Protein AF-0000000079850635 (afdb_homodimer)

Foldseek 3Di:
DDPVVVVVVVVVVVVVVVVVVVVVVVVVVVVVVVVVVVVVVVVVVVVVVVVVQVVQFVVQLQKKKKFWDDPCPCPPAVQVSVQVLLCVFLHVVLDPPGWHWPGKDFDPDPADDPPDGGTIIMTGGPDSVSSVSSQVSCVVVPWTDDPRTTMDMDRDHDPVLVVQQVQLVVVVVVCVVLVWDWDQDPSGWIWTDDPNDTDIDSHNVVSVPPCPVVSVVVVVVVVVVVVVVVVPPDD/DDPVVVVVVVVVVVVVVVVVVVVVVVVVVVVVVVVVVVVVVVVVVVVVVVVVQVVVFVVQLQKKKKFWDDPCPCPPAVQVSVQVLLCVFLHVVLDPPGWHWPDKDFDPDPADDPPDGGTIIMTGGPDSVSSVSSQVSCVVVPWTDDPRTTMDMDRDHDPVLVVQQVQLVVVVVVCVVLVWDWDQDPSGWIWTDDPNDTDIDSHNVVSVPPCPVVSVVVVVVVVVVVVVVVVPPDD

InterPro domains:
  IPR004244 Transposase, L1 [PTHR11505] (20-209)
  IPR042566 L1 transposable element, C-terminal domain [G3DSA:3.30.250.20] (157-232)
  IPR043636 L1 transposable element, RRM domain [PF02994] (61-154)

Nearest PDB structures (foldseek):
  2yko-assembly1_A  TM=8.497E-01  e=1.636E-12  Homo sapiens
  2yko-assembly1_B  TM=7.679E-01  e=5.988E-12  Homo sapiens
  2ykp-assembly1_C  TM=7.415E-01  e=8.530E-12  Homo sapiens
  2ykq-assembly1_B  TM=6.435E-01  e=2.472E-12  Homo sapiens
  2ldy-assembly1_A  TM=4.477E-01  e=7.564E-11  Homo sapiens

Secondary structure (DSSP, 8-state):
--HHHHHHHHHHHHHHHHHHHHHHHHHHHHHHHHHHHHHHHHHHHHHHHHHHHHHHHHHTTTEEEEESPPTTTTTT-HHHHHHHHHHHHH-GGG-TT---EEEEEE-SSPPPPTTSPPPPEEEEESSHHHHHHHHHHHHHH-SEEETTEEEEEEE---HHHHHHHHTTHHHHHHHHHTT--EEEETTTEEEEEETTEEEEESSHHHHHHS--HHHHHHHHHHHHHHHHHHTT---/--HHHHHHHHHHHHHHHHHHHHHHHHHHHHHHHHHHHHHHHHHHHHHHHHHHHHHHHHHTTTEEEEESPPTTTTTT-HHHHHHHHHHHHH-GGG-TT---EEEEEE-SSPPPPTTSPPPPEEEEES-HHHHHHHHHHHHHH-SEEETTEEEEEEE---HHHHHHHHTTHHHHHHHHHTT--EEEETTTEEEEEETTEEEEESSHHHHHHS--HHHHHHHHHHHHHHHHHHTT---

Structure (mmCIF, N/CA/C/O backbone):
data_AF-0000000079850635-model_v1
#
loop_
_entity.id
_entity.type
_entity.pdbx_description
1 polymer 'L1 transposable element RRM domain-containing protein'
#
loop_
_atom_site.group_PDB
_atom_site.id
_atom_site.type_symbol
_atom_site.label_atom_id
_atom_site.label_alt_id
_atom_site.label_comp_id
_atom_site.label_asym_id
_atom_site.label_entity_id
_atom_site.label_seq_id
_atom_site.pdbx_PDB_ins_code
_atom_site.Cartn_x
_atom_site.Cartn_y
_atom_site.Cartn_z
_atom_site.occupancy
_atom_site.B_iso_or_equiv
_atom_site.auth_seq_id
_atom_site.auth_comp_id
_atom_site.auth_asym_id
_atom_site.auth_atom_id
_atom_site.pdbx_PDB_model_num
ATOM 1 N N . MET A 1 1 ? -3.389 67.75 39.062 1 57.81 1 MET A N 1
ATOM 2 C CA . MET A 1 1 ? -2.303 67.062 38.375 1 57.81 1 MET A CA 1
ATOM 3 C C . MET A 1 1 ? -1.577 68 37.406 1 57.81 1 MET A C 1
ATOM 5 O O . MET A 1 1 ? -2.215 68.688 36.594 1 57.81 1 MET A O 1
ATOM 9 N N . SER A 1 2 ? -0.345 68.188 37.594 1 72.81 2 SER A N 1
ATOM 10 C CA . SER A 1 2 ? 0.417 69.188 36.844 1 72.81 2 SER A CA 1
ATOM 11 C C . SER A 1 2 ? 0.471 68.875 35.344 1 72.81 2 SER A C 1
ATOM 13 O O . SER A 1 2 ? 0.294 67.688 34.969 1 72.81 2 SER A O 1
ATOM 15 N N . GLU A 1 3 ? 0.394 69.812 34.469 1 79.62 3 GLU A N 1
ATOM 16 C CA . GLU A 1 3 ? 0.538 69.688 33.031 1 79.62 3 GLU A CA 1
ATOM 17 C C . GLU A 1 3 ? 1.637 68.688 32.656 1 79.62 3 GLU A C 1
ATOM 19 O O . GLU A 1 3 ? 1.513 67.938 31.672 1 79.62 3 GLU A O 1
ATOM 24 N N . ARG A 1 4 ? 2.65 68.562 33.406 1 81.25 4 ARG A N 1
ATOM 25 C CA . ARG A 1 4 ? 3.785 67.625 33.188 1 81.25 4 ARG A CA 1
ATOM 26 C C . ARG A 1 4 ? 3.398 66.188 33.438 1 81.25 4 ARG A C 1
ATOM 28 O O . ARG A 1 4 ? 3.809 65.312 32.688 1 81.25 4 ARG A O 1
ATOM 35 N N . GLU A 1 5 ? 2.59 65.938 34.438 1 79.44 5 GLU A N 1
ATOM 36 C CA . GLU A 1 5 ? 2.152 64.625 34.75 1 79.44 5 GLU A CA 1
ATOM 37 C C . GLU A 1 5 ? 1.187 64.062 33.719 1 79.44 5 GLU A C 1
ATOM 39 O O . GLU A 1 5 ? 1.245 62.875 33.344 1 79.44 5 GLU A O 1
ATOM 44 N N . GLU A 1 6 ? 0.453 64.938 33.156 1 79.12 6 GLU A N 1
ATOM 45 C CA . GLU A 1 6 ? -0.508 64.562 32.125 1 79.12 6 GLU A CA 1
ATOM 46 C C . GLU A 1 6 ? 0.196 64.25 30.828 1 79.12 6 GLU A C 1
ATOM 48 O O . GLU A 1 6 ? -0.207 63.281 30.141 1 79.12 6 GLU A O 1
ATOM 53 N N . GLY A 1 7 ? 1.205 65 30.531 1 78 7 GLY A N 1
ATOM 54 C CA . GLY A 1 7 ? 2.008 64.75 29.359 1 78 7 GLY A CA 1
ATOM 55 C C . GLY A 1 7 ? 2.725 63.406 29.422 1 78 7 GLY A C 1
ATOM 56 O O . GLY A 1 7 ? 2.758 62.656 28.438 1 78 7 GLY A O 1
ATOM 57 N N . ALA A 1 8 ? 3.215 63.031 30.594 1 82.31 8 ALA A N 1
ATOM 58 C CA . ALA A 1 8 ? 3.932 61.781 30.812 1 82.31 8 ALA A CA 1
ATOM 59 C C . ALA A 1 8 ? 2.99 60.562 30.719 1 82.31 8 ALA A C 1
ATOM 61 O O . ALA A 1 8 ? 3.348 59.531 30.156 1 82.31 8 ALA A O 1
ATOM 62 N N . GLN A 1 9 ? 1.777 60.719 31.172 1 79.69 9 GLN A N 1
ATOM 63 C CA . GLN A 1 9 ? 0.786 59.656 31.141 1 79.69 9 GLN A CA 1
ATOM 64 C C . GLN A 1 9 ? 0.313 59.375 29.719 1 79.69 9 GLN A C 1
ATOM 66 O O . GLN A 1 9 ? 0.099 58.25 29.344 1 79.69 9 GLN A O 1
ATOM 71 N N . ARG A 1 10 ? 0.159 60.469 28.906 1 80.56 10 ARG A N 1
ATOM 72 C CA . ARG A 1 10 ? -0.253 60.344 27.5 1 80.56 10 ARG A CA 1
ATOM 73 C C . ARG A 1 10 ? 0.815 59.625 26.688 1 80.56 10 ARG A C 1
ATOM 75 O O . ARG A 1 10 ? 0.497 58.781 25.828 1 80.56 10 ARG A O 1
ATOM 82 N N . GLU A 1 11 ? 2.039 59.969 27 1 83 11 GLU A N 1
ATOM 83 C CA . GLU A 1 11 ? 3.146 59.312 26.297 1 83 11 GLU A CA 1
ATOM 84 C C . GLU A 1 11 ? 3.23 57.844 26.641 1 83 11 GLU A C 1
ATOM 86 O O . GLU A 1 11 ? 3.479 57 25.766 1 83 11 GLU A O 1
ATOM 91 N N . TYR A 1 12 ? 3.037 57.562 27.875 1 82 12 TYR A N 1
ATOM 92 C CA . TYR A 1 12 ? 3.059 56.156 28.328 1 82 12 TYR A CA 1
ATOM 93 C C . TYR A 1 12 ? 1.957 55.344 27.641 1 82 12 TYR A C 1
ATOM 95 O O . TYR A 1 12 ? 2.197 54.25 27.172 1 82 12 TYR A O 1
ATOM 103 N N . SER A 1 13 ? 0.765 55.969 27.641 1 81.5 13 SER A N 1
ATOM 104 C CA . SER A 1 13 ? -0.382 55.281 27.031 1 81.5 13 SER A CA 1
ATOM 105 C C . SER A 1 13 ? -0.167 55.094 25.531 1 81.5 13 SER A C 1
ATOM 107 O O . SER A 1 13 ? -0.52 54.031 25 1 81.5 13 SER A O 1
ATOM 109 N N . SER A 1 14 ? 0.428 56.125 24.922 1 82.31 14 SER A N 1
ATOM 110 C CA . SER A 1 14 ? 0.693 56.031 23.484 1 82.31 14 SER A CA 1
ATOM 111 C C . SER A 1 14 ? 1.705 54.906 23.188 1 82.31 14 SER A C 1
ATOM 113 O O . SER A 1 14 ? 1.531 54.156 22.234 1 82.31 14 SER A O 1
ATOM 115 N N . ARG A 1 15 ? 2.701 54.781 24 1 82.75 15 ARG A N 1
ATOM 116 C CA . ARG A 1 15 ? 3.732 53.75 23.812 1 82.75 15 ARG A CA 1
ATOM 117 C C . ARG A 1 15 ? 3.168 52.344 24.016 1 82.75 15 ARG A C 1
ATOM 119 O O . ARG A 1 15 ? 3.496 51.438 23.281 1 82.75 15 ARG A O 1
ATOM 126 N N . LYS A 1 16 ? 2.34 52.25 24.984 1 83.06 16 LYS A N 1
ATOM 127 C CA . LYS A 1 16 ? 1.709 50.969 25.281 1 83.06 16 LYS A CA 1
ATOM 128 C C . LYS A 1 16 ? 0.817 50.531 24.125 1 83.06 16 LYS A C 1
ATOM 130 O O . LYS A 1 16 ? 0.798 49.344 23.781 1 83.06 16 LYS A O 1
ATOM 135 N N . GLN A 1 17 ? 0.082 51.406 23.578 1 82.44 17 GLN A N 1
ATOM 136 C CA . GLN A 1 17 ? -0.785 51.125 22.438 1 82.44 17 GLN A CA 1
ATOM 137 C C . GLN A 1 17 ? 0.028 50.688 21.234 1 82.44 17 GLN A C 1
ATOM 139 O O . GLN A 1 17 ? -0.364 49.75 20.516 1 82.44 17 GLN A O 1
ATOM 144 N N . GLU A 1 18 ? 1.119 51.406 21.078 1 84.06 18 GLU A N 1
ATOM 145 C CA . GLU A 1 18 ? 1.993 51.062 19.969 1 84.06 18 GLU A CA 1
ATOM 146 C C . GLU A 1 18 ? 2.572 49.656 20.125 1 84.06 18 GLU A C 1
ATOM 148 O O . GLU A 1 18 ? 2.652 48.906 19.172 1 84.06 18 GLU A O 1
ATOM 153 N N . ASP A 1 19 ? 2.961 49.344 21.281 1 85.62 19 ASP A N 1
ATOM 154 C CA . ASP A 1 19 ? 3.508 48.031 21.594 1 85.62 19 ASP A CA 1
ATOM 155 C C . ASP A 1 19 ? 2.461 46.938 21.375 1 85.62 19 ASP A C 1
ATOM 157 O O . ASP A 1 19 ? 2.768 45.844 20.844 1 85.62 19 ASP A O 1
ATOM 161 N N . MET A 1 20 ? 1.249 47.219 21.766 1 83.56 20 MET A N 1
ATOM 162 C CA . MET A 1 20 ? 0.155 46.25 21.625 1 83.56 20 MET A CA 1
ATOM 163 C C . MET A 1 20 ? -0.19 46.031 20.156 1 83.56 20 MET A C 1
ATOM 165 O O . MET A 1 20 ? -0.459 44.906 19.734 1 83.56 20 MET A O 1
ATOM 169 N N . GLU A 1 21 ? -0.12 47.156 19.453 1 83.56 21 GLU A N 1
ATOM 170 C CA . GLU A 1 21 ? -0.387 47.062 18.016 1 83.56 21 GLU A CA 1
ATOM 171 C C . GLU A 1 21 ? 0.693 46.25 17.297 1 83.56 21 GLU A C 1
ATOM 173 O O . GLU A 1 21 ? 0.392 45.438 16.422 1 83.56 21 GLU A O 1
ATOM 178 N N . GLY A 1 22 ? 1.853 46.469 17.656 1 84.62 22 GLY A N 1
ATOM 179 C CA . GLY A 1 22 ? 2.939 45.656 17.141 1 84.62 22 GLY A CA 1
ATOM 180 C C . GLY A 1 22 ? 2.807 44.188 17.469 1 84.62 22 GLY A C 1
ATOM 181 O O . GLY A 1 22 ? 3.039 43.312 16.609 1 84.62 22 GLY A O 1
ATOM 182 N N . GLY A 1 23 ? 2.451 43.938 18.656 1 82.25 23 GLY A N 1
ATOM 183 C CA . GLY A 1 23 ? 2.219 42.594 19.094 1 82.25 23 GLY A CA 1
ATOM 184 C C . GLY A 1 23 ? 1.093 41.906 18.344 1 82.25 23 GLY A C 1
ATOM 185 O O . GLY A 1 23 ? 1.213 40.719 17.969 1 82.25 23 GLY A O 1
ATOM 186 N N . LEU A 1 24 ? 0.071 42.625 18.125 1 84.81 24 LEU A N 1
ATOM 187 C CA . LEU A 1 24 ? -1.082 42.125 17.391 1 84.81 24 LEU A CA 1
ATOM 188 C C . LEU A 1 24 ? -0.705 41.781 15.953 1 84.81 24 LEU A C 1
ATOM 190 O O . LEU A 1 24 ? -1.129 40.75 15.414 1 84.81 24 LEU A O 1
ATOM 194 N N . ASN A 1 25 ? 0.098 42.688 15.414 1 86.12 25 ASN A N 1
ATOM 195 C CA . ASN A 1 25 ? 0.551 42.438 14.047 1 86.12 25 ASN A CA 1
ATOM 196 C C . ASN A 1 25 ? 1.429 41.219 13.953 1 86.12 25 ASN A C 1
ATOM 198 O O . ASN A 1 25 ? 1.307 40.438 13.008 1 86.12 25 ASN A O 1
ATOM 202 N N . ARG A 1 26 ? 2.271 41.031 14.852 1 87.31 26 ARG A N 1
ATOM 203 C CA . ARG A 1 26 ? 3.131 39.844 14.875 1 87.31 26 ARG A CA 1
ATOM 204 C C . ARG A 1 26 ? 2.309 38.594 15.047 1 87.31 26 ARG A C 1
ATOM 206 O O . ARG A 1 26 ? 2.545 37.594 14.359 1 87.31 26 ARG A O 1
ATOM 213 N N . LEU A 1 27 ? 1.329 38.594 15.914 1 87.06 27 LEU A N 1
ATOM 214 C CA . LEU A 1 27 ? 0.474 37.438 16.188 1 87.06 27 LEU A CA 1
ATOM 215 C C . LEU A 1 27 ? -0.354 37.094 14.953 1 87.06 27 LEU A C 1
ATOM 217 O O . LEU A 1 27 ? -0.56 35.906 14.664 1 87.06 27 LEU A O 1
ATOM 221 N N . ASP A 1 28 ? -0.733 38.125 14.32 1 86.62 28 ASP A N 1
ATOM 222 C CA . ASP A 1 28 ? -1.479 37.906 13.086 1 86.62 28 ASP A CA 1
ATOM 223 C C . ASP A 1 28 ? -0.605 37.25 12.023 1 86.62 28 ASP A C 1
ATOM 225 O O . ASP A 1 28 ? -1.058 36.344 11.32 1 86.62 28 ASP A O 1
ATOM 229 N N . GLY A 1 29 ? 0.543 37.688 11.922 1 90 29 GLY A N 1
ATOM 230 C CA . GLY A 1 29 ? 1.487 37.062 11.008 1 90 29 GLY A CA 1
ATOM 231 C C . GLY A 1 29 ? 1.772 35.594 11.344 1 90 29 GLY A C 1
ATOM 232 O O . GLY A 1 29 ? 1.809 34.75 10.445 1 90 29 GLY A O 1
ATOM 233 N N . ASP A 1 30 ? 1.965 35.344 12.578 1 90.75 30 ASP A N 1
ATOM 234 C CA . ASP A 1 30 ? 2.205 33.969 13.047 1 90.75 30 ASP A CA 1
ATOM 235 C C . ASP A 1 30 ? 1.002 33.062 12.766 1 90.75 30 ASP A C 1
ATOM 237 O O . ASP A 1 30 ? 1.162 31.922 12.367 1 90.75 30 ASP A O 1
ATOM 241 N N . MET A 1 31 ? -0.124 33.594 12.969 1 91.88 31 MET A N 1
ATOM 242 C CA . MET A 1 31 ? -1.352 32.844 12.727 1 91.88 31 MET A CA 1
ATOM 243 C C . MET A 1 31 ? -1.493 32.5 11.25 1 91.88 31 MET A C 1
ATOM 245 O O . MET A 1 31 ? -1.913 31.391 10.898 1 91.88 31 MET A O 1
ATOM 249 N N . ASP A 1 32 ? -1.136 33.469 10.445 1 92.31 32 ASP A N 1
ATOM 250 C CA . ASP A 1 32 ? -1.181 33.219 9 1 92.31 32 ASP A CA 1
ATOM 251 C C . ASP A 1 32 ? -0.215 32.125 8.594 1 92.31 32 ASP A C 1
ATOM 253 O O . ASP A 1 32 ? -0.559 31.25 7.781 1 92.31 32 ASP A O 1
ATOM 257 N N . THR A 1 33 ? 0.952 32.188 9.109 1 94.19 33 THR A N 1
ATOM 258 C CA . THR A 1 33 ? 1.957 31.172 8.828 1 94.19 33 THR A CA 1
ATOM 259 C C . THR A 1 33 ? 1.48 29.797 9.289 1 94.19 33 THR A C 1
ATOM 261 O O . THR A 1 33 ? 1.595 28.812 8.562 1 94.19 33 THR A O 1
ATOM 264 N N . LEU A 1 34 ? 0.896 29.719 10.469 1 94.69 34 LEU A N 1
ATOM 265 C CA . LEU A 1 34 ? 0.387 28.469 11.031 1 94.69 34 LEU A CA 1
ATOM 266 C C . LEU A 1 34 ? -0.765 27.922 10.188 1 94.69 34 LEU A C 1
ATOM 268 O O . LEU A 1 34 ? -0.855 26.719 9.961 1 94.69 34 LEU A O 1
ATOM 272 N N . SER A 1 35 ? -1.578 28.828 9.766 1 95 35 SER A N 1
ATOM 273 C CA . SER A 1 35 ? -2.721 28.438 8.953 1 95 35 SER A CA 1
ATOM 274 C C . SER A 1 35 ? -2.271 27.859 7.613 1 95 35 SER A C 1
ATOM 276 O O . SER A 1 35 ? -2.844 26.875 7.129 1 95 35 SER A O 1
ATOM 278 N N . ARG A 1 36 ? -1.327 28.438 7.043 1 96.44 36 ARG A N 1
ATOM 279 C CA . ARG A 1 36 ? -0.787 27.938 5.777 1 96.44 36 ARG A CA 1
ATOM 280 C C . ARG A 1 36 ? -0.145 26.578 5.945 1 96.44 36 ARG A C 1
ATOM 282 O O . ARG A 1 36 ? -0.356 25.672 5.125 1 96.44 36 ARG A O 1
ATOM 289 N N . ARG A 1 37 ? 0.609 26.438 6.949 1 97 37 ARG A N 1
ATOM 290 C CA . ARG A 1 37 ? 1.238 25.156 7.234 1 97 37 ARG A CA 1
ATOM 291 C C . ARG A 1 37 ? 0.191 24.078 7.48 1 97 37 ARG A C 1
ATOM 293 O O . ARG A 1 37 ? 0.344 22.938 7.02 1 97 37 ARG A O 1
ATOM 300 N N . LEU A 1 38 ? -0.808 24.391 8.188 1 97.38 38 LEU A N 1
ATOM 301 C CA . LEU A 1 38 ? -1.888 23.453 8.461 1 97.38 38 LEU A CA 1
AT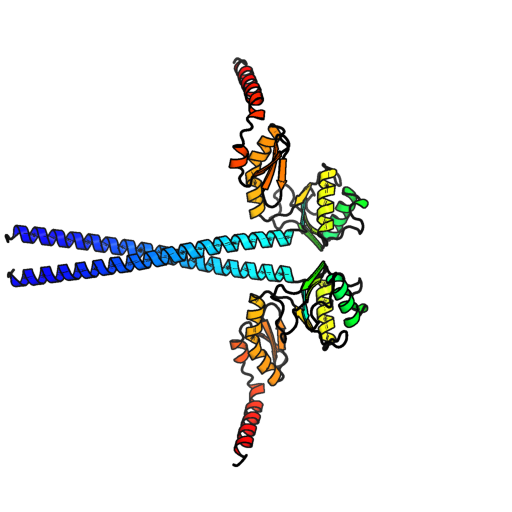OM 302 C C . LEU A 1 38 ? -2.562 23.016 7.16 1 97.38 38 LEU A C 1
ATOM 304 O O . LEU A 1 38 ? -2.807 21.828 6.957 1 97.38 38 LEU A O 1
ATOM 308 N N . ALA A 1 39 ? -2.826 23.969 6.352 1 97.5 39 ALA A N 1
ATOM 309 C CA . ALA A 1 39 ? -3.457 23.656 5.07 1 97.5 39 ALA A CA 1
ATOM 310 C C . ALA A 1 39 ? -2.582 22.719 4.242 1 97.5 39 ALA A C 1
ATOM 312 O O . ALA A 1 39 ? -3.08 21.766 3.637 1 97.5 39 ALA A O 1
ATOM 313 N N . GLN A 1 40 ? -1.333 22.953 4.234 1 98.06 40 GLN A N 1
ATOM 314 C CA . GLN A 1 40 ? -0.39 22.125 3.494 1 98.06 40 GLN A CA 1
ATOM 315 C C . GLN A 1 40 ? -0.325 20.719 4.078 1 98.06 40 GLN A C 1
ATOM 317 O O . GLN A 1 40 ? -0.298 19.734 3.336 1 98.06 40 GLN A O 1
ATOM 322 N N . THR A 1 41 ? -0.293 20.625 5.352 1 98.19 41 THR A N 1
ATOM 323 C CA . THR A 1 41 ? -0.229 19.328 6.023 1 98.19 41 THR A CA 1
ATOM 324 C C . THR A 1 41 ? -1.516 18.547 5.797 1 98.19 41 THR A C 1
ATOM 326 O O . THR A 1 41 ? -1.479 17.328 5.625 1 98.19 41 THR A O 1
ATOM 329 N N . GLU A 1 42 ? -2.629 19.219 5.785 1 97.94 42 GLU A N 1
ATOM 330 C CA . GLU A 1 42 ? -3.908 18.578 5.5 1 97.94 42 GLU A CA 1
ATOM 331 C C . GLU A 1 42 ? -3.949 18.031 4.074 1 97.94 42 GLU A C 1
ATOM 333 O O . GLU A 1 42 ? -4.5 16.953 3.826 1 97.94 42 GLU A O 1
ATOM 338 N N . GLN A 1 43 ? -3.387 18.797 3.219 1 98.31 43 GLN A N 1
ATOM 339 C CA . GLN A 1 43 ? -3.287 18.312 1.845 1 98.31 43 GLN A CA 1
ATOM 340 C C . GLN A 1 43 ? -2.412 17.062 1.762 1 98.31 43 GLN A C 1
ATOM 342 O O . GLN A 1 43 ? -2.73 16.125 1.029 1 98.31 43 GLN A O 1
ATOM 347 N N . THR A 1 44 ? -1.352 17.016 2.471 1 98.31 44 THR A N 1
ATOM 348 C CA . THR A 1 44 ? -0.479 15.852 2.523 1 98.31 44 THR A CA 1
ATOM 349 C C . THR A 1 44 ? -1.235 14.641 3.053 1 98.31 44 THR A C 1
ATOM 351 O O . THR A 1 44 ? -1.071 13.531 2.543 1 98.31 44 THR A O 1
ATOM 354 N N . VAL A 1 45 ? -2.025 14.875 4.055 1 98.44 45 VAL A N 1
ATOM 355 C CA . VAL A 1 45 ? -2.844 13.805 4.617 1 98.44 45 VAL A CA 1
ATOM 356 C C . VAL A 1 45 ? -3.775 13.25 3.547 1 98.44 45 VAL A C 1
ATOM 358 O O . VAL A 1 45 ? -3.889 12.031 3.389 1 98.44 45 VAL A O 1
ATOM 361 N N . GLN A 1 46 ? -4.32 14.117 2.834 1 97.88 46 GLN A N 1
ATOM 362 C CA . GLN A 1 46 ? -5.238 13.688 1.785 1 97.88 46 GLN A CA 1
ATOM 363 C C . GLN A 1 46 ? -4.516 12.875 0.716 1 97.88 46 GLN A C 1
ATOM 365 O O . GLN A 1 46 ? -5.004 11.836 0.284 1 97.88 46 GLN A O 1
ATOM 370 N N . ASP A 1 47 ? -3.426 13.289 0.335 1 98.06 47 ASP A N 1
ATOM 371 C CA . ASP A 1 47 ? -2.629 12.594 -0.672 1 98.06 47 ASP A CA 1
ATOM 372 C C . ASP A 1 47 ? -2.195 11.219 -0.174 1 98.06 47 ASP A C 1
ATOM 374 O O . ASP A 1 47 ? -2.26 10.234 -0.916 1 98.06 47 ASP A O 1
ATOM 378 N N . LEU A 1 48 ? -1.785 11.188 1.08 1 97.94 48 LEU A N 1
ATOM 379 C CA . LEU A 1 48 ? -1.329 9.922 1.652 1 97.94 48 LEU A CA 1
ATOM 380 C C . LEU A 1 48 ? -2.488 8.945 1.806 1 97.94 48 LEU A C 1
ATOM 382 O O . LEU A 1 48 ? -2.324 7.742 1.589 1 97.94 48 LEU A O 1
ATOM 386 N N . ARG A 1 49 ? -3.594 9.438 2.135 1 97.38 49 ARG A N 1
ATOM 387 C CA . ARG A 1 49 ? -4.773 8.586 2.238 1 97.38 49 ARG A CA 1
ATOM 388 C C . ARG A 1 49 ? -5.148 8 0.882 1 97.38 49 ARG A C 1
ATOM 390 O O . ARG A 1 49 ? -5.52 6.832 0.788 1 97.38 49 ARG A O 1
ATOM 397 N N . ALA A 1 50 ? -5.055 8.766 -0.129 1 96 50 ALA A N 1
ATOM 398 C CA . ALA A 1 50 ? -5.32 8.289 -1.482 1 96 50 ALA A CA 1
ATOM 399 C C . ALA A 1 50 ? -4.309 7.219 -1.891 1 96 50 ALA A C 1
ATOM 401 O O . ALA A 1 50 ? -4.668 6.215 -2.51 1 96 50 ALA A O 1
ATOM 402 N N . LYS A 1 51 ? -3.15 7.473 -1.539 1 96.94 51 LYS A N 1
ATOM 403 C CA . LYS A 1 51 ? -2.092 6.516 -1.847 1 96.94 51 LYS A CA 1
ATOM 404 C C . LYS A 1 51 ? -2.316 5.195 -1.116 1 96.94 51 LYS A C 1
ATOM 406 O O . LYS A 1 51 ? -2.168 4.121 -1.705 1 96.94 51 LYS A O 1
ATOM 411 N N . VAL A 1 52 ? -2.631 5.266 0.134 1 97.25 52 VAL A N 1
ATOM 412 C CA . VAL A 1 52 ? -2.918 4.078 0.932 1 97.25 52 VAL A CA 1
ATOM 413 C C . VAL A 1 52 ? -4.074 3.303 0.307 1 97.25 52 VAL A C 1
ATOM 415 O O . VAL A 1 52 ? -4.008 2.078 0.167 1 97.25 52 VAL A O 1
ATOM 418 N N . ASP A 1 53 ? -5 3.99 -0.055 1 96.25 53 ASP A N 1
ATOM 419 C CA . ASP A 1 53 ? -6.164 3.35 -0.654 1 96.25 53 ASP A CA 1
ATOM 420 C C . ASP A 1 53 ? -5.797 2.656 -1.965 1 96.25 53 ASP A C 1
ATOM 422 O O . ASP A 1 53 ? -6.227 1.528 -2.217 1 96.25 53 ASP A O 1
ATOM 426 N N . ASP A 1 54 ? -5.094 3.346 -2.752 1 95.81 54 ASP A N 1
ATOM 427 C CA . ASP A 1 54 ? -4.637 2.775 -4.016 1 95.81 54 ASP A CA 1
ATOM 428 C C . ASP A 1 54 ? -3.818 1.506 -3.781 1 95.81 54 ASP A C 1
ATOM 430 O O . ASP A 1 54 ? -4.051 0.484 -4.43 1 95.81 54 ASP A O 1
ATOM 434 N N . MET A 1 55 ? -2.959 1.566 -2.818 1 96 55 MET A N 1
ATOM 435 C CA . MET A 1 55 ? -2.102 0.427 -2.51 1 96 55 MET A CA 1
ATOM 436 C C . MET A 1 55 ? -2.918 -0.733 -1.949 1 96 55 MET A C 1
ATOM 438 O O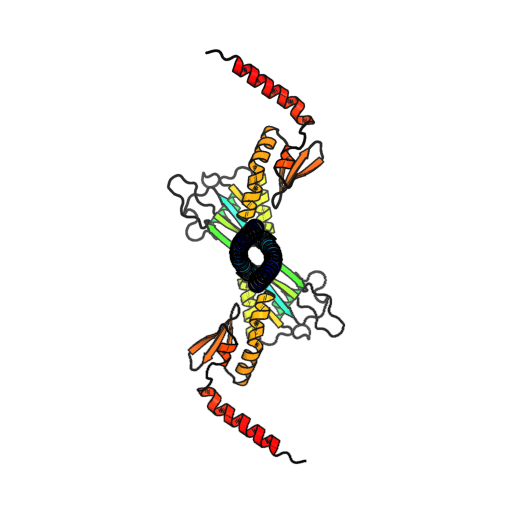 . MET A 1 55 ? -2.656 -1.894 -2.271 1 96 55 MET A O 1
ATOM 442 N N . GLU A 1 56 ? -3.816 -0.41 -1.132 1 95.25 56 GLU A N 1
ATOM 443 C CA . GLU A 1 56 ? -4.691 -1.443 -0.585 1 95.25 56 GLU A CA 1
ATOM 444 C C . GLU A 1 56 ? -5.457 -2.162 -1.693 1 95.25 56 GLU A C 1
ATOM 446 O O . GLU A 1 56 ? -5.543 -3.391 -1.699 1 95.25 56 GLU A O 1
ATOM 451 N N . ASN A 1 57 ? -5.906 -1.424 -2.58 1 95.38 57 ASN A N 1
ATOM 452 C CA . ASN A 1 57 ? -6.672 -2.025 -3.664 1 95.38 57 ASN A CA 1
ATOM 453 C C . ASN A 1 57 ? -5.777 -2.807 -4.621 1 95.38 57 ASN A C 1
ATOM 455 O O . ASN A 1 57 ? -6.191 -3.828 -5.172 1 95.38 57 ASN A O 1
ATOM 459 N N . ARG A 1 58 ? -4.617 -2.369 -4.84 1 92.12 58 ARG A N 1
ATOM 460 C CA . ARG A 1 58 ? -3.676 -3.117 -5.668 1 92.12 58 ARG A CA 1
ATOM 461 C C . ARG A 1 58 ? -3.334 -4.461 -5.031 1 92.12 58 ARG A C 1
ATOM 463 O O . ARG A 1 58 ? -3.217 -5.469 -5.727 1 92.12 58 ARG A O 1
ATOM 470 N N . SER A 1 59 ? -3.264 -4.457 -3.703 1 92.5 59 SER A N 1
ATOM 471 C CA . SER A 1 59 ? -2.951 -5.688 -2.984 1 92.5 59 SER A CA 1
ATOM 472 C C . SER A 1 59 ? -4.121 -6.664 -3.027 1 92.5 59 SER A C 1
ATOM 474 O O . SER A 1 59 ? -3.939 -7.867 -2.828 1 92.5 59 SER A O 1
ATOM 476 N N . ARG A 1 60 ? -5.246 -6.176 -3.346 1 94.44 60 ARG A N 1
ATOM 477 C CA . ARG A 1 60 ? -6.457 -6.988 -3.326 1 94.44 60 ARG A CA 1
ATOM 478 C C . ARG A 1 60 ? -6.859 -7.406 -4.734 1 94.44 60 ARG A C 1
ATOM 480 O O . ARG A 1 60 ? -7.887 -8.062 -4.926 1 94.44 60 ARG A O 1
ATOM 487 N N . ARG A 1 61 ? -6.043 -7.082 -5.668 1 93.19 61 ARG A N 1
ATOM 488 C CA . ARG A 1 61 ? -6.434 -7.238 -7.066 1 93.19 61 ARG A CA 1
ATOM 489 C C . ARG A 1 61 ? -6.648 -8.703 -7.414 1 93.19 61 ARG A C 1
ATOM 491 O O . ARG A 1 61 ? -7.414 -9.031 -8.328 1 93.19 61 ARG A O 1
ATOM 498 N N . CYS A 1 62 ? -6.027 -9.602 -6.645 1 95.5 62 CYS A N 1
ATOM 499 C CA . CYS A 1 62 ? -6.176 -11.023 -6.918 1 95.5 62 CYS A CA 1
ATOM 500 C C . CYS A 1 62 ? -7.207 -11.656 -5.988 1 95.5 62 CYS A C 1
ATOM 502 O O . CYS A 1 62 ? -7.34 -12.883 -5.941 1 95.5 62 CYS A O 1
ATOM 504 N N . ASN A 1 63 ? -7.922 -10.828 -5.332 1 96.81 63 ASN A N 1
ATOM 505 C CA . ASN A 1 63 ? -8.875 -11.328 -4.344 1 96.81 63 ASN A CA 1
ATOM 506 C C . ASN A 1 63 ? -10.297 -11.352 -4.898 1 96.81 63 ASN A C 1
ATOM 508 O O . ASN A 1 63 ? -10.648 -10.523 -5.742 1 96.81 63 ASN A O 1
ATOM 512 N N . LEU A 1 64 ? -11.07 -12.281 -4.398 1 97.69 64 LEU A N 1
ATOM 513 C CA . LEU A 1 64 ? -12.516 -12.297 -4.543 1 97.69 64 LEU A CA 1
ATOM 514 C C . LEU A 1 64 ? -13.195 -12.602 -3.211 1 97.69 64 LEU A C 1
ATOM 516 O O . LEU A 1 64 ? -12.578 -13.18 -2.314 1 97.69 64 LEU A O 1
ATOM 520 N N . ARG A 1 65 ? -14.359 -12.125 -3.127 1 96.56 65 ARG A N 1
ATOM 521 C CA . ARG A 1 65 ? -15.211 -12.43 -1.979 1 96.56 65 ARG A CA 1
ATOM 522 C C . ARG A 1 65 ? -16.312 -13.406 -2.363 1 96.56 65 ARG A C 1
ATOM 524 O O . ARG A 1 65 ? -16.953 -13.25 -3.41 1 96.56 65 ARG A O 1
ATOM 531 N N . LEU A 1 66 ? -16.422 -14.352 -1.583 1 96.81 66 LEU A N 1
ATOM 532 C CA . LEU A 1 66 ? -17.469 -15.344 -1.757 1 96.81 66 LEU A CA 1
ATOM 533 C C . LEU A 1 66 ? -18.5 -15.25 -0.636 1 96.81 66 LEU A C 1
ATOM 535 O O . LEU A 1 66 ? -18.156 -15.375 0.542 1 96.81 66 LEU A O 1
ATOM 539 N N . THR A 1 67 ? -19.75 -15.023 -0.979 1 95.12 67 THR A N 1
ATOM 540 C CA . THR A 1 67 ? -20.812 -14.898 0.014 1 95.12 67 THR A CA 1
ATOM 541 C C . THR A 1 67 ? -21.844 -16.016 -0.163 1 95.12 67 THR A C 1
ATOM 543 O O . THR A 1 67 ? -21.906 -16.656 -1.214 1 95.12 67 THR A O 1
ATOM 546 N N . GLY A 1 68 ? -22.547 -16.312 0.967 1 94.12 68 GLY A N 1
ATOM 547 C CA . GLY A 1 68 ? -23.672 -17.219 0.851 1 94.12 68 GLY A CA 1
ATOM 548 C C . GLY A 1 68 ? -23.391 -18.594 1.455 1 94.12 68 GLY A C 1
ATOM 549 O O . GLY A 1 68 ? -24.281 -19.438 1.506 1 94.12 68 GLY A O 1
ATOM 550 N N . LEU A 1 69 ? -22.219 -18.75 1.843 1 94.44 69 LEU A N 1
ATOM 551 C CA . LEU A 1 69 ? -21.875 -20.031 2.447 1 94.44 69 LEU A CA 1
ATOM 552 C C . LEU A 1 69 ? -22.031 -19.984 3.963 1 94.44 69 LEU A C 1
ATOM 554 O O . LEU A 1 69 ? -21.672 -18.984 4.594 1 94.44 69 LEU A O 1
ATOM 558 N N . PRO A 1 70 ? -22.594 -21.031 4.477 1 92.19 70 PRO A N 1
ATOM 559 C CA . PRO A 1 70 ? -22.766 -21.047 5.93 1 92.19 70 PRO A CA 1
ATOM 560 C C . PRO A 1 70 ? -21.453 -20.984 6.688 1 92.19 70 PRO A C 1
ATOM 562 O O . PRO A 1 70 ? -20.406 -21.406 6.164 1 92.19 70 PRO A O 1
ATOM 565 N N . GLU A 1 71 ? -21.531 -20.516 7.953 1 91.5 71 GLU A N 1
ATOM 566 C CA . GLU A 1 71 ? -20.344 -20.406 8.805 1 91.5 71 GLU A CA 1
ATOM 567 C C . GLU A 1 71 ? -19.75 -21.781 9.102 1 91.5 71 GLU A C 1
ATOM 569 O O . GLU A 1 71 ? -20.484 -22.734 9.367 1 91.5 71 GLU A O 1
ATOM 574 N N . GLY A 1 72 ? -18.422 -21.938 8.891 1 90 72 GLY A N 1
ATOM 575 C CA . GLY A 1 72 ? -17.734 -23.141 9.344 1 90 72 GLY A CA 1
ATOM 576 C C . GLY A 1 72 ? -17.688 -24.234 8.289 1 90 72 GLY A C 1
ATOM 577 O O . GLY A 1 72 ? -17.016 -25.25 8.477 1 90 72 GLY A O 1
ATOM 578 N N . CYS A 1 73 ? -18.375 -24.047 7.172 1 91.25 73 CYS A N 1
ATOM 579 C CA . CYS A 1 73 ? -18.438 -25.109 6.164 1 91.25 73 CYS A CA 1
ATOM 580 C C . CYS A 1 73 ? -17.047 -25.391 5.598 1 91.25 73 CYS A C 1
ATOM 582 O O . CYS A 1 73 ? -16.797 -26.484 5.09 1 91.25 73 CYS A O 1
ATOM 584 N N . GLU A 1 74 ? -16.109 -24.391 5.605 1 91.69 74 GLU A N 1
ATOM 585 C CA . GLU A 1 74 ? -14.789 -24.516 5.004 1 91.69 74 GLU A CA 1
ATOM 586 C C . GLU A 1 74 ? -13.875 -25.406 5.855 1 91.69 74 GLU A C 1
ATOM 588 O O . GLU A 1 74 ? -12.836 -25.859 5.383 1 91.69 74 GLU A O 1
ATOM 593 N N . GLY A 1 75 ? -14.195 -25.594 7.062 1 89.44 75 GLY A N 1
ATOM 594 C CA . GLY A 1 75 ? -13.438 -26.484 7.926 1 89.44 75 GLY A CA 1
ATOM 595 C C . GLY A 1 75 ? -12.016 -26 8.172 1 89.44 75 GLY A C 1
ATOM 596 O O . GLY A 1 75 ? -11.781 -24.812 8.344 1 89.44 75 GLY A O 1
ATOM 597 N N . GLY A 1 76 ? -11.039 -26.922 8.219 1 88.94 76 GLY A N 1
ATOM 598 C CA . GLY A 1 76 ? -9.672 -26.625 8.609 1 88.94 76 GLY A CA 1
ATOM 599 C C . GLY A 1 76 ? -8.82 -26.109 7.465 1 88.94 76 GLY A C 1
ATOM 600 O O . GLY A 1 76 ? -7.691 -25.656 7.672 1 88.94 76 GLY A O 1
ATOM 601 N N . SER A 1 77 ? -9.398 -26.234 6.219 1 94 77 SER A N 1
ATOM 602 C CA . SER A 1 77 ? -8.633 -25.797 5.055 1 94 77 SER A CA 1
ATOM 603 C C . SER A 1 77 ? -9.484 -24.969 4.105 1 94 77 SER A C 1
ATOM 605 O O . SER A 1 77 ? -9.867 -25.438 3.033 1 94 77 SER A O 1
ATOM 607 N N . PRO A 1 78 ? -9.703 -23.797 4.52 1 95.38 78 PRO A N 1
ATOM 608 C CA . PRO A 1 78 ? -10.555 -22.938 3.689 1 95.38 78 PRO A CA 1
ATOM 609 C C . PRO A 1 78 ? -10.047 -22.812 2.256 1 95.38 78 PRO A C 1
ATOM 611 O O . PRO A 1 78 ? -10.844 -22.734 1.317 1 95.38 78 PRO A O 1
ATOM 614 N N . THR A 1 79 ? -8.781 -22.859 2.049 1 96.31 79 THR A N 1
ATOM 615 C CA . THR A 1 79 ? -8.188 -22.719 0.727 1 96.31 79 THR A CA 1
ATOM 616 C C . THR A 1 79 ? -8.586 -23.875 -0.176 1 96.31 79 THR A C 1
ATOM 618 O O . THR A 1 79 ? -9.102 -23.672 -1.277 1 96.31 79 THR A O 1
ATOM 621 N N . LYS A 1 80 ? -8.422 -25.047 0.276 1 95.38 80 LYS A N 1
ATOM 622 C CA . LYS A 1 80 ? -8.781 -26.234 -0.508 1 95.38 80 LYS A CA 1
ATOM 623 C C . LYS A 1 80 ? -10.289 -26.312 -0.731 1 95.38 80 LYS A C 1
ATOM 625 O O . LYS A 1 80 ? -10.742 -26.703 -1.809 1 95.38 80 LYS A O 1
ATOM 630 N N . TYR A 1 81 ? -11.008 -25.984 0.301 1 96.44 81 TYR A N 1
ATOM 631 C CA . TYR A 1 81 ? -12.461 -26 0.225 1 96.44 81 TYR A CA 1
ATOM 632 C C . TYR A 1 81 ? -12.953 -25.094 -0.893 1 96.44 81 TYR A C 1
ATOM 634 O O . TYR A 1 81 ? -13.766 -25.5 -1.729 1 96.44 81 TYR A O 1
ATOM 642 N N . VAL A 1 82 ? -12.422 -23.875 -0.949 1 96.81 82 VAL A N 1
ATOM 643 C CA . VAL A 1 82 ? -12.883 -22.891 -1.917 1 96.81 82 VAL A CA 1
ATOM 644 C C . VAL A 1 82 ? -12.43 -23.281 -3.318 1 96.81 82 VAL A C 1
ATOM 646 O O . VAL A 1 82 ? -13.156 -23.094 -4.293 1 96.81 82 VAL A O 1
ATOM 649 N N . GLU A 1 83 ? -11.234 -23.797 -3.422 1 96.19 83 GLU A N 1
ATOM 650 C CA . GLU A 1 83 ? -10.766 -24.281 -4.719 1 96.19 83 GLU A CA 1
ATOM 651 C C . GLU A 1 83 ? -11.711 -25.312 -5.301 1 96.19 83 GLU A C 1
ATOM 653 O O . GLU A 1 83 ? -12.023 -25.281 -6.496 1 96.19 83 GLU A O 1
ATOM 658 N N . LYS A 1 84 ? -12.141 -26.156 -4.461 1 93.94 84 LYS A N 1
ATOM 659 C CA . LYS A 1 84 ? -13.078 -27.188 -4.887 1 93.94 84 LYS A CA 1
ATOM 660 C C . LYS A 1 84 ? -14.398 -26.578 -5.352 1 93.94 84 LYS A C 1
ATOM 662 O O . LYS A 1 84 ? -14.945 -26.984 -6.383 1 93.94 84 LYS A O 1
ATOM 667 N N . ILE A 1 85 ? -14.883 -25.703 -4.594 1 95.25 85 ILE A N 1
ATOM 668 C CA . ILE A 1 85 ? -16.141 -25.047 -4.926 1 95.25 85 ILE A CA 1
ATOM 669 C C . ILE A 1 85 ? -16.031 -24.375 -6.293 1 95.25 85 ILE A C 1
ATOM 671 O O . ILE A 1 85 ? -16.906 -24.516 -7.145 1 95.25 85 ILE A O 1
ATOM 675 N N . LEU A 1 86 ? -14.953 -23.641 -6.508 1 95.94 86 LEU A N 1
ATOM 676 C CA . LEU A 1 86 ? -14.766 -22.891 -7.754 1 95.94 86 LEU A CA 1
ATOM 677 C C . LEU A 1 86 ? -14.703 -23.844 -8.945 1 95.94 86 LEU A C 1
ATOM 679 O O . LEU A 1 86 ? -15.297 -23.578 -9.992 1 95.94 86 LEU A O 1
ATOM 683 N N . GLN A 1 87 ? -14.023 -24.891 -8.734 1 92.81 87 GLN A N 1
ATOM 684 C CA . GLN A 1 87 ? -13.914 -25.891 -9.797 1 92.81 87 GLN A CA 1
ATOM 685 C C . GLN A 1 87 ? -15.273 -26.5 -10.117 1 92.81 87 GLN A C 1
ATOM 687 O O . GLN A 1 87 ? -15.609 -26.703 -11.281 1 92.81 87 GLN A O 1
ATOM 692 N N . ASN A 1 88 ? -16.016 -26.781 -9.141 1 91.69 88 ASN A N 1
ATOM 693 C CA . ASN A 1 88 ? -17.312 -27.422 -9.297 1 91.69 88 ASN A CA 1
ATOM 694 C C . ASN A 1 88 ? -18.328 -26.484 -9.945 1 91.69 88 ASN A C 1
ATOM 696 O O . ASN A 1 88 ? -19.078 -26.906 -10.82 1 91.69 88 ASN A O 1
ATOM 700 N N . ILE A 1 89 ? -18.297 -25.266 -9.523 1 93.12 89 ILE A N 1
ATOM 701 C CA . ILE A 1 89 ? -19.375 -24.359 -9.906 1 93.12 89 ILE A CA 1
ATOM 702 C C . ILE A 1 89 ? -19.031 -23.688 -11.234 1 93.12 89 ILE A C 1
ATOM 704 O O . ILE A 1 89 ? -19.906 -23.5 -12.086 1 93.12 89 ILE A O 1
ATOM 708 N N . LEU A 1 90 ? -17.766 -23.297 -11.43 1 94.5 90 LEU A N 1
ATOM 709 C CA . LEU A 1 90 ? -17.406 -22.531 -12.617 1 94.5 90 LEU A CA 1
ATOM 710 C C . LEU A 1 90 ? -16.953 -23.453 -13.742 1 94.5 90 LEU A C 1
ATOM 712 O O . LEU A 1 90 ? -16.938 -23.047 -14.906 1 94.5 90 LEU A O 1
ATOM 716 N N . GLY A 1 91 ? -16.625 -24.625 -13.398 1 88.06 91 GLY A N 1
ATOM 717 C CA . GLY A 1 91 ? -16.234 -25.609 -14.398 1 88.06 91 GLY A CA 1
ATOM 718 C C . GLY A 1 91 ? -14.727 -25.75 -14.516 1 88.06 91 GLY A C 1
ATOM 719 O O . GLY A 1 91 ? -13.984 -24.781 -14.367 1 88.06 91 GLY A O 1
ATOM 720 N N . ALA A 1 92 ? -14.344 -26.938 -14.875 1 82.25 92 ALA A N 1
ATOM 721 C CA . ALA A 1 92 ? -12.922 -27.25 -14.992 1 82.25 92 ALA A CA 1
ATOM 722 C C . ALA A 1 92 ? -12.281 -26.516 -16.156 1 82.25 92 ALA A C 1
ATOM 724 O O . ALA A 1 92 ? -11.094 -26.188 -16.125 1 82.25 92 ALA A O 1
ATOM 725 N N . ASP A 1 93 ? -13.109 -26.109 -17.078 1 89 93 ASP A N 1
ATOM 726 C CA . ASP A 1 93 ? -12.586 -25.469 -18.297 1 89 93 ASP A CA 1
ATOM 727 C C . ASP A 1 93 ? -12.242 -24 -18.031 1 89 93 ASP A C 1
ATOM 729 O O . ASP A 1 93 ? -11.523 -23.375 -18.828 1 89 93 ASP A O 1
ATOM 733 N N . THR A 1 94 ? -12.789 -23.516 -16.953 1 92.31 94 THR A N 1
ATOM 734 C CA . THR A 1 94 ? -12.547 -22.125 -16.625 1 92.31 94 THR A CA 1
ATOM 735 C C . THR A 1 94 ? -11.078 -21.906 -16.281 1 92.31 94 THR A C 1
ATOM 737 O O . THR A 1 94 ? -10.531 -20.828 -16.531 1 92.31 94 THR A O 1
ATOM 740 N N . PHE A 1 95 ? -10.539 -23 -15.789 1 92.06 95 PHE A N 1
ATOM 741 C CA . PHE A 1 95 ? -9.156 -22.891 -15.336 1 92.06 95 PHE A CA 1
ATOM 742 C C . PHE A 1 95 ? -8.273 -23.891 -16.078 1 92.06 95 PHE A C 1
ATOM 744 O O . PHE A 1 95 ? -8.094 -25.031 -15.625 1 92.06 95 PHE A O 1
ATOM 751 N N . PRO A 1 96 ? -7.652 -23.453 -17.094 1 86.88 96 PRO A N 1
ATOM 752 C CA . PRO A 1 96 ? -6.852 -24.359 -17.922 1 86.88 96 PRO A CA 1
ATOM 753 C C . PRO A 1 96 ? -5.766 -25.078 -17.109 1 86.88 96 PRO A C 1
ATOM 755 O O . PRO A 1 96 ? -5.449 -26.234 -17.391 1 86.88 96 PRO A O 1
ATOM 758 N N . ASN A 1 97 ? -5.191 -24.453 -16.156 1 82.94 97 ASN A N 1
ATOM 759 C CA . ASN A 1 97 ? -4.121 -25.047 -15.367 1 82.94 97 ASN A CA 1
ATOM 760 C C . ASN A 1 97 ? -4.582 -25.359 -13.945 1 82.94 97 ASN A C 1
ATOM 762 O O . ASN A 1 97 ? -3.762 -25.516 -13.039 1 82.94 97 ASN A O 1
ATOM 766 N N . GLY A 1 98 ? -5.844 -25.406 -13.82 1 88.12 98 GLY A N 1
ATOM 767 C CA . GLY A 1 98 ? -6.375 -25.609 -12.477 1 88.12 98 GLY A CA 1
ATOM 768 C C . GLY A 1 98 ? -6.449 -24.328 -11.664 1 88.12 98 GLY A C 1
ATOM 769 O O . GLY A 1 98 ? -5.844 -23.328 -12.023 1 88.12 98 GLY A O 1
ATOM 770 N N . VAL A 1 99 ? -7.266 -24.422 -10.688 1 91.12 99 VAL A N 1
ATOM 771 C CA . VAL A 1 99 ? -7.418 -23.25 -9.828 1 91.12 99 VAL A CA 1
ATOM 772 C C . VAL A 1 99 ? -6.523 -23.391 -8.602 1 91.12 99 VAL A C 1
ATOM 774 O O . VAL A 1 99 ? -6.512 -24.438 -7.953 1 91.12 99 VAL A O 1
ATOM 777 N N . GLU A 1 100 ? -5.672 -22.422 -8.383 1 92.5 100 GLU A N 1
ATOM 778 C CA . GLU A 1 100 ? -4.797 -22.391 -7.215 1 92.5 100 GLU A CA 1
ATOM 779 C C . GLU A 1 100 ? -4.938 -21.078 -6.449 1 92.5 100 GLU A C 1
ATOM 781 O O . GLU A 1 100 ? -4.75 -20 -7.02 1 92.5 100 GLU A O 1
ATOM 786 N N . LEU A 1 101 ? -5.266 -21.266 -5.156 1 95.31 101 LEU A N 1
ATOM 787 C CA . LEU A 1 101 ? -5.383 -20.094 -4.293 1 95.31 101 LEU A CA 1
ATOM 788 C C . LEU A 1 101 ? -4.168 -19.969 -3.377 1 95.31 101 LEU A C 1
ATOM 790 O O . LEU A 1 101 ? -3.611 -20.984 -2.939 1 95.31 101 LEU A O 1
ATOM 794 N N . GLN A 1 102 ? -3.797 -18.781 -3.191 1 91.94 102 GLN A N 1
ATOM 795 C CA . GLN A 1 102 ? -2.744 -18.516 -2.213 1 91.94 102 GLN A CA 1
ATOM 796 C C . GLN A 1 102 ? -3.273 -18.656 -0.788 1 91.94 102 GLN A C 1
ATOM 798 O O . GLN A 1 102 ? -2.594 -19.203 0.084 1 91.94 102 GLN A O 1
ATOM 803 N N . ARG A 1 103 ? -4.43 -18.172 -0.599 1 93.12 103 ARG A N 1
ATOM 804 C CA . ARG A 1 103 ? -5.043 -18.219 0.724 1 93.12 103 ARG A CA 1
ATOM 805 C C . ARG A 1 103 ? -6.547 -17.953 0.641 1 93.12 103 ARG A C 1
ATOM 807 O O . ARG A 1 103 ? -7.031 -17.422 -0.356 1 93.12 103 ARG A O 1
ATOM 814 N N . ALA A 1 104 ? -7.188 -18.375 1.677 1 96.62 104 ALA A N 1
ATOM 815 C CA . ALA A 1 104 ? -8.609 -18.109 1.854 1 96.62 104 ALA A CA 1
ATOM 816 C C . ALA A 1 104 ? -8.977 -18.047 3.334 1 96.62 104 ALA A C 1
ATOM 818 O O . ALA A 1 104 ? -8.453 -18.828 4.141 1 96.62 104 ALA A O 1
ATOM 819 N N . HIS A 1 105 ? -9.805 -17.094 3.686 1 94.56 105 HIS A N 1
ATOM 820 C CA . HIS A 1 105 ? -10.234 -16.969 5.074 1 94.56 105 HIS A CA 1
ATOM 821 C C . HIS A 1 105 ? -11.547 -16.188 5.172 1 94.56 105 HIS A C 1
ATOM 823 O O . HIS A 1 105 ? -11.93 -15.492 4.23 1 94.56 105 HIS A O 1
ATOM 829 N N . ARG A 1 106 ? -12.148 -16.344 6.246 1 92.88 106 ARG A N 1
ATOM 830 C CA . ARG A 1 106 ? -13.352 -15.562 6.484 1 92.88 106 ARG A CA 1
ATOM 831 C C . ARG A 1 106 ? -12.992 -14.117 6.844 1 92.88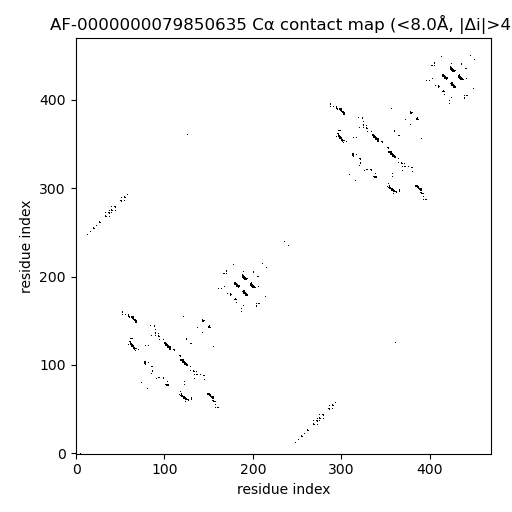 106 ARG A C 1
ATOM 833 O O . ARG A 1 106 ? -11.961 -13.867 7.465 1 92.88 106 ARG A O 1
ATOM 840 N N . SER A 1 107 ? -13.844 -13.203 6.473 1 90.12 107 SER A N 1
ATOM 841 C CA . SER A 1 107 ? -13.641 -11.797 6.824 1 90.12 107 SER A CA 1
ATOM 842 C C . SER A 1 107 ? -13.594 -11.609 8.336 1 90.12 107 SER A C 1
ATOM 844 O O . SER A 1 107 ? -14.273 -12.328 9.078 1 90.12 107 SER A O 1
ATOM 846 N N . LEU A 1 108 ? -12.609 -10.742 8.836 1 78.38 108 LEU A N 1
ATOM 847 C CA . LEU A 1 108 ? -12.336 -10.547 10.258 1 78.38 108 LEU A CA 1
ATOM 848 C C . LEU A 1 108 ? -13.445 -9.727 10.914 1 78.38 108 LEU A C 1
ATOM 850 O O . LEU A 1 108 ? -13.406 -8.5 10.891 1 78.38 108 LEU A O 1
ATOM 854 N N . MET A 1 109 ? -14.57 -9.93 10.664 1 72.12 109 MET A N 1
ATOM 855 C CA . MET A 1 109 ? -15.656 -9.289 11.414 1 72.12 109 MET A CA 1
ATOM 856 C C . MET A 1 109 ? -16.188 -10.234 12.492 1 72.12 109 MET A C 1
ATOM 858 O O . MET A 1 109 ? -15.914 -11.43 12.469 1 72.12 109 MET A O 1
ATOM 862 N N . SER A 1 110 ? -16.703 -9.617 13.562 1 74.12 110 SER A N 1
ATOM 863 C CA . SER A 1 110 ? -17.297 -10.453 14.602 1 74.12 110 SER A CA 1
ATOM 864 C C . SER A 1 110 ? -18.281 -11.445 14.008 1 74.12 110 SER A C 1
ATOM 866 O O . SER A 1 110 ? -18.891 -11.18 12.969 1 74.12 110 SER A O 1
ATOM 868 N N . ARG A 1 111 ? -18.219 -12.562 14.578 1 73.5 111 ARG A N 1
ATOM 869 C CA . ARG A 1 111 ? -19.188 -13.562 14.148 1 73.5 111 ARG A CA 1
ATOM 870 C C . ARG A 1 111 ? -20.594 -12.992 14.164 1 73.5 111 ARG A C 1
ATOM 872 O O . ARG A 1 111 ? -20.969 -12.273 15.094 1 73.5 111 ARG A O 1
ATOM 879 N N . PRO A 1 112 ? -21.219 -13.289 13.125 1 75.94 112 PRO A N 1
ATOM 880 C CA . PRO A 1 112 ? -22.562 -12.727 13.016 1 75.94 112 PRO A CA 1
ATOM 881 C C . PRO A 1 112 ? -23.516 -13.227 14.102 1 75.94 112 PRO A C 1
ATOM 883 O O . PRO A 1 112 ? -23.375 -14.367 14.555 1 75.94 112 PRO A O 1
ATOM 886 N N . LYS A 1 113 ? -24.188 -12.359 14.609 1 76.38 113 LYS A N 1
ATOM 887 C CA . LYS A 1 113 ? -25.281 -12.719 15.516 1 76.38 113 LYS A CA 1
ATOM 888 C C . LYS A 1 113 ? -26.328 -13.562 14.805 1 76.38 113 LYS A C 1
ATOM 890 O O . LYS A 1 113 ? -26.359 -13.625 13.578 1 76.38 113 LYS A O 1
ATOM 895 N N . PRO A 1 114 ? -27.078 -14.375 15.648 1 79.25 114 PRO A N 1
ATOM 896 C CA . PRO A 1 114 ? -28.141 -15.172 15.023 1 79.25 114 PRO A CA 1
ATOM 897 C C . PRO A 1 114 ? -29.031 -14.344 14.109 1 79.25 114 PRO A C 1
ATOM 899 O O . PRO A 1 114 ? -29.469 -13.25 14.484 1 79.25 114 PRO A O 1
ATOM 902 N N . GLY A 1 115 ? -29.188 -14.703 12.812 1 81.31 115 GLY A N 1
ATOM 903 C CA . GLY A 1 115 ? -30.031 -14.008 11.867 1 81.31 115 GLY A CA 1
ATOM 904 C C . GLY A 1 115 ? -29.266 -13.156 10.883 1 81.31 115 GLY A C 1
ATOM 905 O O . GLY A 1 115 ? -29.812 -12.688 9.883 1 81.31 115 GLY A O 1
ATOM 906 N N . GLN A 1 116 ? -28.047 -12.914 11.266 1 85.19 116 GLN A N 1
ATOM 907 C CA . GLN A 1 116 ? -27.219 -12.117 10.352 1 85.19 116 GLN A CA 1
ATOM 908 C C . GLN A 1 116 ? -26.562 -13 9.297 1 85.19 116 GLN A C 1
ATOM 910 O O . GLN A 1 116 ? -26.297 -14.18 9.539 1 85.19 116 GLN A O 1
ATOM 915 N N . PRO A 1 117 ? -26.422 -12.484 8.156 1 87.5 117 PRO A N 1
ATOM 916 C CA . PRO A 1 117 ? -25.781 -13.273 7.109 1 87.5 117 PRO A CA 1
ATOM 917 C C . PRO A 1 117 ? -24.359 -13.703 7.48 1 87.5 117 PRO A C 1
ATOM 919 O O . PRO A 1 117 ? -23.672 -13.008 8.234 1 87.5 117 PRO A O 1
ATOM 922 N N . PRO A 1 118 ? -24.078 -14.93 7.016 1 91.44 118 PRO A N 1
ATOM 923 C CA . PRO A 1 118 ? -22.719 -15.406 7.301 1 91.44 118 PRO A CA 1
ATOM 924 C C . PRO A 1 118 ? -21.641 -14.484 6.734 1 91.44 118 PRO A C 1
ATOM 926 O O . PRO A 1 118 ? -21.906 -13.703 5.812 1 91.44 118 PRO A O 1
ATOM 929 N N . ARG A 1 119 ? -20.484 -14.57 7.312 1 93.88 119 ARG A N 1
ATOM 930 C CA . ARG A 1 119 ? -19.359 -13.781 6.82 1 93.88 119 ARG A CA 1
ATOM 931 C C . ARG A 1 119 ? -18.906 -14.266 5.445 1 93.88 119 ARG A C 1
ATOM 933 O O . ARG A 1 119 ? -18.969 -15.461 5.152 1 93.88 119 ARG A O 1
ATOM 940 N N . ALA A 1 120 ? -18.438 -13.312 4.688 1 94.31 120 ALA A N 1
ATOM 941 C CA . ALA A 1 120 ? -17.906 -13.641 3.371 1 94.31 120 ALA A CA 1
ATOM 942 C C . ALA A 1 120 ? -16.547 -14.352 3.49 1 94.31 120 ALA A C 1
ATOM 944 O O . ALA A 1 120 ? -15.812 -14.133 4.453 1 94.31 120 ALA A O 1
ATOM 945 N N . ILE A 1 121 ? -16.297 -15.219 2.594 1 96.38 121 ILE A N 1
ATOM 946 C CA . ILE A 1 121 ? -14.961 -15.805 2.479 1 96.38 121 ILE A CA 1
ATOM 947 C C . ILE A 1 121 ? -14.117 -14.992 1.497 1 96.38 121 ILE A C 1
ATOM 949 O O . ILE A 1 121 ? -14.539 -14.742 0.366 1 96.38 121 ILE A O 1
ATOM 953 N N . ILE A 1 122 ? -13.031 -14.547 1.944 1 97.19 122 ILE A N 1
ATOM 954 C CA . ILE A 1 122 ? -12.086 -13.836 1.092 1 97.19 122 ILE A CA 1
ATOM 955 C C . ILE A 1 122 ? -11.031 -14.805 0.572 1 97.19 122 ILE A C 1
ATOM 957 O O . ILE A 1 122 ? -10.391 -15.516 1.353 1 97.19 122 ILE A O 1
ATOM 961 N N . MET A 1 123 ? -10.914 -14.844 -0.717 1 97.69 123 MET A N 1
ATOM 962 C CA . MET A 1 123 ? -9.93 -15.719 -1.341 1 97.69 123 MET A CA 1
ATOM 963 C C . MET A 1 123 ? -8.93 -14.922 -2.174 1 97.69 123 MET A C 1
ATOM 965 O O . MET A 1 123 ? -9.297 -13.93 -2.801 1 97.69 123 MET A O 1
ATOM 969 N N . GLN A 1 124 ? -7.742 -15.352 -2.182 1 96.38 124 GLN A N 1
ATOM 970 C CA . GLN A 1 124 ? -6.688 -14.75 -2.992 1 96.38 124 GLN A CA 1
ATOM 971 C C . GLN A 1 124 ? -6.137 -15.75 -4.004 1 96.38 124 GLN A C 1
ATOM 973 O O . GLN A 1 124 ? -5.605 -16.797 -3.627 1 96.38 124 GLN A O 1
ATOM 978 N N . PHE A 1 125 ? -6.242 -15.375 -5.273 1 96.38 125 PHE A N 1
ATOM 979 C CA . PHE A 1 125 ? -5.734 -16.219 -6.344 1 96.38 125 PHE A CA 1
ATOM 980 C C . PHE A 1 125 ? -4.219 -16.094 -6.465 1 96.38 125 PHE A C 1
ATOM 982 O O . PHE A 1 125 ? -3.662 -15.023 -6.246 1 96.38 125 PHE A O 1
ATOM 989 N N . LEU A 1 126 ? -3.703 -17.172 -6.828 1 92.5 126 LEU A N 1
ATOM 990 C CA . LEU A 1 126 ? -2.27 -17.156 -7.094 1 92.5 126 LEU A CA 1
ATOM 991 C C . LEU A 1 126 ? -1.958 -16.297 -8.32 1 92.5 126 LEU A C 1
ATOM 993 O O . LEU A 1 126 ? -0.982 -15.547 -8.32 1 92.5 126 LEU A O 1
ATOM 997 N N . ARG A 1 127 ? -2.869 -16.391 -9.281 1 91.62 127 ARG A N 1
ATOM 998 C CA . ARG A 1 127 ? -2.678 -15.68 -10.539 1 91.62 127 ARG A CA 1
ATOM 999 C C . ARG A 1 127 ? -3.83 -14.719 -10.797 1 91.62 127 ARG A C 1
ATOM 1001 O O . ARG A 1 127 ? -4.996 -15.078 -10.633 1 91.62 127 ARG A O 1
ATOM 1008 N N . TYR A 1 128 ? -3.412 -13.539 -11.289 1 91.56 128 TYR A N 1
ATOM 1009 C CA . TYR A 1 128 ? -4.41 -12.516 -11.594 1 91.56 128 TYR A CA 1
ATOM 1010 C C . TYR A 1 128 ? -5.348 -12.984 -12.695 1 91.56 128 TYR A C 1
ATOM 1012 O O . TYR A 1 128 ? -6.559 -12.758 -12.625 1 91.56 128 TYR A O 1
ATOM 1020 N N . GLN A 1 129 ? -4.84 -13.625 -13.641 1 91.88 129 GLN A N 1
ATOM 1021 C CA . GLN A 1 129 ? -5.633 -14.086 -14.781 1 91.88 129 GLN A CA 1
ATOM 1022 C C . GLN A 1 129 ? -6.715 -15.062 -14.336 1 91.88 129 GLN A C 1
ATOM 1024 O O . GLN A 1 129 ? -7.824 -15.055 -14.867 1 91.88 129 GLN A O 1
ATOM 1029 N N . ASP A 1 130 ? -6.363 -15.883 -13.422 1 94.12 130 ASP A N 1
ATOM 1030 C CA . ASP A 1 130 ? -7.34 -16.844 -12.922 1 94.12 130 ASP A CA 1
ATOM 1031 C C . ASP A 1 130 ? -8.469 -16.141 -12.172 1 94.12 130 ASP A C 1
ATOM 1033 O O . ASP A 1 130 ? -9.633 -16.547 -12.266 1 94.12 130 ASP A O 1
ATOM 1037 N N . LYS A 1 131 ? -8.078 -15.141 -11.406 1 95.94 131 LYS A N 1
ATOM 1038 C CA . LYS A 1 131 ? -9.094 -14.336 -10.734 1 95.94 131 LYS A CA 1
ATOM 1039 C C . LYS A 1 131 ? -10.078 -13.734 -11.734 1 95.94 131 LYS A C 1
ATOM 1041 O O . LYS A 1 131 ? -11.289 -13.797 -11.531 1 95.94 131 LYS A O 1
ATOM 1046 N N . GLU A 1 132 ? -9.531 -13.211 -12.836 1 94.94 132 GLU A N 1
ATOM 1047 C CA . GLU A 1 132 ? -10.367 -12.602 -13.867 1 94.94 132 GLU A CA 1
ATOM 1048 C C . GLU A 1 132 ? -11.258 -13.648 -14.539 1 94.94 132 GLU A C 1
ATOM 1050 O O . GLU A 1 132 ? -12.422 -13.383 -14.836 1 94.94 132 GLU A O 1
ATOM 1055 N N . ARG A 1 133 ? -10.727 -14.766 -14.75 1 96 133 ARG A N 1
ATOM 1056 C CA . ARG A 1 133 ? -11.492 -15.852 -15.359 1 96 133 ARG A CA 1
ATOM 1057 C C . ARG A 1 133 ? -12.656 -16.266 -14.469 1 96 133 ARG A C 1
ATOM 1059 O O . ARG A 1 133 ? -13.766 -16.5 -14.953 1 96 133 ARG A O 1
ATOM 1066 N N . ALA A 1 134 ? -12.391 -16.328 -13.227 1 96.38 134 ALA A N 1
ATOM 1067 C CA . ALA A 1 134 ? -13.43 -16.719 -12.281 1 96.38 134 ALA A CA 1
ATOM 1068 C C . ALA A 1 134 ? -14.57 -15.711 -12.273 1 96.38 134 ALA A C 1
ATOM 1070 O O . ALA A 1 134 ? -15.75 -16.078 -12.32 1 96.38 134 ALA A O 1
ATOM 1071 N N . LEU A 1 135 ? -14.172 -14.477 -12.203 1 94.56 135 LEU A N 1
ATOM 1072 C CA . LEU A 1 135 ? -15.164 -13.406 -12.172 1 94.56 135 LEU A CA 1
ATOM 1073 C C . LEU A 1 135 ? -15.984 -13.391 -13.461 1 94.56 135 LEU A C 1
ATOM 1075 O O . LEU A 1 135 ? -17.203 -13.258 -13.414 1 94.56 135 LEU A O 1
ATOM 1079 N N . THR A 1 136 ? -15.336 -13.547 -14.555 1 93.88 136 THR A N 1
ATOM 1080 C CA . THR A 1 136 ? -16 -13.57 -15.859 1 93.88 136 THR A CA 1
ATOM 1081 C C . THR A 1 136 ? -16.953 -14.766 -15.953 1 93.88 136 THR A C 1
ATOM 1083 O O . THR A 1 136 ? -18.078 -14.625 -16.406 1 93.88 136 THR A O 1
ATOM 1086 N N . ALA A 1 137 ? -16.453 -15.867 -15.547 1 95.44 137 ALA A N 1
ATOM 1087 C CA . ALA A 1 137 ? -17.266 -17.078 -15.57 1 95.44 137 ALA A CA 1
ATOM 1088 C C . ALA A 1 137 ? -18.5 -16.922 -14.688 1 95.44 137 ALA A C 1
ATOM 1090 O O . ALA A 1 137 ? -19.609 -17.312 -15.062 1 95.44 137 ALA A O 1
ATOM 1091 N N . ALA A 1 138 ? -18.312 -16.359 -13.523 1 94.75 138 ALA A N 1
ATOM 1092 C CA . ALA A 1 138 ? -19.422 -16.141 -12.602 1 94.75 138 ALA A CA 1
ATOM 1093 C C . ALA A 1 138 ? -20.484 -15.227 -13.219 1 94.75 138 ALA A C 1
ATOM 1095 O O . ALA A 1 138 ? -21.688 -15.469 -13.078 1 94.75 138 ALA A O 1
ATOM 1096 N N . ARG A 1 139 ? -20.062 -14.203 -13.844 1 88.69 139 ARG A N 1
ATOM 1097 C CA . ARG A 1 139 ? -20.969 -13.266 -14.5 1 88.69 139 ARG A CA 1
ATOM 1098 C C . ARG A 1 139 ? -21.75 -13.953 -15.609 1 88.69 139 ARG A C 1
ATOM 1100 O O . ARG A 1 139 ? -22.953 -13.703 -15.781 1 88.69 139 ARG A O 1
ATOM 1107 N N . ARG A 1 140 ? -21.125 -14.781 -16.344 1 91.25 140 ARG A N 1
ATOM 1108 C CA . ARG A 1 140 ? -21.734 -15.508 -17.453 1 91.25 140 ARG A CA 1
ATOM 1109 C C . ARG A 1 140 ? -22.797 -16.469 -16.938 1 91.25 140 ARG A C 1
ATOM 1111 O O . ARG A 1 140 ? -23.875 -16.609 -17.547 1 91.25 140 ARG A O 1
ATOM 1118 N N . LEU A 1 141 ? -22.516 -17.062 -15.883 1 91.94 141 LEU A N 1
ATOM 1119 C CA . LEU A 1 141 ? -23.406 -18.062 -15.336 1 91.94 141 LEU A CA 1
ATOM 1120 C C . LEU A 1 141 ? -24.594 -17.422 -14.625 1 91.94 141 LEU A C 1
ATOM 1122 O O . LEU A 1 141 ? -25.672 -18 -14.547 1 91.94 141 LEU A O 1
ATOM 1126 N N . GLY A 1 142 ? -24.281 -16.281 -14.07 1 87.38 142 GLY A N 1
ATOM 1127 C CA . GLY A 1 142 ? -25.344 -15.555 -13.383 1 87.38 142 GLY A CA 1
ATOM 1128 C C . GLY A 1 142 ? -25.562 -16.031 -11.953 1 87.38 142 GLY A C 1
ATOM 1129 O O . GLY A 1 142 ? -24.734 -15.742 -11.078 1 87.38 142 GLY A O 1
ATOM 1130 N N . THR A 1 143 ? -26.594 -16.953 -11.844 1 90 143 THR A N 1
ATOM 1131 C CA . THR A 1 143 ? -26.891 -17.453 -10.508 1 90 143 THR A CA 1
ATOM 1132 C C . THR A 1 143 ? -26.047 -18.688 -10.195 1 90 143 THR A C 1
ATOM 1134 O O . THR A 1 143 ? -26.062 -19.656 -10.961 1 90 143 THR A O 1
ATOM 1137 N N . LEU A 1 144 ? -25.312 -18.562 -9.094 1 94.56 144 LEU A N 1
ATOM 1138 C CA . LEU A 1 144 ? -24.453 -19.672 -8.68 1 94.56 144 LEU A CA 1
ATOM 1139 C C . LEU A 1 144 ? -25.016 -20.375 -7.449 1 94.56 144 LEU A C 1
ATOM 1141 O O . LEU A 1 144 ? -25.484 -19.719 -6.512 1 94.56 144 LEU A O 1
ATOM 1145 N N . ARG A 1 145 ? -25.031 -21.672 -7.598 1 94.38 145 ARG A N 1
ATOM 1146 C CA . ARG A 1 145 ? -25.516 -22.469 -6.477 1 94.38 145 ARG A CA 1
ATOM 1147 C C . ARG A 1 145 ? -24.5 -23.531 -6.082 1 94.38 145 ARG A C 1
ATOM 1149 O O . ARG A 1 145 ? -23.828 -24.109 -6.941 1 94.38 145 ARG A O 1
ATOM 1156 N N . TYR A 1 146 ? -24.375 -23.688 -4.812 1 94.38 146 TYR A N 1
ATOM 1157 C CA . TYR A 1 146 ? -23.5 -24.719 -4.262 1 94.38 146 TYR A CA 1
ATOM 1158 C C . TYR A 1 146 ? -24.141 -25.359 -3.035 1 94.38 146 TYR A C 1
ATOM 1160 O O . TYR A 1 146 ? -24.422 -24.672 -2.051 1 94.38 146 TYR A O 1
ATOM 1168 N N . GLU A 1 147 ? -24.344 -26.672 -3.041 1 91.88 147 GLU A N 1
ATOM 1169 C CA . GLU A 1 147 ? -24.922 -27.422 -1.935 1 91.88 147 GLU A CA 1
ATOM 1170 C C . GLU A 1 147 ? -26.172 -26.734 -1.39 1 91.88 147 GLU A C 1
ATOM 1172 O O . GLU A 1 147 ? -26.281 -26.5 -0.182 1 91.88 147 GLU A O 1
ATOM 1177 N N . ASN A 1 148 ? -27.062 -26.219 -2.17 1 90.94 148 ASN A N 1
ATOM 1178 C CA . ASN A 1 148 ? -28.375 -25.656 -1.889 1 90.94 148 ASN A CA 1
ATOM 1179 C C . ASN A 1 148 ? -28.266 -24.203 -1.416 1 90.94 148 ASN A C 1
ATOM 1181 O O . ASN A 1 148 ? -29.219 -23.656 -0.845 1 90.94 148 ASN A O 1
ATOM 1185 N N . ASN A 1 149 ? -27.141 -23.672 -1.564 1 94.38 149 ASN A N 1
ATOM 1186 C CA . ASN A 1 149 ? -26.938 -22.266 -1.221 1 94.38 149 ASN A CA 1
ATOM 1187 C C . ASN A 1 149 ? -26.688 -21.422 -2.461 1 94.38 149 ASN A C 1
ATOM 1189 O O . ASN A 1 149 ? -26 -21.859 -3.383 1 94.38 149 ASN A O 1
ATOM 1193 N N . THR A 1 150 ? -27.281 -20.328 -2.348 1 95.06 150 THR A N 1
ATOM 1194 C CA . THR A 1 150 ? -26.953 -19.359 -3.389 1 95.06 150 THR A CA 1
ATOM 1195 C C . THR A 1 150 ? -25.672 -18.594 -3.035 1 95.06 150 THR A C 1
ATOM 1197 O O . THR A 1 150 ? -25.578 -18.016 -1.953 1 95.06 150 THR A O 1
ATOM 1200 N N . ILE A 1 151 ? -24.766 -18.641 -3.938 1 95.56 151 ILE A N 1
ATOM 1201 C CA . ILE A 1 151 ? -23.484 -18 -3.633 1 95.56 151 ILE A CA 1
ATOM 1202 C C . ILE A 1 151 ? -23.219 -16.891 -4.652 1 95.56 151 ILE A C 1
ATOM 1204 O O . ILE A 1 151 ? -23.781 -16.891 -5.75 1 95.56 151 ILE A O 1
ATOM 1208 N N . ARG A 1 152 ? -22.438 -15.961 -4.223 1 94.62 152 ARG A N 1
ATOM 1209 C CA . ARG A 1 152 ? -22.062 -14.852 -5.102 1 94.62 152 ARG A CA 1
ATOM 1210 C C . ARG A 1 152 ? -20.578 -14.531 -4.984 1 94.62 152 ARG A C 1
ATOM 1212 O O . ARG A 1 152 ? -19.984 -14.68 -3.912 1 94.62 152 ARG A O 1
ATOM 1219 N N . LEU A 1 153 ? -20.016 -14.156 -6.145 1 95.75 153 LEU A N 1
ATOM 1220 C CA . LEU A 1 153 ? -18.625 -13.742 -6.203 1 95.75 153 LEU A CA 1
ATOM 1221 C C . LEU A 1 153 ? -18.5 -12.25 -6.52 1 95.75 153 LEU A C 1
ATOM 1223 O O . LEU A 1 153 ? -19.109 -11.766 -7.477 1 95.75 153 LEU A O 1
ATOM 1227 N N . TYR A 1 154 ? -17.719 -11.539 -5.641 1 93.62 154 TYR A N 1
ATOM 1228 C CA . TYR A 1 154 ? -17.516 -10.109 -5.824 1 93.62 154 TYR A CA 1
ATOM 1229 C C . TYR A 1 154 ? -16.047 -9.742 -5.711 1 93.62 154 TYR A C 1
ATOM 1231 O O . TYR A 1 154 ? -15.281 -10.422 -5.016 1 93.62 154 TYR A O 1
ATOM 1239 N N . PRO A 1 155 ? -15.664 -8.695 -6.445 1 94.56 155 PRO A N 1
ATOM 1240 C CA . PRO A 1 155 ? -14.312 -8.203 -6.176 1 94.56 155 PRO A CA 1
ATOM 1241 C C . PRO A 1 155 ? -14.133 -7.742 -4.73 1 94.56 155 PRO A C 1
ATOM 1243 O O . PRO A 1 155 ? -15.086 -7.293 -4.098 1 94.56 155 PRO A O 1
ATOM 1246 N N . ASP A 1 156 ? -12.984 -7.914 -4.242 1 95.94 156 ASP A N 1
ATOM 1247 C CA . ASP A 1 156 ? -12.633 -7.48 -2.895 1 95.94 156 ASP A CA 1
ATOM 1248 C C . ASP A 1 156 ? -12.023 -6.078 -2.912 1 95.94 156 ASP A C 1
ATOM 1250 O O . ASP A 1 156 ? -10.82 -5.918 -3.129 1 95.94 156 ASP A O 1
ATOM 1254 N N . TYR A 1 157 ? -12.805 -5.105 -2.664 1 95.56 157 TYR A N 1
ATOM 1255 C CA . TYR A 1 157 ? -12.312 -3.73 -2.676 1 95.56 157 TYR A CA 1
ATOM 1256 C C . TYR A 1 157 ? -12.086 -3.221 -1.258 1 95.56 157 TYR A C 1
ATOM 1258 O O . TYR A 1 157 ? -12.641 -3.766 -0.3 1 95.56 157 TYR A O 1
ATOM 1266 N N . SER A 1 158 ? -11.273 -2.201 -1.146 1 95.19 158 SER A N 1
ATOM 1267 C CA . SER A 1 158 ? -11.086 -1.511 0.125 1 95.19 158 SER A CA 1
ATOM 1268 C C . SER A 1 158 ? -12.391 -0.897 0.618 1 95.19 158 SER A C 1
ATOM 1270 O O . SER A 1 158 ? -13.328 -0.707 -0.161 1 95.19 158 SER A O 1
ATOM 1272 N N . PHE A 1 159 ? -12.43 -0.71 1.84 1 92.31 159 PHE A N 1
ATOM 1273 C CA . PHE A 1 159 ? -13.617 -0.094 2.424 1 92.31 159 PHE A CA 1
ATOM 1274 C C . PHE A 1 159 ? -13.922 1.237 1.746 1 92.31 159 PHE A C 1
ATOM 1276 O O . PHE A 1 159 ? -15.07 1.511 1.395 1 92.31 159 PHE A O 1
ATOM 1283 N N . GLU A 1 160 ? -12.875 2.033 1.604 1 93.31 160 GLU A N 1
ATOM 1284 C CA . GLU A 1 160 ? -13.039 3.348 0.99 1 93.31 160 GLU A CA 1
ATOM 1285 C C . GLU A 1 160 ? -13.602 3.227 -0.425 1 93.31 160 GLU A C 1
ATOM 1287 O O . GLU A 1 160 ? -14.523 3.957 -0.797 1 93.31 160 GLU A O 1
ATOM 1292 N N . LEU A 1 161 ? -13.047 2.387 -1.168 1 94.56 161 LEU A N 1
ATOM 1293 C CA . LEU A 1 161 ? -13.508 2.207 -2.539 1 94.56 161 LEU A CA 1
ATOM 1294 C C . LEU A 1 161 ? -14.938 1.668 -2.564 1 94.56 161 LEU A C 1
ATOM 1296 O O . LEU A 1 161 ? -15.742 2.078 -3.402 1 94.56 161 LEU A O 1
ATOM 1300 N N . GLN A 1 162 ? -15.242 0.782 -1.653 1 94 162 GLN A N 1
ATOM 1301 C CA . GLN A 1 162 ? -16.609 0.265 -1.548 1 94 162 GLN A CA 1
ATOM 1302 C C . GLN A 1 162 ? -17.594 1.39 -1.287 1 94 162 GLN A C 1
ATOM 1304 O O . GLN A 1 162 ? -18.672 1.424 -1.888 1 94 162 GLN A O 1
ATOM 1309 N N . GLN A 1 163 ? -17.234 2.262 -0.417 1 93.5 163 GLN A N 1
ATOM 1310 C CA . GLN A 1 163 ? -18.094 3.393 -0.107 1 93.5 163 GLN A CA 1
ATOM 1311 C C . GLN A 1 163 ? -18.297 4.281 -1.33 1 93.5 163 GLN A C 1
ATOM 1313 O O . GLN A 1 163 ? -19.406 4.75 -1.591 1 93.5 163 GLN A O 1
ATOM 1318 N N . LYS A 1 164 ? -17.219 4.535 -1.98 1 92.5 164 LYS A N 1
ATOM 1319 C CA . LYS A 1 164 ? -17.312 5.328 -3.201 1 92.5 164 LYS A CA 1
ATOM 1320 C C . LYS A 1 164 ? -18.25 4.676 -4.215 1 92.5 164 LYS A C 1
ATOM 1322 O O . LYS A 1 164 ? -19.031 5.363 -4.875 1 92.5 164 LYS A O 1
ATOM 1327 N N . ARG A 1 165 ? -18.203 3.391 -4.324 1 93.38 165 ARG A N 1
ATOM 1328 C CA . ARG A 1 165 ? -19.016 2.65 -5.273 1 93.38 165 ARG A CA 1
ATOM 1329 C C . ARG A 1 165 ? -20.484 2.619 -4.82 1 93.38 165 ARG A C 1
ATOM 1331 O O . ARG A 1 165 ? -21.391 2.682 -5.645 1 93.38 165 ARG A O 1
ATOM 1338 N N . ARG A 1 166 ? -20.688 2.586 -3.578 1 93.44 166 ARG A N 1
ATOM 1339 C CA . ARG A 1 166 ? -22.031 2.562 -3.018 1 93.44 166 ARG A CA 1
ATOM 1340 C C . ARG A 1 166 ? -22.766 3.871 -3.297 1 93.44 166 ARG A C 1
ATOM 1342 O O . ARG A 1 166 ? -24 3.902 -3.336 1 93.44 166 ARG A O 1
ATOM 1349 N N . ARG A 1 167 ? -22.031 4.891 -3.453 1 92.88 167 ARG A N 1
ATOM 1350 C CA . ARG A 1 167 ? -22.641 6.18 -3.752 1 92.88 167 ARG A CA 1
ATOM 1351 C C . ARG A 1 167 ? -23.422 6.125 -5.059 1 92.88 167 ARG A C 1
ATOM 1353 O O . ARG A 1 167 ? -24.312 6.945 -5.293 1 92.88 167 ARG A O 1
ATOM 1360 N N . PHE A 1 168 ? -23.141 5.16 -5.871 1 93.44 168 PHE A N 1
ATOM 1361 C CA . PHE A 1 168 ? -23.812 5.035 -7.16 1 93.44 168 PHE A CA 1
ATOM 1362 C C . PHE A 1 168 ? -25.016 4.121 -7.047 1 93.44 168 PHE A C 1
ATOM 1364 O O . PHE A 1 168 ? -25.719 3.887 -8.039 1 93.44 168 PHE A O 1
ATOM 1371 N N . ASP A 1 169 ? -25.234 3.662 -5.887 1 92.56 169 ASP A N 1
ATOM 1372 C CA . ASP A 1 169 ? -26.297 2.67 -5.738 1 92.56 169 ASP A CA 1
ATOM 1373 C C . ASP A 1 169 ? -27.656 3.24 -6.16 1 92.56 169 ASP A C 1
ATOM 1375 O O . ASP A 1 169 ? -28.422 2.582 -6.867 1 92.56 169 ASP A O 1
ATOM 1379 N N . GLU A 1 170 ? -27.922 4.426 -5.656 1 90.81 170 GLU A N 1
ATOM 1380 C CA . GLU A 1 170 ? -29.172 5.074 -6.023 1 90.81 170 GLU A CA 1
ATOM 1381 C C . GLU A 1 170 ? -29.25 5.316 -7.527 1 90.81 170 GLU A C 1
ATOM 1383 O O . GLU A 1 170 ? -30.297 5.098 -8.148 1 90.81 170 GLU A O 1
ATOM 1388 N N . THR A 1 171 ? -28.203 5.715 -8.062 1 89.88 171 THR A N 1
ATOM 1389 C CA . THR A 1 171 ? -28.141 5.941 -9.508 1 89.88 171 THR A CA 1
ATOM 1390 C C . THR A 1 171 ? -28.344 4.637 -10.273 1 89.88 171 THR A C 1
ATOM 1392 O O . THR A 1 171 ? -29.078 4.609 -11.258 1 89.88 171 THR A O 1
ATOM 1395 N N . LYS A 1 172 ? -27.766 3.604 -9.828 1 90.44 172 LYS A N 1
ATOM 1396 C CA . LYS A 1 172 ? -27.922 2.297 -10.461 1 90.44 172 LYS A CA 1
ATOM 1397 C C . LYS A 1 172 ? -29.375 1.836 -10.422 1 90.44 172 LYS A C 1
ATOM 1399 O O . LYS A 1 172 ? -29.891 1.286 -11.398 1 90.44 172 LYS A O 1
ATOM 1404 N N . LYS A 1 173 ? -29.938 2.119 -9.352 1 90.62 173 LYS A N 1
ATOM 1405 C CA . LYS A 1 173 ? -31.344 1.758 -9.195 1 90.62 173 LYS A CA 1
ATOM 1406 C C . LYS A 1 173 ? -32.219 2.463 -10.234 1 90.62 173 LYS A C 1
ATOM 1408 O O . LYS A 1 173 ? -33.062 1.837 -10.875 1 90.62 173 LYS A O 1
ATOM 1413 N N . ILE A 1 174 ? -31.969 3.684 -10.383 1 87.62 174 ILE A N 1
ATOM 1414 C CA . ILE A 1 174 ? -32.719 4.5 -11.32 1 87.62 174 ILE A CA 1
ATOM 1415 C C . ILE A 1 174 ? -32.469 4.023 -12.75 1 87.62 174 ILE A C 1
ATOM 1417 O O . ILE A 1 174 ? -33.375 3.906 -13.555 1 87.62 174 ILE A O 1
ATOM 1421 N N . LEU A 1 175 ? -31.266 3.701 -13.023 1 87.06 175 LEU A N 1
ATOM 1422 C CA . LEU A 1 175 ? -30.906 3.244 -14.359 1 87.06 175 LEU A CA 1
ATOM 1423 C C . LEU A 1 175 ? -31.547 1.894 -14.664 1 87.06 175 LEU A C 1
ATOM 1425 O O . LEU A 1 175 ? -31.984 1.648 -15.789 1 87.06 175 LEU A O 1
ATOM 1429 N N . ARG A 1 176 ? -31.594 1.098 -13.688 1 88 176 ARG A N 1
ATOM 1430 C CA . ARG A 1 176 ? -32.25 -0.201 -13.836 1 88 176 ARG A CA 1
ATOM 1431 C C . ARG A 1 176 ? -33.719 -0.042 -14.125 1 88 176 ARG A C 1
ATOM 1433 O O . ARG A 1 176 ? -34.281 -0.735 -14.977 1 88 176 ARG A O 1
ATOM 1440 N N . GLU A 1 177 ? -34.312 0.855 -13.398 1 87.94 177 GLU A N 1
ATOM 1441 C CA . GLU A 1 177 ? -35.719 1.126 -13.57 1 87.94 177 GLU A CA 1
ATOM 1442 C C . GLU A 1 177 ? -36.031 1.68 -14.961 1 87.94 177 GLU A C 1
ATOM 1444 O O . GLU A 1 177 ? -37.062 1.361 -15.555 1 87.94 177 GLU A O 1
ATOM 1449 N N . LYS A 1 178 ? -35.125 2.422 -15.438 1 84.94 178 LYS A N 1
ATOM 1450 C CA . LYS A 1 178 ? -35.281 3.033 -16.75 1 84.94 178 LYS A CA 1
ATOM 1451 C C . LYS A 1 178 ? -34.781 2.119 -17.859 1 84.94 178 LYS A C 1
ATOM 1453 O O . LYS A 1 178 ? -34.812 2.477 -19.031 1 84.94 178 LYS A O 1
ATOM 1458 N N . ARG A 1 179 ? -34.156 1.025 -17.469 1 86.38 179 ARG A N 1
ATOM 1459 C CA . ARG A 1 179 ? -33.656 -0.008 -18.359 1 86.38 179 ARG A CA 1
ATOM 1460 C C . ARG A 1 179 ? -32.531 0.524 -19.234 1 86.38 179 ARG A C 1
ATOM 1462 O O . ARG A 1 179 ? -32.5 0.276 -20.438 1 86.38 179 ARG A O 1
ATOM 1469 N N . VAL A 1 180 ? -31.828 1.323 -18.672 1 85.88 180 VAL A N 1
ATOM 1470 C CA . VAL A 1 180 ? -30.625 1.816 -19.328 1 85.88 180 VAL A CA 1
ATOM 1471 C C . VAL A 1 180 ? -29.453 0.897 -19.016 1 85.88 180 VAL A C 1
ATOM 1473 O O . VAL A 1 180 ? -29.234 0.527 -17.859 1 85.88 180 VAL A O 1
ATOM 1476 N N . GLU A 1 181 ? -28.766 0.507 -20 1 88.5 181 GLU A N 1
ATOM 1477 C CA . GLU A 1 181 ? -27.609 -0.344 -19.797 1 88.5 181 GLU A CA 1
ATOM 1478 C C . GLU A 1 181 ? -26.469 0.423 -19.125 1 88.5 181 GLU A C 1
ATOM 1480 O O . GLU A 1 181 ? -26.156 1.546 -19.516 1 88.5 181 GLU A O 1
ATOM 1485 N N . TYR A 1 182 ? -25.984 -0.231 -18.031 1 89.5 182 TYR A N 1
ATOM 1486 C CA . TYR A 1 182 ? -24.906 0.441 -17.312 1 89.5 182 TYR A CA 1
ATOM 1487 C C . TYR A 1 182 ? -23.891 -0.567 -16.781 1 89.5 182 TYR A C 1
ATOM 1489 O O . TYR A 1 182 ? -24.172 -1.77 -16.75 1 89.5 182 TYR A O 1
ATOM 1497 N N . ARG A 1 183 ? -22.656 -0.029 -16.531 1 87.75 183 ARG A N 1
ATOM 1498 C CA . ARG A 1 183 ? -21.609 -0.813 -15.883 1 87.75 183 ARG A CA 1
ATOM 1499 C C . ARG A 1 183 ? -20.75 0.062 -14.984 1 87.75 183 ARG A C 1
ATOM 1501 O O . ARG A 1 183 ? -20.359 1.171 -15.359 1 87.75 183 ARG A O 1
ATOM 1508 N N . LEU A 1 184 ? -20.609 -0.456 -13.797 1 89.69 184 LEU A N 1
ATOM 1509 C CA . LEU A 1 184 ? -19.688 0.249 -12.906 1 89.69 184 LEU A CA 1
ATOM 1510 C C . LEU A 1 184 ? -18.281 -0.31 -13.023 1 89.69 184 LEU A C 1
ATOM 1512 O O . LEU A 1 184 ? -18.016 -1.455 -12.641 1 89.69 184 LEU A O 1
ATOM 1516 N N . VAL A 1 185 ? -17.359 0.523 -13.531 1 89.75 185 VAL A N 1
ATOM 1517 C CA . VAL A 1 185 ? -16.016 0.033 -13.781 1 89.75 185 VAL A CA 1
ATOM 1518 C C . VAL A 1 185 ? -15.062 0.554 -12.711 1 89.75 185 VAL A C 1
ATOM 1520 O O . VAL A 1 185 ? -15.375 1.518 -12.008 1 89.75 185 VAL A O 1
ATOM 1523 N N . TYR A 1 186 ? -13.992 -0.179 -12.602 1 89.75 186 TYR A N 1
ATOM 1524 C CA . TYR A 1 186 ? -12.992 0.215 -11.625 1 89.75 186 TYR A CA 1
ATOM 1525 C C . TYR A 1 186 ? -12.43 1.596 -11.938 1 89.75 186 TYR A C 1
ATOM 1527 O O . TYR A 1 186 ? -12.148 1.906 -13.102 1 89.75 186 TYR A O 1
ATOM 1535 N N . PRO A 1 187 ? -12.148 2.322 -10.82 1 89 187 PRO A N 1
ATOM 1536 C CA . PRO A 1 187 ? -12.445 2.059 -9.406 1 89 187 PRO A CA 1
ATOM 1537 C C . PRO A 1 187 ? -13.891 2.387 -9.039 1 89 187 PRO A C 1
ATOM 1539 O O . PRO A 1 187 ? -14.531 1.633 -8.305 1 89 187 PRO A O 1
ATOM 1542 N N . ALA A 1 188 ? -14.445 3.377 -9.523 1 92.44 188 ALA A N 1
ATOM 1543 C CA . ALA A 1 188 ? -15.812 3.814 -9.258 1 92.44 188 ALA A CA 1
ATOM 1544 C C . ALA A 1 188 ? -16.312 4.758 -10.352 1 92.44 188 ALA A C 1
ATOM 1546 O O . ALA A 1 188 ? -16.672 5.906 -10.07 1 92.44 188 ALA A O 1
ATOM 1547 N N . ARG A 1 189 ? -16.344 4.227 -11.484 1 92.44 189 ARG A N 1
ATOM 1548 C CA . ARG A 1 189 ? -16.812 4.973 -12.648 1 92.44 189 ARG A CA 1
ATOM 1549 C C . ARG A 1 189 ? -18.031 4.289 -13.281 1 92.44 189 ARG A C 1
ATOM 1551 O O . ARG A 1 189 ? -17.969 3.107 -13.625 1 92.44 189 ARG A O 1
ATOM 1558 N N . LEU A 1 190 ? -19.016 5.09 -13.508 1 92.75 190 LEU A N 1
ATOM 1559 C CA . LEU A 1 190 ? -20.25 4.547 -14.078 1 92.75 190 LEU A CA 1
ATOM 1560 C C . LEU A 1 190 ? -20.281 4.75 -15.594 1 92.75 190 LEU A C 1
ATOM 1562 O O . LEU A 1 190 ? -20.172 5.879 -16.078 1 92.75 190 LEU A O 1
ATOM 1566 N N . LEU A 1 191 ? -20.281 3.672 -16.297 1 91.69 191 LEU A N 1
ATOM 1567 C CA . LEU A 1 191 ? -20.438 3.693 -17.75 1 91.69 191 LEU A CA 1
ATOM 1568 C C . LEU A 1 191 ? -21.891 3.455 -18.156 1 91.69 191 LEU A C 1
ATOM 1570 O O . LEU A 1 191 ? -22.5 2.482 -17.719 1 91.69 191 LEU A O 1
ATOM 1574 N N . MET A 1 192 ? -22.391 4.359 -18.875 1 88.38 192 MET A N 1
ATOM 1575 C CA . MET A 1 192 ? -23.766 4.254 -19.359 1 88.38 192 MET A CA 1
ATOM 1576 C C . MET A 1 192 ? -23.828 4.34 -20.875 1 88.38 192 MET A C 1
ATOM 1578 O O . MET A 1 192 ? -23.062 5.09 -21.484 1 88.38 192 MET A O 1
ATOM 1582 N N . LYS A 1 193 ? -24.609 3.479 -21.391 1 85.31 193 LYS A N 1
ATOM 1583 C CA . LYS A 1 193 ? -24.828 3.52 -22.828 1 85.31 193 LYS A CA 1
ATOM 1584 C C . LYS A 1 193 ? -26.094 4.281 -23.172 1 85.31 193 LYS A C 1
ATOM 1586 O O . LYS A 1 193 ? -27.172 3.986 -22.625 1 85.31 193 LYS A O 1
ATOM 1591 N N . HIS A 1 194 ? -25.875 5.305 -23.906 1 77.94 194 HIS A N 1
ATOM 1592 C CA . HIS A 1 194 ? -27.031 6.059 -24.375 1 77.94 194 HIS A CA 1
ATOM 1593 C C . HIS A 1 194 ? -26.875 6.461 -25.844 1 77.94 194 HIS A C 1
ATOM 1595 O O . HIS A 1 194 ? -25.875 7.09 -26.219 1 77.94 194 HIS A O 1
ATOM 1601 N N . ALA A 1 195 ? -27.938 6.109 -26.531 1 77.88 195 ALA A N 1
ATOM 1602 C CA . ALA A 1 195 ? -27.984 6.469 -27.938 1 77.88 195 ALA A CA 1
ATOM 1603 C C . ALA A 1 195 ? -26.703 6.016 -28.672 1 77.88 195 ALA A C 1
ATOM 1605 O O . ALA A 1 195 ? -26.125 6.781 -29.438 1 77.88 195 ALA A O 1
ATOM 1606 N N . GLY A 1 196 ? -26.141 4.855 -28.297 1 74.94 196 GLY A N 1
ATOM 1607 C CA . GLY A 1 196 ? -25 4.25 -28.984 1 74.94 196 GLY A CA 1
ATOM 1608 C C . GLY A 1 196 ? -23.672 4.773 -28.5 1 74.94 196 GLY A C 1
ATOM 1609 O O . GLY A 1 196 ? -22.625 4.371 -29 1 74.94 196 GLY A O 1
ATOM 1610 N N . LYS A 1 197 ? -23.766 5.754 -27.578 1 82.81 197 LYS A N 1
ATOM 1611 C CA . LYS A 1 197 ? -22.531 6.32 -27.062 1 82.81 197 LYS A CA 1
ATOM 1612 C C . LYS A 1 197 ? -22.297 5.895 -25.625 1 82.81 197 LYS A C 1
ATOM 1614 O O . LYS A 1 197 ? -23.234 5.672 -24.859 1 82.81 197 LYS A O 1
ATOM 1619 N N . ASP A 1 198 ? -21 5.684 -25.312 1 85.25 198 ASP A N 1
ATOM 1620 C CA . ASP A 1 198 ? -20.625 5.344 -23.938 1 85.25 198 ASP A CA 1
ATOM 1621 C C . ASP A 1 198 ? -20.312 6.602 -23.125 1 85.25 198 ASP A C 1
ATOM 1623 O O . ASP A 1 198 ? -19.484 7.418 -23.531 1 85.25 198 ASP A O 1
ATOM 1627 N N . LEU A 1 199 ? -21.141 6.809 -22.141 1 87.38 199 LEU A N 1
ATOM 1628 C CA . LEU A 1 199 ? -20.922 7.926 -21.234 1 87.38 199 LEU A CA 1
ATOM 1629 C C . LEU A 1 199 ? -20.297 7.449 -19.922 1 87.38 199 LEU A C 1
ATOM 1631 O O . LEU A 1 199 ? -20.656 6.387 -19.422 1 87.38 199 LEU A O 1
ATOM 1635 N N . ILE A 1 200 ? -19.281 8.242 -19.453 1 88.5 200 ILE A N 1
ATOM 1636 C CA . ILE A 1 200 ? -18.609 7.859 -18.219 1 88.5 200 ILE A CA 1
ATOM 1637 C C . ILE A 1 200 ? -18.828 8.938 -17.156 1 88.5 200 ILE A C 1
ATOM 1639 O O . ILE A 1 200 ? -18.609 10.125 -17.406 1 88.5 200 ILE A O 1
ATOM 1643 N N . TYR A 1 201 ? -19.312 8.523 -16 1 89.31 201 TYR A N 1
ATOM 1644 C CA . TYR A 1 201 ? -19.547 9.453 -14.906 1 89.31 201 TYR A CA 1
ATOM 1645 C C . TYR A 1 201 ? -18.766 9.039 -13.664 1 89.31 201 TYR A C 1
ATOM 1647 O O . TYR A 1 201 ? -18.75 7.863 -13.289 1 89.31 201 TYR A O 1
ATOM 1655 N N . THR A 1 202 ? -18.047 10.008 -13.023 1 89.31 202 THR A N 1
ATOM 1656 C CA . THR A 1 202 ? -17.328 9.734 -11.781 1 89.31 202 THR A CA 1
ATOM 1657 C C . THR A 1 202 ? -18.125 10.234 -10.578 1 89.31 202 THR A C 1
ATOM 1659 O O . THR A 1 202 ? -17.828 9.867 -9.438 1 89.31 202 THR A O 1
ATOM 1662 N N . ASP A 1 203 ? -19.109 11.008 -10.875 1 88.31 203 ASP A N 1
ATOM 1663 C CA . ASP A 1 203 ? -19.984 11.555 -9.836 1 88.31 203 ASP A CA 1
ATOM 1664 C C . ASP A 1 203 ? -21.422 11.086 -10.031 1 88.31 203 ASP A C 1
ATOM 1666 O O . ASP A 1 203 ? -22.016 11.297 -11.094 1 88.31 203 ASP A O 1
ATOM 1670 N N . PRO A 1 204 ? -21.969 10.562 -8.992 1 86.31 204 PRO A N 1
ATOM 1671 C CA . PRO A 1 204 ? -23.328 10.039 -9.117 1 86.31 204 PRO A CA 1
ATOM 1672 C C . PRO A 1 204 ? -24.359 11.133 -9.43 1 86.31 204 PRO A C 1
ATOM 1674 O O . PRO A 1 204 ? -25.312 10.898 -10.18 1 86.31 204 PRO A O 1
ATOM 1677 N N . GLY A 1 205 ? -24.141 12.297 -8.828 1 82.06 205 GLY A N 1
ATOM 1678 C CA . GLY A 1 205 ? -25.078 13.383 -9.086 1 82.06 205 GLY A CA 1
ATOM 1679 C C . GLY A 1 205 ? -25.094 13.82 -10.539 1 82.06 205 GLY A C 1
ATOM 1680 O O . GLY A 1 205 ? -26.156 14.125 -11.078 1 82.06 205 GLY A O 1
ATOM 1681 N N . GLU A 1 206 ? -23.953 13.781 -11.141 1 83.19 206 GLU A N 1
ATOM 1682 C CA . GLU A 1 206 ? -23.844 14.164 -12.547 1 83.19 206 GLU A CA 1
ATOM 1683 C C . GLU A 1 206 ? -24.484 13.125 -13.453 1 83.19 206 GLU A C 1
ATOM 1685 O O . GLU A 1 206 ? -25.062 13.469 -14.484 1 83.19 206 GLU A O 1
ATOM 1690 N N . ALA A 1 207 ? -24.453 11.938 -13.062 1 81.94 207 ALA A N 1
ATOM 1691 C CA . ALA A 1 207 ? -25.031 10.852 -13.859 1 81.94 207 ALA A CA 1
ATOM 1692 C C . ALA A 1 207 ? -26.547 10.945 -13.891 1 81.94 207 ALA A C 1
ATOM 1694 O O . ALA A 1 207 ? -27.172 10.602 -14.898 1 81.94 207 ALA A O 1
ATOM 1695 N N . LEU A 1 208 ? -27.047 11.5 -12.805 1 77.69 208 LEU A N 1
ATOM 1696 C CA . LEU A 1 208 ? -28.484 11.602 -12.695 1 77.69 208 LEU A CA 1
ATOM 1697 C C . LEU A 1 208 ? -29.016 12.805 -13.477 1 77.69 208 LEU A C 1
ATOM 1699 O O . LEU A 1 208 ? -30.188 12.844 -13.852 1 77.69 208 LEU A O 1
ATOM 1703 N N . LYS A 1 209 ? -28.094 13.836 -13.562 1 75 209 LYS A N 1
ATOM 1704 C CA . LYS A 1 209 ? -28.5 15.031 -14.297 1 75 209 LYS A CA 1
ATOM 1705 C C . LYS A 1 209 ? -28.547 14.773 -15.797 1 75 209 LYS A C 1
ATOM 1707 O O . LYS A 1 209 ? -29.031 15.609 -16.562 1 75 209 LYS A O 1
ATOM 1712 N N . PHE A 1 210 ? -27.969 13.781 -16.188 1 63.22 210 PHE A N 1
ATOM 1713 C CA . PHE A 1 210 ? -27.969 13.477 -17.625 1 63.22 210 PHE A CA 1
ATOM 1714 C C . PHE A 1 210 ? -29.406 13.406 -18.141 1 63.22 210 PHE A C 1
ATOM 1716 O O . PHE A 1 210 ? -30.266 12.75 -17.547 1 63.22 210 PHE A O 1
ATOM 1723 N N . PRO A 1 211 ? -29.844 14.531 -18.844 1 54.12 211 PRO A N 1
ATOM 1724 C CA . PRO A 1 211 ? -31.188 14.602 -19.406 1 54.12 211 PRO A CA 1
ATOM 1725 C C . PRO A 1 211 ? -31.609 13.312 -20.109 1 54.12 211 PRO A C 1
ATOM 1727 O O . PRO A 1 211 ? -30.906 12.82 -20.984 1 54.12 211 PRO A O 1
ATOM 1730 N N . THR A 1 212 ? -31.938 12.367 -19.266 1 51.22 212 THR A N 1
ATOM 1731 C CA . THR A 1 212 ? -32.656 11.328 -20 1 51.22 212 THR A CA 1
ATOM 1732 C C . THR A 1 212 ? -33.688 11.953 -20.922 1 51.22 212 THR A C 1
ATOM 1734 O O . THR A 1 212 ? -34.844 12.125 -20.531 1 51.22 212 THR A O 1
ATOM 1737 N N . SER A 1 213 ? -33.656 13.141 -21.25 1 45.12 213 SER A N 1
ATOM 1738 C CA . SER A 1 213 ? -34.656 13.688 -22.172 1 45.12 213 SER A CA 1
ATOM 1739 C C . SER A 1 213 ? -35.094 12.641 -23.203 1 45.12 213 SER A C 1
ATOM 1741 O O . SER A 1 213 ? -36.281 12.578 -23.562 1 45.12 213 SER A O 1
ATOM 1743 N N . GLY A 1 214 ? -34.281 12.008 -23.984 1 42.28 214 GLY A N 1
ATOM 1744 C CA . GLY A 1 214 ? -35.062 11.102 -24.812 1 42.28 214 GLY A CA 1
ATOM 1745 C C . GLY A 1 214 ? -35.812 10.039 -24.031 1 42.28 214 GLY A C 1
ATOM 1746 O O . GLY A 1 214 ? -36.656 9.336 -24.578 1 42.28 214 GLY A O 1
ATOM 1747 N N . LEU A 1 215 ? -35.406 9.695 -22.781 1 40.5 215 LEU A N 1
ATOM 1748 C CA . LEU A 1 215 ? -36.125 8.68 -22 1 40.5 215 LEU A CA 1
ATOM 1749 C C . LEU A 1 215 ? -37.25 9.297 -21.203 1 40.5 215 LEU A C 1
ATOM 1751 O O . LEU A 1 215 ? -38.25 8.633 -20.906 1 40.5 215 LEU A O 1
ATOM 1755 N N . THR A 1 216 ? -37.125 10.461 -20.656 1 39.62 216 THR A N 1
ATOM 1756 C CA . THR A 1 216 ? -38.156 11.07 -19.859 1 39.62 216 THR A CA 1
ATOM 1757 C C . THR A 1 216 ? -39.344 11.461 -20.719 1 39.62 216 THR A C 1
ATOM 1759 O O . THR A 1 216 ? -40.406 11.859 -20.203 1 39.62 216 THR A O 1
ATOM 1762 N N . GLY A 1 217 ? -39.281 11.633 -21.984 1 36.41 217 GLY A N 1
ATOM 1763 C CA . GLY A 1 217 ? -40.594 11.836 -22.547 1 36.41 217 GLY A CA 1
ATOM 1764 C C . GLY A 1 217 ? -41.594 10.758 -22.156 1 36.41 217 GLY A C 1
ATOM 1765 O O . GLY A 1 217 ? -42.781 11.039 -21.969 1 36.41 217 GLY A O 1
ATOM 1766 N N . ARG A 1 218 ? -41.281 9.5 -22.188 1 33.28 218 ARG A N 1
ATOM 1767 C CA . ARG A 1 218 ? -42.312 8.492 -21.953 1 33.28 218 ARG A CA 1
ATOM 1768 C C . ARG A 1 218 ? -42.531 8.289 -20.453 1 33.28 218 ARG A C 1
ATOM 1770 O O . ARG A 1 218 ? -43.594 7.871 -20.031 1 33.28 218 ARG A O 1
ATOM 1777 N N . ILE A 1 219 ? -41.531 8.508 -19.594 1 35.31 219 ILE A N 1
ATOM 1778 C CA . ILE A 1 219 ? -41.812 8.125 -18.203 1 35.31 219 ILE A CA 1
ATOM 1779 C C . ILE A 1 219 ? -42.656 9.203 -17.531 1 35.31 219 ILE A C 1
ATOM 1781 O O . ILE A 1 219 ? -43.438 8.906 -16.625 1 35.31 219 ILE A O 1
ATOM 1785 N N . GLU A 1 220 ? -42.562 10.414 -17.891 1 35.91 220 GLU A N 1
ATOM 1786 C CA . GLU A 1 220 ? -43.562 11.305 -17.344 1 35.91 220 GLU A CA 1
ATOM 1787 C C . GLU A 1 220 ? -44.969 10.852 -17.734 1 35.91 220 GLU A C 1
ATOM 1789 O O . GLU A 1 220 ? -45.906 10.992 -16.969 1 35.91 220 GLU A O 1
ATOM 1794 N N . HIS A 1 221 ? -45.156 10.289 -18.891 1 34.91 221 HIS A N 1
ATOM 1795 C CA . HIS A 1 221 ? -46.5 9.82 -19.203 1 34.91 221 HIS A CA 1
ATOM 1796 C C . HIS A 1 221 ? -46.906 8.656 -18.312 1 34.91 221 HIS A C 1
ATOM 1798 O O . HIS A 1 221 ? -48.062 8.57 -17.875 1 34.91 221 HIS A O 1
ATOM 1804 N N . LEU A 1 222 ? -46 7.773 -18 1 33.16 222 LEU A N 1
ATOM 1805 C CA . LEU A 1 222 ? -46.5 6.602 -17.281 1 33.16 222 LEU A CA 1
ATOM 1806 C C . LEU A 1 222 ? -46.688 6.91 -15.805 1 33.16 222 LEU A C 1
ATOM 1808 O O . LEU A 1 222 ? -47.625 6.457 -15.188 1 33.16 222 LEU A O 1
ATOM 1812 N N . CYS A 1 223 ? -45.812 7.719 -15.211 1 33.53 223 CYS A N 1
ATOM 1813 C CA . CYS A 1 223 ? -46.094 7.996 -13.812 1 33.53 223 CYS A CA 1
ATOM 1814 C C . CYS A 1 223 ? -47.281 8.977 -13.688 1 33.53 223 CYS A C 1
ATOM 1816 O O . CYS A 1 223 ? -47.969 9 -12.68 1 33.53 223 CYS A O 1
ATOM 1818 N N . GLN A 1 224 ? -47.438 9.812 -14.633 1 33.06 224 GLN A N 1
ATOM 1819 C CA . GLN A 1 224 ? -48.656 10.617 -14.562 1 33.06 224 GLN A CA 1
ATOM 1820 C C . GLN A 1 224 ? -49.906 9.742 -14.664 1 33.06 224 GLN A C 1
ATOM 1822 O O . GLN A 1 224 ? -50.906 10.023 -14.023 1 33.06 224 GLN A O 1
ATOM 1827 N N . ASN A 1 225 ? -49.875 8.664 -15.375 1 34.69 225 ASN A N 1
ATOM 1828 C CA . ASN A 1 225 ? -51.062 7.832 -15.422 1 34.69 225 ASN A CA 1
ATOM 1829 C C . ASN A 1 225 ? -51.281 7.074 -14.109 1 34.69 225 ASN A C 1
ATOM 1831 O O . ASN A 1 225 ? -52.406 6.82 -13.711 1 34.69 225 ASN A O 1
ATOM 1835 N N . GLN A 1 226 ? -50.219 6.547 -13.484 1 31.58 226 GLN A N 1
ATOM 1836 C CA . GLN A 1 226 ? -50.531 5.785 -12.281 1 31.58 226 GLN A CA 1
ATOM 1837 C C . GLN A 1 226 ? -50.906 6.715 -11.133 1 31.58 226 GLN A C 1
ATOM 1839 O O . GLN A 1 226 ? -51.719 6.344 -10.273 1 31.58 226 GLN A O 1
ATOM 1844 N N . LYS A 1 227 ? -50.438 7.848 -11.062 1 33.97 227 LYS A N 1
ATOM 1845 C CA . LYS A 1 227 ? -50.969 8.766 -10.07 1 33.97 227 LYS A CA 1
ATOM 1846 C C . LYS A 1 227 ? -52.438 9.109 -10.383 1 33.97 227 LYS A C 1
ATOM 1848 O O . LYS A 1 227 ? -53.25 9.328 -9.469 1 33.97 227 LYS A O 1
ATOM 1853 N N . LYS A 1 228 ? -52.75 9.156 -11.594 1 35.19 228 LYS A N 1
ATOM 1854 C CA . LYS A 1 228 ? -54.156 9.336 -11.945 1 35.19 228 LYS A CA 1
ATOM 1855 C C . LYS A 1 228 ? -54.96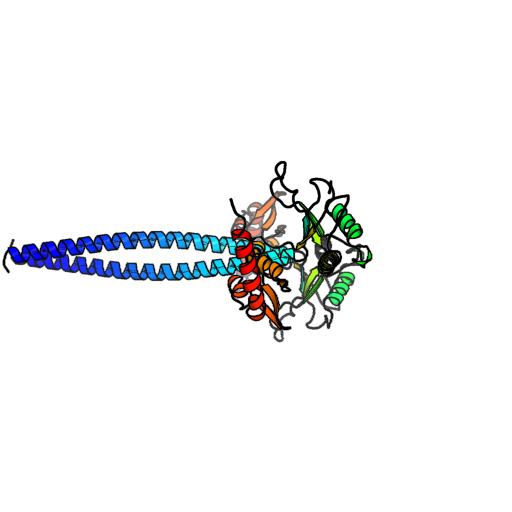9 8.109 -11.578 1 35.19 228 LYS A C 1
ATOM 1857 O O . LYS A 1 228 ? -56.156 8.227 -11.258 1 35.19 228 LYS A O 1
ATOM 1862 N N . MET A 1 229 ? -54.375 6.941 -11.641 1 33.78 229 MET A N 1
ATOM 1863 C CA . MET A 1 229 ? -55.188 5.762 -11.328 1 33.78 229 MET A CA 1
ATOM 1864 C C . MET A 1 229 ? -55.406 5.637 -9.828 1 33.78 229 MET A C 1
ATOM 1866 O O . MET A 1 229 ? -56.438 5.121 -9.391 1 33.78 229 MET A O 1
ATOM 1870 N N . THR A 1 230 ? -54.344 5.938 -9.023 1 32.5 230 THR A N 1
ATOM 1871 C CA . THR A 1 230 ? -54.594 5.723 -7.602 1 32.5 230 THR A CA 1
ATOM 1872 C C . THR A 1 230 ? -55.469 6.828 -7.043 1 32.5 230 THR A C 1
ATOM 1874 O O . THR A 1 230 ? -55.969 6.727 -5.918 1 32.5 230 THR A O 1
ATOM 1877 N N . ARG A 1 231 ? -55.469 8.031 -7.672 1 33 231 ARG A N 1
ATOM 1878 C CA . ARG A 1 231 ? -56.406 9.016 -7.16 1 33 231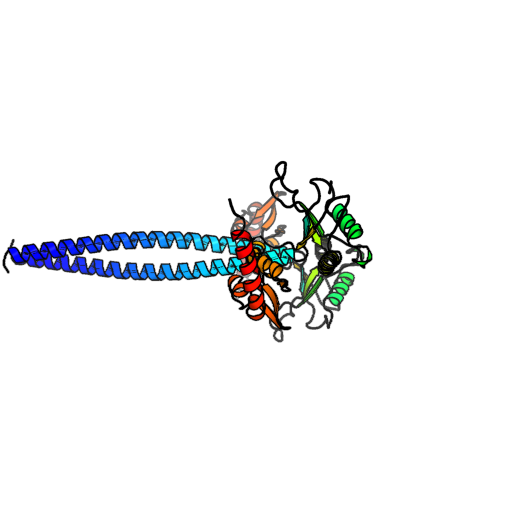 ARG A CA 1
ATOM 1879 C C . ARG A 1 231 ? -57.844 8.523 -7.324 1 33 231 ARG A C 1
ATOM 1881 O O . ARG A 1 231 ? -58.781 9.188 -6.887 1 33 231 ARG A O 1
ATOM 1888 N N . LEU A 1 232 ? -58.031 7.625 -8.258 1 32.62 232 LEU A N 1
ATOM 1889 C CA . LEU A 1 232 ? -59.438 7.227 -8.398 1 32.62 232 LEU A CA 1
ATOM 1890 C C . LEU A 1 232 ? -59.812 6.191 -7.348 1 32.62 232 LEU A C 1
ATOM 1892 O O . LEU A 1 232 ? -60.906 5.621 -7.398 1 32.62 232 LEU A O 1
ATOM 1896 N N . ALA A 1 233 ? -58.844 5.625 -6.578 1 30.47 233 ALA A N 1
ATOM 1897 C CA . ALA A 1 233 ? -59.531 4.723 -5.66 1 30.47 233 ALA A CA 1
ATOM 1898 C C . ALA A 1 233 ? -60.188 5.5 -4.52 1 30.47 233 ALA A C 1
ATOM 1900 O O . ALA A 1 233 ? -59.562 6.324 -3.869 1 30.47 233 ALA A O 1
ATOM 1901 N N . PRO A 1 234 ? -61.531 5.645 -4.504 1 30 234 PRO A N 1
ATOM 1902 C CA . PRO A 1 234 ? -62.344 6.238 -3.453 1 30 234 PRO A CA 1
ATOM 1903 C C . PRO A 1 234 ? -61.969 5.734 -2.059 1 30 234 PRO A C 1
ATOM 1905 O O . PRO A 1 234 ? -61.344 4.688 -1.927 1 30 234 PRO A O 1
ATOM 1908 N N . SER A 1 235 ? -62.5 6.395 -0.83 1 24.34 235 SER A N 1
ATOM 1909 C CA . SER A 1 235 ? -62.75 5.816 0.487 1 24.34 235 SER A CA 1
ATOM 1910 C C . SER A 1 235 ? -63.406 4.445 0.376 1 24.34 235 SER A C 1
ATOM 1912 O O . SER A 1 235 ? -64.312 4.266 -0.394 1 24.34 235 SER A O 1
ATOM 1914 N N . MET B 1 1 ? -6.785 72.812 27.859 1 57.75 1 MET B N 1
ATOM 1915 C CA . MET B 1 1 ? -7.734 71.75 27.672 1 57.75 1 MET B CA 1
ATOM 1916 C C . MET B 1 1 ? -8.516 71.5 28.953 1 57.75 1 MET B C 1
ATOM 1918 O O . MET B 1 1 ? -7.926 71.375 30.031 1 57.75 1 MET B O 1
ATOM 1922 N N . SER B 1 2 ? -9.758 71.562 28.938 1 72.44 2 SER B N 1
ATOM 1923 C CA . SER B 1 2 ? -10.602 71.562 30.141 1 72.44 2 SER B CA 1
ATOM 1924 C C . SER B 1 2 ? -10.539 70.188 30.812 1 72.44 2 SER B C 1
ATOM 1926 O O . SER B 1 2 ? -10.211 69.188 30.172 1 72.44 2 SER B O 1
ATOM 1928 N N . GLU B 1 3 ? -10.539 70.125 32.062 1 79.62 3 GLU B N 1
ATOM 1929 C CA . GLU B 1 3 ? -10.586 68.875 32.906 1 79.62 3 GLU B CA 1
ATOM 1930 C C . GLU B 1 3 ? -11.531 67.875 32.312 1 79.62 3 GLU B C 1
ATOM 1932 O O . GLU B 1 3 ? -11.258 66.688 32.406 1 79.62 3 GLU B O 1
ATOM 1937 N N . ARG B 1 4 ? -12.562 68.188 31.672 1 81.62 4 ARG B N 1
ATOM 1938 C CA . ARG B 1 4 ? -13.562 67.312 31.062 1 81.62 4 ARG B CA 1
ATOM 1939 C C . ARG B 1 4 ? -13.008 66.625 29.812 1 81.62 4 ARG B C 1
ATOM 1941 O O . ARG B 1 4 ? -13.266 65.438 29.594 1 81.62 4 ARG B O 1
ATOM 1948 N N . GLU B 1 5 ? -12.234 67.375 29.047 1 79.25 5 GLU B N 1
ATOM 1949 C CA . GLU B 1 5 ? -11.656 66.812 27.828 1 79.25 5 GLU B CA 1
ATOM 1950 C C . GLU B 1 5 ? -10.57 65.812 28.141 1 79.25 5 GLU B C 1
ATOM 1952 O O . GLU B 1 5 ? -10.461 64.75 27.469 1 79.25 5 GLU B O 1
ATOM 1957 N N . GLU B 1 6 ? -9.93 66 29.219 1 79.19 6 GLU B N 1
ATOM 1958 C CA . GLU B 1 6 ? -8.875 65.125 29.672 1 79.19 6 GLU B CA 1
ATOM 1959 C C . GLU B 1 6 ? -9.453 63.812 30.172 1 79.19 6 GLU B C 1
ATOM 1961 O O . GLU B 1 6 ? -8.898 62.719 29.922 1 79.19 6 GLU B O 1
ATOM 1966 N N . GLY B 1 7 ? -10.531 63.938 30.906 1 78.25 7 GLY B N 1
ATOM 1967 C CA . GLY B 1 7 ? -11.227 62.75 31.391 1 78.25 7 GLY B CA 1
ATOM 1968 C C . GLY B 1 7 ? -11.773 61.875 30.281 1 78.25 7 GLY B C 1
ATOM 1969 O O . GLY B 1 7 ? -11.664 60.656 30.344 1 78.25 7 GLY B O 1
ATOM 1970 N N . ALA B 1 8 ? -12.281 62.469 29.219 1 82.5 8 ALA B N 1
ATOM 1971 C CA . ALA B 1 8 ? -12.852 61.781 28.062 1 82.5 8 ALA B CA 1
ATOM 1972 C C . ALA B 1 8 ? -11.766 61.062 27.281 1 82.5 8 ALA B C 1
ATOM 1974 O O . ALA B 1 8 ? -11.961 59.938 26.812 1 82.5 8 ALA B O 1
ATOM 1975 N N . GLN B 1 9 ? -10.609 61.688 27.172 1 79.69 9 GLN B N 1
ATOM 1976 C CA . GLN B 1 9 ? -9.492 61.094 26.438 1 79.69 9 GLN B CA 1
ATOM 1977 C C . GLN B 1 9 ? -8.914 59.906 27.172 1 79.69 9 GLN B C 1
ATOM 1979 O O . GLN B 1 9 ? -8.539 58.906 26.547 1 79.69 9 GLN B O 1
ATOM 1984 N N . ARG B 1 10 ? -8.859 59.969 28.531 1 80.56 10 ARG B N 1
ATOM 1985 C CA . ARG B 1 10 ? -8.359 58.844 29.344 1 80.56 10 ARG B CA 1
ATOM 1986 C C . ARG B 1 10 ? -9.289 57.656 29.266 1 80.56 10 ARG B C 1
ATOM 1988 O O . ARG B 1 10 ? -8.828 56.5 29.188 1 80.56 10 ARG B O 1
ATOM 1995 N N . GLU B 1 11 ? -10.562 57.969 29.234 1 83.06 11 GLU B N 1
ATOM 1996 C CA . GLU B 1 11 ? -11.547 56.906 29.125 1 83.06 11 GLU B CA 1
ATOM 1997 C C . GLU B 1 11 ? -11.461 56.219 27.766 1 83.06 11 GLU B C 1
ATOM 1999 O O . GLU B 1 11 ? -11.57 54.969 27.672 1 83.06 11 GLU B O 1
ATOM 2004 N N . TYR B 1 12 ? -11.297 57 26.766 1 82 12 TYR B N 1
ATOM 2005 C CA . TYR B 1 12 ? -11.172 56.469 25.406 1 82 12 TYR B CA 1
ATOM 2006 C C . TYR B 1 12 ? -9.945 55.562 25.297 1 82 12 TYR B C 1
ATOM 2008 O O . TYR B 1 12 ? -10.023 54.469 24.734 1 82 12 TYR B O 1
ATOM 2016 N N . SER B 1 13 ? -8.844 56.094 25.828 1 81.31 13 SER B N 1
ATOM 2017 C CA . SER B 1 13 ? -7.594 55.344 25.781 1 81.31 13 SER B CA 1
ATOM 2018 C C . SER B 1 13 ? -7.703 54.031 26.562 1 81.31 13 SER B C 1
ATOM 2020 O O . SER B 1 13 ? -7.199 53 26.125 1 81.31 13 SER B O 1
ATOM 2022 N N . SER B 1 14 ? -8.398 54.156 27.703 1 82.25 14 SER B N 1
ATOM 2023 C CA . SER B 1 14 ? -8.57 52.969 28.531 1 82.25 14 SER B CA 1
ATOM 2024 C C . SER B 1 14 ? -9.422 51.906 27.812 1 82.25 14 SER B C 1
ATOM 2026 O O . SER B 1 14 ? -9.102 50.719 27.844 1 82.25 14 SER B O 1
ATOM 2028 N N . ARG B 1 15 ? -10.445 52.312 27.141 1 82.69 15 ARG B N 1
ATOM 2029 C CA . ARG B 1 15 ? -11.336 51.406 26.422 1 82.69 15 ARG B CA 1
ATOM 2030 C C . ARG B 1 15 ? -10.609 50.75 25.25 1 82.69 15 ARG B C 1
ATOM 2032 O O . ARG B 1 15 ? -10.781 49.562 24.984 1 82.69 15 ARG B O 1
ATOM 2039 N N . LYS B 1 16 ? -9.828 51.562 24.594 1 83.12 16 LYS B N 1
ATOM 2040 C CA . LYS B 1 16 ? -9.062 51.031 23.453 1 83.12 16 LYS B CA 1
ATOM 2041 C C . LYS B 1 16 ? -8.055 49.969 23.906 1 83.12 16 LYS B C 1
ATOM 2043 O O . LYS B 1 16 ? -7.875 48.969 23.219 1 83.12 16 LYS B O 1
ATOM 2048 N N . GLN B 1 17 ? -7.402 50.219 24.984 1 82.38 17 GLN B N 1
ATOM 2049 C CA . GLN B 1 17 ? -6.449 49.25 25.531 1 82.38 17 GLN B CA 1
ATOM 2050 C C . GLN B 1 17 ? -7.137 47.938 25.922 1 82.38 17 GLN B C 1
ATOM 2052 O O . GLN B 1 17 ? -6.598 46.875 25.688 1 82.38 17 GLN B O 1
ATOM 2057 N N . GLU B 1 18 ? -8.312 48.156 26.5 1 84 18 GLU B N 1
ATOM 2058 C CA . GLU B 1 18 ? -9.07 46.969 26.891 1 84 18 GLU B CA 1
ATOM 2059 C C . GLU B 1 18 ? -9.484 46.156 25.672 1 84 18 GLU B C 1
ATOM 2061 O O . GLU B 1 18 ? -9.422 44.938 25.703 1 84 18 GLU B O 1
ATOM 2066 N N . ASP B 1 19 ? -9.891 46.781 24.672 1 85.75 19 ASP B N 1
ATOM 2067 C CA . ASP B 1 19 ? -10.289 46.125 23.422 1 85.75 19 ASP B CA 1
ATOM 2068 C C . ASP B 1 19 ? -9.109 45.406 22.781 1 85.75 19 ASP B C 1
ATOM 2070 O O . ASP B 1 19 ? -9.25 44.281 22.297 1 85.75 19 ASP B O 1
ATOM 2074 N N . MET B 1 20 ? -7.957 46.031 22.828 1 83.62 20 MET B N 1
ATOM 2075 C CA . MET B 1 20 ? -6.75 45.469 22.25 1 83.62 20 MET B CA 1
ATOM 2076 C C . MET B 1 20 ? -6.305 44.219 23.047 1 83.62 20 MET B C 1
ATOM 2078 O O . MET B 1 20 ? -5.875 43.219 22.469 1 83.62 20 MET B O 1
ATOM 2082 N N . GLU B 1 21 ? -6.469 44.375 24.344 1 83.56 21 GLU B N 1
ATOM 2083 C CA . GLU B 1 21 ? -6.117 43.25 25.203 1 83.56 21 GLU B CA 1
ATOM 2084 C C . GLU B 1 21 ? -7.051 42.062 24.969 1 83.56 21 GLU B C 1
ATOM 2086 O O . GLU B 1 21 ? -6.605 40.938 24.922 1 83.56 21 GLU B O 1
ATOM 2091 N N . GLY B 1 22 ? -8.242 42.344 24.844 1 84.75 22 GLY B N 1
ATOM 2092 C CA . GLY B 1 22 ? -9.195 41.281 24.484 1 84.75 22 GLY B CA 1
ATOM 2093 C C . GLY B 1 22 ? -8.906 40.656 23.156 1 84.75 22 GLY B C 1
ATOM 2094 O O . GLY B 1 22 ? -8.977 39.406 23.016 1 84.75 22 GLY B O 1
ATOM 2095 N N . GLY B 1 23 ? -8.586 41.438 22.234 1 82.38 23 GLY B N 1
ATOM 2096 C CA . GLY B 1 23 ? -8.219 40.969 20.922 1 82.38 23 GLY B CA 1
ATOM 2097 C C . GLY B 1 23 ? -6.977 40.094 20.938 1 82.38 23 GLY B C 1
ATOM 2098 O O . GLY B 1 23 ? -6.93 39.062 20.266 1 82.38 23 GLY B O 1
ATOM 2099 N N . LEU B 1 24 ? -6.039 40.5 21.703 1 84.81 24 LEU B N 1
ATOM 2100 C CA . LEU B 1 24 ? -4.797 39.75 21.844 1 84.81 24 LEU B CA 1
ATOM 2101 C C . LEU B 1 24 ? -5.055 38.375 22.484 1 84.81 24 LEU B C 1
ATOM 2103 O O . LEU B 1 24 ? -4.48 37.375 22.078 1 84.81 24 LEU B O 1
ATOM 2107 N N . ASN B 1 25 ? -5.93 38.438 23.469 1 86.12 25 ASN B N 1
ATOM 2108 C CA . ASN B 1 25 ? -6.281 37.188 24.125 1 86.12 25 ASN B CA 1
ATOM 2109 C C . ASN B 1 25 ? -6.992 36.219 23.188 1 86.12 25 ASN B C 1
ATOM 2111 O O . ASN B 1 25 ? -6.723 35.031 23.203 1 86.12 25 ASN B O 1
ATOM 2115 N N . ARG B 1 26 ? -7.844 36.719 22.422 1 87.44 26 ARG B N 1
ATOM 2116 C CA . ARG B 1 26 ? -8.555 35.875 21.453 1 87.44 26 ARG B CA 1
ATOM 2117 C C . ARG B 1 26 ? -7.594 35.312 20.406 1 87.44 26 ARG B C 1
ATOM 2119 O O . ARG B 1 26 ? -7.672 34.125 20.078 1 87.44 26 ARG B O 1
ATOM 2126 N N . LEU B 1 27 ? -6.68 36.125 19.938 1 87.06 27 LEU B N 1
ATOM 2127 C CA . LEU B 1 27 ? -5.703 35.688 18.938 1 87.06 27 LEU B CA 1
ATOM 2128 C C . LEU B 1 27 ? -4.773 34.625 19.484 1 87.06 27 LEU B C 1
ATOM 2130 O O . LEU B 1 27 ? -4.41 33.688 18.781 1 87.06 27 LEU B O 1
ATOM 2134 N N . ASP B 1 28 ? -4.48 34.844 20.734 1 86.69 28 ASP B N 1
ATOM 2135 C CA . ASP B 1 28 ? -3.648 33.844 21.391 1 86.69 28 ASP B CA 1
ATOM 2136 C C . ASP B 1 28 ? -4.379 32.5 21.5 1 86.69 28 ASP B C 1
ATOM 2138 O O . ASP B 1 28 ? -3.781 31.453 21.281 1 86.69 28 ASP B O 1
ATOM 2142 N N . GLY B 1 29 ? -5.566 32.562 21.828 1 89.94 29 GLY B N 1
ATOM 2143 C CA . GLY B 1 29 ? -6.379 31.359 21.875 1 89.94 29 GLY B CA 1
ATOM 2144 C C . GLY B 1 29 ? -6.504 30.672 20.531 1 89.94 29 GLY B C 1
ATOM 2145 O O . GLY B 1 29 ? -6.395 29.438 20.438 1 89.94 29 GLY B O 1
ATOM 2146 N N . ASP B 1 30 ? -6.734 31.422 19.516 1 90.75 30 ASP B N 1
ATOM 2147 C CA . ASP B 1 30 ? -6.832 30.891 18.156 1 90.75 30 ASP B CA 1
ATOM 2148 C C . ASP B 1 30 ? -5.516 30.25 17.719 1 90.75 30 ASP B C 1
ATOM 2150 O O . ASP B 1 30 ? -5.516 29.203 17.078 1 90.75 30 ASP B O 1
ATOM 2154 N N . MET B 1 31 ? -4.473 30.875 18.047 1 91.88 31 MET B N 1
ATOM 2155 C CA . MET B 1 31 ? -3.152 30.359 17.703 1 91.88 31 MET B CA 1
ATOM 2156 C C . MET B 1 31 ? -2.891 29.031 18.391 1 91.88 31 MET B C 1
ATOM 2158 O O . MET B 1 31 ? -2.322 28.109 17.797 1 91.88 31 MET B O 1
ATOM 2162 N N . ASP B 1 32 ? -3.316 28.984 19.625 1 92.31 32 ASP B N 1
ATOM 2163 C CA . ASP B 1 32 ? -3.164 27.734 20.359 1 92.31 32 ASP B CA 1
ATOM 2164 C C . ASP B 1 32 ? -3.967 26.609 19.719 1 92.31 32 ASP B C 1
ATOM 2166 O O . ASP B 1 32 ? -3.479 25.484 19.594 1 92.31 32 ASP B O 1
ATOM 2170 N N . THR B 1 33 ? -5.156 26.906 19.375 1 94.25 33 THR B N 1
ATOM 2171 C CA . THR B 1 33 ? -6.012 25.938 18.719 1 94.25 33 THR B CA 1
ATOM 2172 C C . THR B 1 33 ? -5.398 25.484 17.391 1 94.25 33 THR B C 1
ATOM 2174 O O . THR B 1 33 ? -5.352 24.281 17.094 1 94.25 33 THR B O 1
ATOM 2177 N N . LEU B 1 34 ? -4.883 26.391 16.609 1 94.75 34 LEU B N 1
ATOM 2178 C CA . LEU B 1 34 ? -4.258 26.109 15.328 1 94.75 34 LEU B CA 1
ATOM 2179 C C . LEU B 1 34 ? -3.002 25.25 15.516 1 94.75 34 LEU B C 1
ATOM 2181 O O . LEU B 1 34 ? -2.758 24.328 14.734 1 94.75 34 LEU B O 1
ATOM 2185 N N . SER B 1 35 ? -2.285 25.578 16.5 1 95.06 35 SER B N 1
ATOM 2186 C CA . SER B 1 35 ? -1.059 24.844 16.797 1 95.06 35 SER B CA 1
ATOM 2187 C C . SER B 1 35 ? -1.36 23.406 17.188 1 95.06 35 SER B C 1
ATOM 2189 O O . SER B 1 35 ? -0.648 22.484 16.766 1 95.06 35 SER B O 1
ATOM 2191 N N . ARG B 1 36 ? -2.338 23.219 17.938 1 96.5 36 ARG B N 1
ATOM 2192 C CA . ARG B 1 36 ? -2.744 21.875 18.344 1 96.5 36 ARG B CA 1
ATOM 2193 C C . ARG B 1 36 ? -3.225 21.062 17.141 1 96.5 36 ARG B C 1
ATOM 2195 O O . ARG B 1 36 ? -2.863 19.891 16.984 1 96.5 36 ARG B O 1
ATOM 2202 N N . ARG B 1 37 ? -4.008 21.656 16.359 1 97 37 ARG B N 1
ATOM 2203 C CA . ARG B 1 37 ? -4.496 21 15.148 1 97 37 ARG B CA 1
ATOM 2204 C C . ARG B 1 37 ? -3.34 20.625 14.227 1 97 37 ARG B C 1
ATOM 2206 O O . ARG B 1 37 ? -3.328 19.547 13.641 1 97 37 ARG B O 1
ATOM 2213 N N . LEU B 1 38 ? -2.432 21.5 14.07 1 97.38 38 LEU B N 1
ATOM 2214 C CA . LEU B 1 38 ? -1.264 21.234 13.242 1 97.38 38 LEU B CA 1
ATOM 2215 C C . LEU B 1 38 ? -0.468 20.047 13.773 1 97.38 38 LEU B C 1
ATOM 2217 O O . LEU B 1 38 ? -0.069 19.172 13 1 97.38 38 LEU B O 1
ATOM 2221 N N . ALA B 1 39 ? -0.275 20.062 15.039 1 97.5 39 ALA B N 1
ATOM 2222 C CA . ALA B 1 39 ? 0.46 18.969 15.648 1 97.5 39 ALA B CA 1
ATOM 2223 C C . ALA B 1 39 ? -0.246 17.625 15.414 1 97.5 39 ALA B C 1
ATOM 2225 O O . ALA B 1 39 ? 0.397 16.625 15.102 1 97.5 39 ALA B O 1
ATOM 2226 N N . GLN B 1 40 ? -1.508 17.625 15.523 1 98.06 40 GLN B N 1
ATOM 2227 C CA . GLN B 1 40 ? -2.299 16.422 15.305 1 98.06 40 GLN B CA 1
ATOM 2228 C C . GLN B 1 40 ? -2.227 15.969 13.852 1 98.06 40 GLN B C 1
ATOM 2230 O O . GLN B 1 40 ? -2.094 14.773 13.57 1 98.06 40 GLN B O 1
ATOM 2235 N N . THR B 1 41 ? -2.328 16.891 12.961 1 98.19 41 THR B N 1
ATOM 2236 C CA . THR B 1 41 ? -2.273 16.578 11.539 1 98.19 41 THR B CA 1
ATOM 2237 C C . THR B 1 41 ? -0.89 16.062 11.148 1 98.19 41 THR B C 1
ATOM 2239 O O . THR B 1 41 ? -0.769 15.156 10.32 1 98.19 41 THR B O 1
ATOM 2242 N N . GLU B 1 42 ? 0.136 16.609 11.727 1 97.94 42 GLU B N 1
ATOM 2243 C CA . GLU B 1 42 ? 1.498 16.141 11.492 1 97.94 42 GLU B CA 1
ATOM 2244 C C . GLU B 1 42 ? 1.685 14.703 11.984 1 97.94 42 GLU B C 1
ATOM 2246 O O . GLU B 1 42 ? 2.373 13.906 11.352 1 97.94 42 GLU B O 1
ATOM 2251 N N . GLN B 1 43 ? 1.096 14.453 13.086 1 98.31 43 GLN B N 1
ATOM 2252 C CA . GLN B 1 43 ? 1.134 13.086 13.586 1 98.31 43 GLN B CA 1
ATOM 2253 C C . GLN B 1 43 ? 0.424 12.125 12.633 1 98.31 43 GLN B C 1
ATOM 2255 O O . GLN B 1 43 ? 0.894 11.016 12.398 1 98.31 43 GLN B O 1
ATOM 2260 N N . THR B 1 44 ? -0.667 12.531 12.086 1 98.31 44 THR B N 1
ATOM 2261 C CA . THR B 1 44 ? -1.393 11.727 11.109 1 98.31 44 THR B CA 1
ATOM 2262 C C . THR B 1 44 ? -0.527 11.461 9.883 1 98.31 44 THR B C 1
ATOM 2264 O O . THR B 1 44 ? -0.528 10.359 9.344 1 98.31 44 THR B O 1
ATOM 2267 N N . VAL B 1 45 ? 0.163 12.477 9.469 1 98.44 45 VAL B N 1
ATOM 2268 C CA . VAL B 1 45 ? 1.071 12.344 8.336 1 98.44 45 VAL B CA 1
ATOM 2269 C C . VAL B 1 45 ? 2.125 11.281 8.641 1 98.44 45 VAL B C 1
ATOM 2271 O O . VAL B 1 45 ? 2.396 10.406 7.812 1 98.44 45 VAL B O 1
ATOM 2274 N N . GLN B 1 46 ? 2.605 11.344 9.789 1 97.94 46 GLN B N 1
ATOM 2275 C CA . GLN B 1 46 ? 3.631 10.383 10.18 1 97.94 46 GLN B CA 1
ATOM 2276 C C . GLN B 1 46 ? 3.076 8.961 10.195 1 97.94 46 GLN B C 1
ATOM 2278 O O . GLN B 1 46 ? 3.715 8.031 9.695 1 97.94 46 GLN B O 1
ATOM 2283 N N . ASP B 1 47 ? 1.972 8.797 10.695 1 98.06 47 ASP B N 1
ATOM 2284 C CA . ASP B 1 47 ? 1.326 7.484 10.758 1 98.06 47 ASP B CA 1
ATOM 2285 C C . ASP B 1 47 ? 1.033 6.953 9.359 1 98.06 47 ASP B C 1
ATOM 2287 O O . ASP B 1 47 ? 1.258 5.773 9.078 1 98.06 47 ASP B O 1
ATOM 2291 N N . LEU B 1 48 ? 0.557 7.848 8.523 1 97.94 48 LEU B N 1
ATOM 2292 C CA . LEU B 1 48 ? 0.224 7.441 7.16 1 97.94 48 LEU B CA 1
ATOM 2293 C C . LEU B 1 48 ? 1.482 7.086 6.375 1 97.94 48 LEU B C 1
ATOM 2295 O O . LEU B 1 48 ? 1.477 6.145 5.578 1 97.94 48 LEU B O 1
ATOM 2299 N N . ARG B 1 49 ? 2.498 7.785 6.609 1 97.44 49 ARG B N 1
ATOM 2300 C CA . ARG B 1 49 ? 3.764 7.473 5.953 1 97.44 49 ARG B CA 1
ATOM 2301 C C . ARG B 1 49 ? 4.285 6.105 6.383 1 97.44 49 ARG B C 1
ATOM 2303 O O . ARG B 1 49 ? 4.797 5.344 5.562 1 97.44 49 ARG B O 1
ATOM 2310 N N . ALA B 1 50 ? 4.164 5.789 7.605 1 96 50 ALA B N 1
ATOM 2311 C CA . ALA B 1 50 ? 4.562 4.48 8.109 1 96 50 ALA B CA 1
ATOM 2312 C C . ALA B 1 50 ? 3.713 3.373 7.492 1 96 50 ALA B C 1
ATOM 2314 O O . ALA B 1 50 ? 4.23 2.312 7.133 1 96 50 ALA B O 1
ATOM 2315 N N . LYS B 1 51 ? 2.512 3.666 7.398 1 96.94 51 LYS B N 1
ATOM 2316 C CA . LYS B 1 51 ? 1.597 2.699 6.797 1 96.94 51 LYS B CA 1
ATOM 2317 C C . LYS B 1 51 ? 1.937 2.459 5.328 1 96.94 51 LYS B C 1
ATOM 2319 O O . LYS B 1 51 ? 1.958 1.315 4.871 1 96.94 51 LYS B O 1
ATOM 2324 N N . VAL B 1 52 ? 2.164 3.506 4.609 1 97.25 52 VAL B N 1
ATOM 2325 C CA . VAL B 1 52 ? 2.545 3.41 3.203 1 97.25 52 VAL B CA 1
ATOM 2326 C C . VAL B 1 52 ? 3.824 2.588 3.068 1 97.25 52 VAL B C 1
ATOM 2328 O O . VAL B 1 52 ? 3.916 1.707 2.209 1 97.25 52 VAL B O 1
ATOM 2331 N N . ASP B 1 53 ? 4.676 2.85 3.873 1 96.25 53 ASP B N 1
ATOM 2332 C CA . ASP B 1 53 ? 5.945 2.133 3.826 1 96.25 53 ASP B CA 1
ATOM 2333 C C . ASP B 1 53 ? 5.746 0.644 4.102 1 96.25 53 ASP B C 1
ATOM 2335 O O . ASP B 1 53 ? 6.324 -0.203 3.418 1 96.25 53 ASP B O 1
ATOM 2339 N N . ASP B 1 54 ? 5.016 0.379 5.094 1 95.81 54 ASP B N 1
ATOM 2340 C CA . ASP B 1 54 ? 4.711 -1.008 5.43 1 95.81 54 ASP B CA 1
ATOM 2341 C C . ASP B 1 54 ? 4.043 -1.724 4.258 1 95.81 54 ASP B C 1
ATOM 2343 O O . ASP B 1 54 ? 4.434 -2.834 3.898 1 95.81 54 ASP B O 1
ATOM 2347 N N . MET B 1 55 ? 3.127 -1.041 3.652 1 96 55 MET B N 1
ATOM 2348 C CA . MET B 1 55 ? 2.396 -1.62 2.529 1 96 55 MET B CA 1
ATOM 2349 C C . MET B 1 55 ? 3.312 -1.815 1.327 1 96 55 MET B C 1
ATOM 2351 O O . MET B 1 55 ? 3.217 -2.824 0.625 1 96 55 MET B O 1
ATOM 2355 N N . GLU B 1 56 ? 4.117 -0.877 1.111 1 95.31 56 GLU B N 1
ATOM 2356 C CA . GLU B 1 56 ? 5.074 -0.993 0.017 1 95.31 56 GLU B CA 1
ATOM 2357 C C . GLU B 1 56 ? 5.988 -2.199 0.21 1 95.31 56 GLU B C 1
ATOM 2359 O O . GLU B 1 56 ? 6.227 -2.963 -0.729 1 95.31 56 GLU B O 1
ATOM 2364 N N . ASN B 1 57 ? 6.395 -2.371 1.361 1 95.38 57 ASN B N 1
ATOM 2365 C CA . ASN B 1 57 ? 7.293 -3.486 1.63 1 95.38 57 ASN B CA 1
ATOM 2366 C C . ASN B 1 57 ? 6.559 -4.824 1.589 1 95.38 57 ASN B C 1
ATOM 2368 O O . ASN B 1 57 ? 7.129 -5.836 1.177 1 95.38 57 ASN B O 1
ATOM 2372 N N . ARG B 1 58 ? 5.367 -4.855 1.992 1 92.12 58 ARG B N 1
ATOM 2373 C CA . ARG B 1 58 ? 4.574 -6.074 1.885 1 92.12 58 ARG B CA 1
ATOM 2374 C C . ARG B 1 58 ? 4.363 -6.465 0.426 1 92.12 58 ARG B C 1
ATOM 2376 O O . ARG B 1 58 ? 4.418 -7.648 0.08 1 92.12 58 ARG B O 1
ATOM 2383 N N . SER B 1 59 ? 4.211 -5.453 -0.417 1 92.56 59 SER B N 1
ATOM 2384 C CA . SER B 1 59 ? 4.012 -5.703 -1.84 1 92.56 59 SER B CA 1
ATOM 2385 C C . SER B 1 59 ? 5.297 -6.203 -2.498 1 92.56 59 SER B C 1
ATOM 2387 O O . SER B 1 59 ? 5.254 -6.832 -3.557 1 92.56 59 SER B O 1
ATOM 2389 N N . ARG B 1 60 ? 6.371 -5.996 -1.852 1 94.44 60 ARG B N 1
ATOM 2390 C CA . ARG B 1 60 ? 7.672 -6.336 -2.42 1 94.44 60 ARG B CA 1
ATOM 2391 C C . ARG B 1 60 ? 8.203 -7.633 -1.824 1 94.44 60 ARG B C 1
ATOM 2393 O O . ARG B 1 60 ? 9.312 -8.062 -2.148 1 94.44 60 ARG B O 1
ATOM 2400 N N . ARG B 1 61 ? 7.414 -8.25 -1.024 1 93.25 61 ARG B N 1
ATOM 2401 C CA . ARG B 1 61 ? 7.906 -9.375 -0.233 1 93.25 61 ARG B CA 1
ATOM 2402 C C . ARG B 1 61 ? 8.328 -10.531 -1.131 1 93.25 61 ARG B C 1
ATOM 2404 O O . ARG B 1 61 ? 9.188 -11.336 -0.757 1 93.25 61 ARG B O 1
ATOM 2411 N N . CYS B 1 62 ? 7.766 -10.594 -2.346 1 95.5 62 CYS B N 1
ATOM 2412 C CA . CYS B 1 62 ? 8.109 -11.68 -3.26 1 95.5 62 CYS B CA 1
ATOM 2413 C C . CYS B 1 62 ? 9.148 -11.227 -4.277 1 95.5 62 CYS B C 1
ATOM 2415 O O . CYS B 1 62 ? 9.422 -11.938 -5.246 1 95.5 62 CYS B O 1
ATOM 2417 N N . ASN B 1 63 ? 9.719 -10.109 -4.016 1 96.81 63 ASN B N 1
ATOM 2418 C CA . ASN B 1 63 ? 10.664 -9.547 -4.973 1 96.81 63 ASN B CA 1
ATOM 2419 C C . ASN B 1 63 ? 12.109 -9.805 -4.559 1 96.81 63 ASN B C 1
ATOM 2421 O O . ASN B 1 63 ? 12.414 -9.883 -3.367 1 96.81 63 ASN B O 1
ATOM 2425 N N . LEU B 1 64 ? 12.961 -9.914 -5.551 1 97.69 64 LEU B N 1
ATOM 2426 C CA . LEU B 1 64 ? 14.406 -9.852 -5.395 1 97.69 64 LEU B CA 1
ATOM 2427 C C . LEU B 1 64 ? 15.031 -8.93 -6.434 1 97.69 64 LEU B C 1
ATOM 2429 O O . LEU B 1 64 ? 14.438 -8.68 -7.488 1 97.69 64 LEU B O 1
ATOM 2433 N N . ARG B 1 65 ? 16.125 -8.422 -6.059 1 96.56 65 ARG B N 1
ATOM 2434 C CA . ARG B 1 65 ? 16.938 -7.625 -6.98 1 96.56 65 ARG B CA 1
ATOM 2435 C C . ARG B 1 65 ? 18.172 -8.391 -7.418 1 96.56 65 ARG B C 1
ATOM 2437 O O . ARG B 1 65 ? 18.828 -9.031 -6.598 1 96.56 65 ARG B O 1
ATOM 2444 N N . LEU B 1 66 ? 18.359 -8.367 -8.633 1 96.81 66 LEU B N 1
ATOM 2445 C CA . LEU B 1 66 ? 19.531 -8.992 -9.227 1 96.81 66 LEU B CA 1
ATOM 2446 C C . LEU B 1 66 ? 20.469 -7.941 -9.812 1 96.81 66 LEU B C 1
ATOM 2448 O O . LEU B 1 66 ? 20.062 -7.156 -10.672 1 96.81 66 LEU B O 1
ATOM 2452 N N . THR B 1 67 ? 21.703 -7.91 -9.352 1 95.12 67 THR B N 1
ATOM 2453 C CA . THR B 1 67 ? 22.672 -6.938 -9.828 1 95.12 67 THR B CA 1
ATOM 2454 C C . THR B 1 67 ? 23.844 -7.641 -10.516 1 95.12 67 THR B C 1
ATOM 2456 O O . THR B 1 67 ? 24.047 -8.844 -10.328 1 95.12 67 THR B O 1
ATOM 2459 N N . GLY B 1 68 ? 24.5 -6.875 -11.43 1 94.12 68 GLY B N 1
ATOM 2460 C CA . GLY B 1 68 ? 25.734 -7.398 -11.992 1 94.12 68 GLY B CA 1
ATOM 2461 C C . GLY B 1 68 ? 25.594 -7.82 -13.445 1 94.12 68 GLY B C 1
ATOM 2462 O O . GLY B 1 68 ? 26.578 -8.203 -14.078 1 94.12 68 GLY B O 1
ATOM 2463 N N . LEU B 1 69 ? 24.422 -7.773 -13.875 1 94.5 69 LEU B N 1
ATOM 2464 C CA . LEU B 1 69 ? 24.203 -8.156 -15.266 1 94.5 69 LEU B CA 1
ATOM 2465 C C . LEU B 1 69 ? 24.266 -6.938 -16.188 1 94.5 69 LEU B C 1
ATOM 2467 O O . LEU B 1 69 ? 23.734 -5.875 -15.844 1 94.5 69 LEU B O 1
ATOM 2471 N N . PRO B 1 70 ? 24.922 -7.141 -17.281 1 92.31 70 PRO B N 1
ATOM 2472 C CA . PRO B 1 70 ? 25.016 -6.012 -18.219 1 92.31 70 PRO B CA 1
ATOM 2473 C C . PRO B 1 70 ? 23.641 -5.551 -18.719 1 92.31 70 PRO B C 1
ATOM 2475 O O . PRO B 1 70 ? 22.703 -6.348 -18.766 1 92.31 70 PRO B O 1
ATOM 2478 N N . GLU B 1 71 ? 23.594 -4.27 -19.156 1 91.69 71 GLU B N 1
ATOM 2479 C CA . GLU B 1 71 ? 22.359 -3.695 -19.688 1 91.69 71 GLU B CA 1
ATOM 2480 C C . GLU B 1 71 ? 21.922 -4.398 -20.969 1 91.69 71 GLU B C 1
ATOM 2482 O O . GLU B 1 71 ? 22.75 -4.688 -21.828 1 91.69 71 GLU B O 1
ATOM 2487 N N . GLY B 1 72 ? 20.641 -4.828 -21.016 1 90.19 72 GLY B N 1
ATOM 2488 C CA . GLY B 1 72 ? 20.062 -5.316 -22.266 1 90.19 72 GLY B CA 1
ATOM 2489 C C . GLY B 1 72 ? 20.219 -6.812 -22.453 1 90.19 72 GLY B C 1
ATOM 2490 O O . GLY B 1 72 ? 19.672 -7.395 -23.375 1 90.19 72 GLY B O 1
ATOM 2491 N N . CYS B 1 73 ? 20.953 -7.477 -21.562 1 91.38 73 CYS B N 1
ATOM 2492 C CA . CYS B 1 73 ? 21.203 -8.898 -21.734 1 91.38 73 CYS B CA 1
ATOM 2493 C C . CYS B 1 73 ? 19.906 -9.703 -21.672 1 91.38 73 CYS B C 1
ATOM 2495 O O . CYS B 1 73 ? 19.828 -10.812 -22.203 1 91.38 73 CYS B O 1
ATOM 2497 N N . GLU B 1 74 ? 18.859 -9.18 -20.953 1 91.94 74 GLU B N 1
ATOM 2498 C CA . GLU B 1 74 ? 17.594 -9.898 -20.734 1 91.94 74 GLU B CA 1
ATOM 2499 C C . GLU B 1 74 ? 16.75 -9.914 -22.016 1 91.94 74 GLU B C 1
ATOM 2501 O O . GLU B 1 74 ? 15.812 -10.695 -22.125 1 91.94 74 GLU B O 1
ATOM 2506 N N . GLY B 1 75 ? 17.016 -9.055 -22.906 1 89.56 75 GLY B N 1
ATOM 2507 C CA . GLY B 1 75 ? 16.328 -9.047 -24.188 1 89.56 75 GLY B CA 1
ATOM 2508 C C . GLY B 1 75 ? 14.844 -8.742 -24.047 1 89.56 75 GLY B C 1
ATOM 2509 O O . GLY B 1 75 ? 14.445 -7.891 -23.25 1 89.56 75 GLY B O 1
ATOM 2510 N N . GLY B 1 76 ? 13.992 -9.391 -24.859 1 89.12 76 GLY B N 1
ATOM 2511 C CA . GLY B 1 76 ? 12.578 -9.078 -24.953 1 89.12 76 GLY B CA 1
ATOM 2512 C C . GLY B 1 76 ? 11.734 -9.75 -23.891 1 89.12 76 GLY B C 1
ATOM 2513 O O . GLY B 1 76 ? 10.555 -9.445 -23.734 1 89.12 76 GLY B O 1
ATOM 2514 N N . SER B 1 77 ? 12.398 -10.711 -23.156 1 94.06 77 SER B N 1
ATOM 2515 C CA . SER B 1 77 ? 11.656 -11.43 -22.125 1 94.06 77 SER B CA 1
ATOM 2516 C C . SER B 1 77 ? 12.461 -11.523 -20.828 1 94.06 77 SER B C 1
ATOM 2518 O O . SER B 1 77 ? 12.969 -12.594 -20.484 1 94.06 77 SER B O 1
ATOM 2520 N N . PRO B 1 78 ? 12.492 -10.445 -20.188 1 95.44 78 PRO B N 1
ATOM 2521 C CA . PRO B 1 78 ? 13.273 -10.438 -18.953 1 95.44 78 PRO B CA 1
ATOM 2522 C C . PRO B 1 78 ? 12.844 -11.523 -17.969 1 95.44 78 PRO B C 1
ATOM 2524 O O . PRO B 1 78 ? 13.68 -12.094 -17.266 1 95.44 78 PRO B O 1
ATOM 2527 N N . THR B 1 79 ? 11.617 -11.875 -17.938 1 96.31 79 THR B N 1
ATOM 2528 C CA . THR B 1 79 ? 11.086 -12.875 -17.031 1 96.31 79 THR B CA 1
ATOM 2529 C C . THR B 1 79 ? 11.688 -14.25 -17.328 1 96.31 79 THR B C 1
ATOM 2531 O O . THR B 1 79 ? 12.242 -14.898 -16.422 1 96.31 79 THR B O 1
ATOM 2534 N N . LYS B 1 80 ? 11.641 -14.648 -18.5 1 95.44 80 LYS B N 1
ATOM 2535 C CA . LYS B 1 80 ? 12.195 -15.945 -18.891 1 95.44 80 LYS B CA 1
ATOM 2536 C C . LYS B 1 80 ? 13.711 -15.977 -18.719 1 95.44 80 LYS B C 1
ATOM 2538 O O . LYS B 1 80 ? 14.273 -17 -18.312 1 95.44 80 LYS B O 1
ATOM 2543 N N . TYR B 1 81 ? 14.312 -14.891 -19.109 1 96.5 81 TYR B N 1
ATOM 2544 C CA . TYR B 1 81 ? 15.766 -14.773 -18.984 1 96.5 81 TYR B CA 1
ATOM 2545 C C . TYR B 1 81 ? 16.203 -15 -17.547 1 96.5 81 TYR B C 1
ATOM 2547 O O . TYR B 1 81 ? 17.109 -15.805 -17.281 1 96.5 81 TYR B O 1
ATOM 2555 N N . VAL B 1 82 ? 15.531 -14.352 -16.609 1 96.88 82 VAL B N 1
ATOM 2556 C CA . VAL B 1 82 ? 15.922 -14.422 -15.195 1 96.88 82 VAL B CA 1
ATOM 2557 C C . VAL B 1 82 ? 15.609 -15.805 -14.641 1 96.88 82 VAL B C 1
ATOM 2559 O O . VAL B 1 8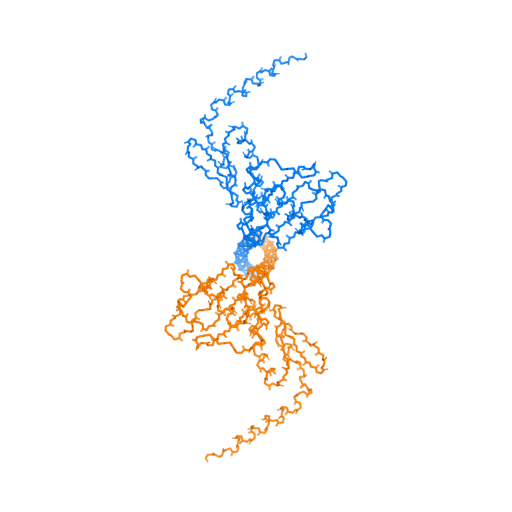2 ? 16.359 -16.344 -13.828 1 96.88 82 VAL B O 1
ATOM 2562 N N . GLU B 1 83 ? 14.492 -16.359 -15.031 1 96.19 83 GLU B N 1
ATOM 2563 C CA . GLU B 1 83 ? 14.164 -17.719 -14.602 1 96.19 83 GLU B CA 1
ATOM 2564 C C . GLU B 1 83 ? 15.273 -18.703 -14.977 1 96.19 83 GLU B C 1
ATOM 2566 O O . GLU B 1 83 ? 15.641 -19.562 -14.172 1 96.19 83 GLU B O 1
ATOM 2571 N N . LYS B 1 84 ? 15.75 -18.516 -16.125 1 93.81 84 LYS B N 1
ATOM 2572 C CA . LYS B 1 84 ? 16.828 -19.375 -16.594 1 93.81 84 LYS B CA 1
ATOM 2573 C C . LYS B 1 84 ? 18.094 -19.188 -15.758 1 93.81 84 LYS B C 1
ATOM 2575 O O . LYS B 1 84 ? 18.75 -20.156 -15.383 1 93.81 84 LYS B O 1
ATOM 2580 N N . ILE B 1 85 ? 18.422 -18 -15.539 1 95.19 85 ILE B N 1
ATOM 2581 C CA . ILE B 1 85 ? 19.609 -17.672 -14.742 1 95.19 85 ILE B CA 1
ATOM 2582 C C . ILE B 1 85 ? 19.484 -18.328 -13.367 1 95.19 85 ILE B C 1
ATOM 2584 O O . ILE B 1 85 ? 20.422 -18.953 -12.891 1 95.19 85 ILE B O 1
ATOM 2588 N N . LEU B 1 86 ? 18.344 -18.156 -12.727 1 95.94 86 LEU B N 1
ATOM 2589 C CA . LEU B 1 86 ? 18.141 -18.672 -11.375 1 95.94 86 LEU B CA 1
ATOM 2590 C C . LEU B 1 86 ? 18.266 -20.188 -11.352 1 95.94 86 LEU B C 1
ATOM 2592 O O . LEU B 1 86 ? 18.891 -20.75 -10.445 1 95.94 86 LEU B O 1
ATOM 2596 N N . GLN B 1 87 ? 17.719 -20.781 -12.336 1 92.81 87 GLN B N 1
ATOM 2597 C CA . GLN B 1 87 ? 17.797 -22.234 -12.43 1 92.81 87 GLN B CA 1
ATOM 2598 C C . GLN B 1 87 ? 19.234 -22.688 -12.617 1 92.81 87 GLN B C 1
ATOM 2600 O O . GLN B 1 87 ? 19.672 -23.672 -12.016 1 92.81 87 GLN B O 1
ATOM 2605 N N . ASN B 1 88 ? 19.922 -22.016 -13.406 1 91.62 88 ASN B N 1
ATOM 2606 C CA . ASN B 1 88 ? 21.297 -22.391 -13.734 1 91.62 88 ASN B CA 1
ATOM 2607 C C . ASN B 1 88 ? 22.234 -22.172 -12.547 1 91.62 88 ASN B C 1
ATOM 2609 O O . ASN B 1 88 ? 23.094 -23.016 -12.258 1 91.62 88 ASN B O 1
ATOM 2613 N N . ILE B 1 89 ? 22.031 -21.078 -11.875 1 93.19 89 ILE B N 1
ATOM 2614 C CA . ILE B 1 89 ? 23.016 -20.672 -10.875 1 93.19 89 ILE B CA 1
ATOM 2615 C C . ILE B 1 89 ? 22.688 -21.312 -9.531 1 93.19 89 ILE B C 1
ATOM 2617 O O . ILE B 1 89 ? 23.578 -21.734 -8.797 1 93.19 89 ILE B O 1
ATOM 2621 N N . LEU B 1 90 ? 21.391 -21.375 -9.18 1 94.56 90 LEU B N 1
ATOM 2622 C CA . LEU B 1 90 ? 21 -21.859 -7.855 1 94.56 90 LEU B CA 1
ATOM 2623 C C . LEU B 1 90 ? 20.75 -23.359 -7.875 1 94.56 90 LEU B C 1
ATOM 2625 O O . LEU B 1 90 ? 20.734 -24 -6.824 1 94.56 90 LEU B O 1
ATOM 2629 N N . GLY B 1 91 ? 20.547 -23.875 -9.023 1 88.12 91 GLY B N 1
ATOM 2630 C CA . GLY B 1 91 ? 20.344 -25.312 -9.164 1 88.12 91 GLY B CA 1
ATOM 2631 C C . GLY B 1 91 ? 18.875 -25.688 -9.289 1 88.12 91 GLY B C 1
ATOM 2632 O O . GLY B 1 91 ? 18.016 -25.062 -8.68 1 88.12 91 GLY B O 1
ATOM 2633 N N . ALA B 1 92 ? 18.672 -26.75 -9.977 1 82.19 92 ALA B N 1
ATOM 2634 C CA . ALA B 1 92 ? 17.312 -27.219 -10.234 1 82.19 92 ALA B CA 1
ATOM 2635 C C . ALA B 1 92 ? 16.656 -27.734 -8.961 1 82.19 92 ALA B C 1
ATOM 2637 O O . ALA B 1 92 ? 15.438 -27.656 -8.805 1 82.19 92 ALA B O 1
ATOM 2638 N N . ASP B 1 93 ? 17.484 -28.062 -8.016 1 89.06 93 ASP B N 1
ATOM 2639 C CA . ASP B 1 93 ? 16.953 -28.656 -6.785 1 89.06 93 ASP B CA 1
ATOM 2640 C C . ASP B 1 93 ? 16.406 -27.594 -5.844 1 89.06 93 ASP B C 1
ATOM 2642 O O . ASP B 1 93 ? 15.672 -27.891 -4.906 1 89.06 93 ASP B O 1
ATOM 2646 N N . THR B 1 94 ? 16.828 -26.391 -6.121 1 92.44 94 THR B N 1
ATOM 2647 C CA . THR B 1 94 ? 16.391 -25.297 -5.27 1 92.44 94 THR B CA 1
ATOM 2648 C C . THR B 1 94 ? 14.891 -25.078 -5.402 1 92.44 94 THR B C 1
ATOM 2650 O O . THR B 1 94 ? 14.234 -24.672 -4.441 1 92.44 94 THR B O 1
ATOM 2653 N N . PHE B 1 95 ? 14.461 -25.453 -6.602 1 92.12 95 PHE B N 1
ATOM 2654 C CA . PHE B 1 95 ? 13.055 -25.203 -6.887 1 92.12 95 PHE B CA 1
ATOM 2655 C C . PHE B 1 95 ? 12.344 -26.516 -7.234 1 92.12 95 PHE B C 1
ATOM 2657 O O . PHE B 1 95 ? 12.281 -26.891 -8.406 1 92.12 95 PHE B O 1
ATOM 2664 N N . PRO B 1 96 ? 11.75 -27.109 -6.285 1 86.94 96 PRO B N 1
ATOM 2665 C CA . PRO B 1 96 ? 11.117 -28.406 -6.52 1 86.94 96 PRO B CA 1
ATOM 2666 C C . PRO B 1 96 ? 10.086 -28.375 -7.641 1 86.94 96 PRO B C 1
ATOM 2668 O O . PRO B 1 96 ? 9.93 -29.344 -8.375 1 86.94 96 PRO B O 1
ATOM 2671 N N . ASN B 1 97 ? 9.367 -27.312 -7.793 1 82.94 97 ASN B N 1
ATOM 2672 C CA . ASN B 1 97 ? 8.328 -27.203 -8.812 1 82.94 97 ASN B CA 1
ATOM 2673 C C . ASN B 1 97 ? 8.734 -26.25 -9.938 1 82.94 97 ASN B C 1
ATOM 2675 O O . ASN B 1 97 ? 7.891 -25.766 -10.68 1 82.94 97 ASN B O 1
ATOM 2679 N N . GLY B 1 98 ? 9.992 -26.031 -9.969 1 88.06 98 GLY B N 1
ATOM 2680 C CA . GLY B 1 98 ? 10.461 -25.062 -10.953 1 88.06 98 GLY B CA 1
ATOM 2681 C C . GLY B 1 98 ? 10.32 -23.625 -10.484 1 88.06 98 GLY B C 1
ATOM 2682 O O . GLY B 1 98 ? 9.617 -23.344 -9.516 1 88.06 98 GLY B O 1
ATOM 2683 N N . VAL B 1 99 ? 11.086 -22.828 -11.109 1 91.06 99 VAL B N 1
ATOM 2684 C CA . VAL B 1 99 ? 11.039 -21.406 -10.75 1 91.06 99 VAL B CA 1
ATOM 2685 C C . VAL B 1 99 ? 10.094 -20.672 -11.695 1 91.06 99 VAL B C 1
ATOM 2687 O O . VAL B 1 99 ? 10.172 -20.828 -12.914 1 91.06 99 VAL B O 1
ATOM 2690 N N . GLU B 1 100 ? 9.125 -20 -11.133 1 92.44 100 GLU B N 1
ATOM 2691 C CA . GLU B 1 100 ? 8.18 -19.203 -11.906 1 92.44 100 GLU B CA 1
ATOM 2692 C C . GLU B 1 100 ? 8.109 -17.766 -11.375 1 92.44 100 GLU B C 1
ATOM 2694 O O . GLU B 1 100 ? 7.824 -17.562 -10.195 1 92.44 100 GLU B O 1
ATOM 2699 N N . LEU B 1 101 ? 8.375 -16.844 -12.32 1 95.25 101 LEU B N 1
ATOM 2700 C CA . LEU B 1 101 ? 8.289 -15.438 -11.961 1 95.25 101 LEU B CA 1
ATOM 2701 C C . LEU B 1 101 ? 7.016 -14.812 -12.516 1 95.25 101 LEU B C 1
ATOM 2703 O O . LEU B 1 101 ? 6.562 -15.172 -13.609 1 95.25 101 LEU B O 1
ATOM 2707 N N . GLN B 1 102 ? 6.492 -13.969 -11.734 1 91.88 102 GLN B N 1
ATOM 2708 C CA . GLN B 1 102 ? 5.359 -13.188 -12.219 1 91.88 102 GLN B CA 1
ATOM 2709 C C . GLN B 1 102 ? 5.812 -12.109 -13.203 1 91.88 102 GLN B C 1
ATOM 2711 O O . GLN B 1 102 ? 5.152 -11.867 -14.211 1 91.88 102 GLN B O 1
ATOM 2716 N N . ARG B 1 103 ? 6.879 -11.508 -12.891 1 93.12 103 ARG B N 1
ATOM 2717 C CA . ARG B 1 103 ? 7.414 -10.445 -13.734 1 93.12 103 ARG B CA 1
ATOM 2718 C C . ARG B 1 103 ? 8.875 -10.156 -13.398 1 93.12 103 ARG B C 1
ATOM 2720 O O . ARG B 1 103 ? 9.352 -10.523 -12.32 1 93.12 103 ARG B O 1
ATOM 2727 N N . ALA B 1 104 ? 9.508 -9.547 -14.352 1 96.69 104 ALA B N 1
ATOM 2728 C CA . ALA B 1 104 ? 10.867 -9.055 -14.172 1 96.69 104 ALA B CA 1
ATOM 2729 C C . ALA B 1 104 ? 11.141 -7.84 -15.047 1 96.69 104 ALA B C 1
ATOM 2731 O O . ALA B 1 104 ? 10.664 -7.766 -16.188 1 96.69 104 ALA B O 1
ATOM 2732 N N . HIS B 1 105 ? 11.812 -6.863 -14.477 1 94.62 105 HIS B N 1
ATOM 2733 C CA . HIS B 1 105 ? 12.141 -5.66 -15.234 1 94.62 105 HIS B CA 1
ATOM 2734 C C . HIS B 1 105 ? 13.336 -4.938 -14.633 1 94.62 105 HIS B C 1
ATOM 2736 O O . HIS B 1 105 ? 13.688 -5.176 -13.469 1 94.62 105 HIS B O 1
ATOM 2742 N N . ARG B 1 106 ? 13.883 -4.141 -15.398 1 93.06 106 ARG B N 1
ATOM 2743 C CA . ARG B 1 106 ? 14.961 -3.309 -14.867 1 93.06 106 ARG B CA 1
ATOM 2744 C C . ARG B 1 106 ? 14.414 -2.174 -14.016 1 93.06 106 ARG B C 1
ATOM 2746 O O . ARG B 1 106 ? 13.32 -1.664 -14.273 1 93.06 106 ARG B O 1
ATOM 2753 N N . SER B 1 107 ? 15.164 -1.777 -13.023 1 90.31 107 SER B N 1
ATOM 2754 C CA . SER B 1 107 ? 14.766 -0.651 -12.188 1 90.31 107 SER B CA 1
ATOM 2755 C C . SER B 1 107 ? 14.609 0.623 -13.008 1 90.31 107 SER B C 1
ATOM 2757 O O . SER B 1 107 ? 15.328 0.821 -13.992 1 90.31 107 SER B O 1
ATOM 2759 N N . LEU B 1 108 ? 13.508 1.425 -12.703 1 78.5 108 LEU B N 1
ATOM 2760 C CA . LEU B 1 108 ? 13.125 2.602 -13.477 1 78.5 108 LEU B CA 1
ATOM 2761 C C . LEU B 1 108 ? 14.078 3.758 -13.219 1 78.5 108 LEU B C 1
ATOM 2763 O O . LEU B 1 108 ? 13.961 4.453 -12.203 1 78.5 108 LEU B O 1
ATOM 2767 N N . MET B 1 109 ? 15.234 3.602 -13.18 1 72.12 109 MET B N 1
ATOM 2768 C CA . MET B 1 109 ? 16.188 4.707 -13.109 1 72.12 109 MET B CA 1
ATOM 2769 C C . MET B 1 109 ? 16.766 5.008 -14.484 1 72.12 109 MET B C 1
ATOM 2771 O O . MET B 1 109 ? 16.641 4.199 -15.406 1 72.12 109 MET B O 1
ATOM 2775 N N . SER B 1 110 ? 17.109 6.27 -14.672 1 74.81 110 SER B N 1
ATOM 2776 C CA . SER B 1 110 ? 17.734 6.617 -15.938 1 74.81 110 SER B CA 1
ATOM 2777 C C . SER B 1 110 ? 18.875 5.66 -16.266 1 74.81 110 SER B C 1
ATOM 2779 O O . SER B 1 110 ? 19.516 5.098 -15.367 1 74.81 110 SER B O 1
ATOM 2781 N N . ARG B 1 111 ? 18.922 5.379 -17.5 1 74.62 111 ARG B N 1
ATOM 2782 C CA . ARG B 1 111 ? 20.031 4.543 -17.938 1 74.62 111 ARG B CA 1
ATOM 2783 C C . ARG B 1 111 ? 21.359 5.09 -17.422 1 74.62 111 ARG B C 1
ATOM 2785 O O . ARG B 1 111 ? 21.594 6.301 -17.453 1 74.62 111 ARG B O 1
ATOM 2792 N N . PRO B 1 112 ? 22.062 4.176 -16.953 1 76.75 112 PRO B N 1
ATOM 2793 C CA . PRO B 1 112 ? 23.344 4.617 -16.375 1 76.75 112 PRO B CA 1
ATOM 2794 C C . PRO B 1 112 ? 24.266 5.25 -17.406 1 76.75 112 PRO B C 1
ATOM 2796 O O . PRO B 1 112 ? 24.266 4.867 -18.578 1 76.75 112 PRO B O 1
ATOM 2799 N N . LYS B 1 113 ? 24.812 6.262 -17.016 1 76.56 113 LYS B N 1
ATOM 2800 C CA . LYS B 1 113 ? 25.875 6.871 -17.797 1 76.56 113 LYS B CA 1
ATOM 2801 C C . LYS B 1 113 ? 27.078 5.926 -17.938 1 76.56 113 LYS B C 1
ATOM 2803 O O . LYS B 1 113 ? 27.172 4.945 -17.203 1 76.56 113 LYS B O 1
ATOM 2808 N N . PRO B 1 114 ? 27.875 6.164 -19.047 1 79.31 114 PRO B N 1
ATOM 2809 C CA . PRO B 1 114 ? 29.062 5.32 -19.203 1 79.31 114 PRO B CA 1
ATOM 2810 C C . PRO B 1 114 ? 29.891 5.254 -17.922 1 79.31 114 PRO B C 1
ATOM 2812 O O . PRO B 1 114 ? 30.156 6.285 -17.297 1 79.31 114 PRO B O 1
ATOM 2815 N N . GLY B 1 115 ? 30.156 4.059 -17.359 1 81.56 115 GLY B N 1
ATOM 2816 C CA . GLY B 1 115 ? 30.969 3.875 -16.172 1 81.56 115 GLY B CA 1
ATOM 2817 C C . GLY B 1 115 ? 30.156 3.561 -14.938 1 81.56 115 GLY B C 1
ATOM 2818 O O . GLY B 1 115 ? 30.703 3.156 -13.906 1 81.56 115 GLY B O 1
ATOM 2819 N N . GLN B 1 116 ? 28.906 3.85 -15.062 1 85.38 116 GLN B N 1
ATOM 2820 C CA . GLN B 1 116 ? 28.047 3.549 -13.922 1 85.38 116 GLN B CA 1
ATOM 2821 C C . GLN B 1 116 ? 27.562 2.1 -13.961 1 85.38 116 GLN B C 1
ATOM 2823 O O . GLN B 1 116 ? 27.438 1.512 -15.039 1 85.38 116 GLN B O 1
ATOM 2828 N N . PRO B 1 117 ? 27.422 1.546 -12.844 1 87.62 117 PRO B N 1
ATOM 2829 C CA . PRO B 1 117 ? 26.953 0.161 -12.82 1 87.62 117 PRO B CA 1
ATOM 2830 C C . PRO B 1 117 ? 25.578 -0.001 -13.469 1 87.62 117 PRO B C 1
ATOM 2832 O O . PRO B 1 117 ? 24.766 0.929 -13.445 1 87.62 117 PRO B O 1
ATOM 2835 N N . PRO B 1 118 ? 25.469 -1.167 -14.133 1 91.5 118 PRO B N 1
ATOM 2836 C CA . PRO B 1 118 ? 24.172 -1.415 -14.75 1 91.5 118 PRO B CA 1
ATOM 2837 C C . PRO B 1 118 ? 23.016 -1.409 -13.742 1 91.5 118 PRO B C 1
ATOM 2839 O O . PRO B 1 118 ? 23.25 -1.596 -12.539 1 91.5 118 PRO B O 1
ATOM 2842 N N . ARG B 1 119 ? 21.844 -1.16 -14.242 1 94.06 119 ARG B N 1
ATOM 2843 C CA . ARG B 1 119 ? 20.672 -1.19 -13.383 1 94.06 119 ARG B CA 1
ATOM 2844 C C . ARG B 1 119 ? 20.375 -2.607 -12.906 1 94.06 119 ARG B C 1
ATOM 2846 O O . ARG B 1 119 ? 20.594 -3.574 -13.641 1 94.06 119 ARG B O 1
ATOM 2853 N N . ALA B 1 120 ? 19.828 -2.662 -11.711 1 94.44 120 ALA B N 1
ATOM 2854 C CA . ALA B 1 120 ? 19.422 -3.951 -11.156 1 94.44 120 ALA B CA 1
ATOM 2855 C C . ALA B 1 120 ? 18.156 -4.469 -11.852 1 94.44 120 ALA B C 1
ATOM 2857 O O . ALA B 1 120 ? 17.344 -3.684 -12.336 1 94.44 120 ALA B O 1
ATOM 2858 N N . ILE B 1 121 ? 18.078 -5.734 -11.969 1 96.44 121 ILE B N 1
ATOM 2859 C CA . ILE B 1 121 ? 16.828 -6.355 -12.422 1 96.44 121 ILE B CA 1
ATOM 2860 C C . ILE B 1 121 ? 15.961 -6.703 -11.211 1 96.44 121 ILE B C 1
ATOM 2862 O O . ILE B 1 121 ? 16.422 -7.363 -10.281 1 96.44 121 ILE B O 1
ATOM 2866 N N . ILE B 1 122 ? 14.797 -6.215 -11.219 1 97.25 122 ILE B N 1
ATOM 2867 C CA . ILE B 1 122 ? 13.828 -6.539 -10.188 1 97.25 122 ILE B CA 1
ATOM 2868 C C . ILE B 1 122 ? 12.922 -7.68 -10.656 1 97.25 122 ILE B C 1
ATOM 2870 O O . ILE B 1 122 ? 12.336 -7.602 -11.742 1 97.25 122 ILE B O 1
ATOM 2874 N N . MET B 1 123 ? 12.898 -8.711 -9.883 1 97.69 123 MET B N 1
ATOM 2875 C CA . MET B 1 123 ? 12.07 -9.859 -10.219 1 97.69 123 MET B CA 1
ATOM 2876 C C . MET B 1 123 ? 11.031 -10.125 -9.125 1 97.69 123 MET B C 1
ATOM 2878 O O . MET B 1 123 ? 11.312 -9.938 -7.941 1 97.69 123 MET B O 1
ATOM 2882 N N . GLN B 1 124 ? 9.906 -10.547 -9.523 1 96.38 124 GLN B N 1
ATOM 2883 C CA . GLN B 1 124 ? 8.836 -10.93 -8.602 1 96.38 124 GLN B CA 1
ATOM 2884 C C . GLN B 1 124 ? 8.477 -12.398 -8.758 1 96.38 124 GLN B C 1
ATOM 2886 O O . GLN B 1 124 ? 8.055 -12.836 -9.836 1 96.38 124 GLN B O 1
ATOM 2891 N N . PHE B 1 125 ? 8.617 -13.125 -7.66 1 96.38 125 PHE B N 1
ATOM 2892 C CA . PHE B 1 125 ? 8.281 -14.547 -7.66 1 96.38 125 PHE B CA 1
ATOM 2893 C C . PHE B 1 125 ? 6.777 -14.75 -7.57 1 96.38 125 PHE B C 1
ATOM 2895 O O . PHE B 1 125 ? 6.078 -13.969 -6.914 1 96.38 125 PHE B O 1
ATOM 2902 N N . LEU B 1 126 ? 6.418 -15.773 -8.195 1 92.44 126 LEU B N 1
ATOM 2903 C CA . LEU B 1 126 ? 5.012 -16.141 -8.086 1 92.44 126 LEU B CA 1
ATOM 2904 C C . LEU B 1 126 ? 4.672 -16.594 -6.668 1 92.44 126 LEU B C 1
ATOM 2906 O O . LEU B 1 126 ? 3.611 -16.25 -6.141 1 92.44 126 LEU B O 1
ATOM 2910 N N . ARG B 1 127 ? 5.652 -17.266 -6.074 1 91.75 127 ARG B N 1
ATOM 2911 C CA . ARG B 1 127 ? 5.449 -17.812 -4.734 1 91.75 127 ARG B CA 1
ATOM 2912 C C . ARG B 1 127 ? 6.488 -17.266 -3.762 1 91.75 127 ARG B C 1
ATOM 2914 O O . ARG B 1 127 ? 7.68 -17.219 -4.082 1 91.75 127 ARG B O 1
ATOM 2921 N N . TYR B 1 128 ? 5.957 -16.969 -2.568 1 91.69 128 TYR B N 1
ATOM 2922 C CA . TYR B 1 128 ? 6.836 -16.422 -1.533 1 91.69 128 TYR B CA 1
ATOM 2923 C C . TYR B 1 128 ? 7.895 -17.453 -1.136 1 91.69 128 TYR B C 1
ATOM 2925 O O . TYR B 1 128 ? 9.062 -17.094 -0.941 1 91.69 128 TYR B O 1
ATOM 2933 N N . GLN B 1 129 ? 7.527 -18.641 -1.059 1 92 129 GLN B N 1
ATOM 2934 C CA . GLN B 1 129 ? 8.438 -19.703 -0.646 1 92 129 GLN B CA 1
ATOM 2935 C C . GLN B 1 129 ? 9.602 -19.844 -1.622 1 92 129 GLN B C 1
ATOM 2937 O O . GLN B 1 129 ? 10.734 -20.094 -1.212 1 92 129 GLN B O 1
ATOM 2942 N N . ASP B 1 130 ? 9.305 -19.703 -2.848 1 94.19 130 ASP B N 1
ATOM 2943 C CA . ASP B 1 130 ? 10.359 -19.781 -3.852 1 94.19 130 ASP B CA 1
ATOM 2944 C C . ASP B 1 130 ? 11.352 -18.625 -3.721 1 94.19 130 ASP B C 1
ATOM 2946 O O . ASP B 1 130 ? 12.555 -18.812 -3.914 1 94.19 130 ASP B O 1
ATOM 2950 N N . LYS B 1 131 ? 10.797 -17.469 -3.463 1 95.94 131 LYS B N 1
ATOM 2951 C CA . LYS B 1 131 ? 11.656 -16.312 -3.219 1 95.94 131 LYS B CA 1
ATOM 2952 C C . LYS B 1 131 ? 12.617 -16.594 -2.062 1 95.94 131 LYS B C 1
ATOM 2954 O O . LYS B 1 131 ? 13.82 -16.328 -2.17 1 95.94 131 LYS B O 1
ATOM 2959 N N . GLU B 1 132 ? 12.078 -17.172 -0.986 1 94.88 132 GLU B N 1
ATOM 2960 C CA . GLU B 1 132 ? 12.898 -17.484 0.182 1 94.88 132 GLU B CA 1
ATOM 2961 C C . GLU B 1 132 ? 13.945 -18.547 -0.143 1 94.88 132 GLU B C 1
ATOM 2963 O O . GLU B 1 132 ? 15.086 -18.453 0.314 1 94.88 132 GLU B O 1
ATOM 2968 N N . ARG B 1 133 ? 13.578 -19.469 -0.898 1 96 133 ARG B N 1
ATOM 2969 C CA . ARG B 1 133 ? 14.508 -20.531 -1.306 1 96 133 ARG B CA 1
ATOM 2970 C C . ARG B 1 133 ? 15.656 -19.953 -2.125 1 96 133 ARG B C 1
ATOM 2972 O O . ARG B 1 133 ? 16.812 -20.328 -1.935 1 96 133 ARG B O 1
ATOM 2979 N N . ALA B 1 134 ? 15.312 -19.078 -2.986 1 96.38 134 ALA B N 1
ATOM 2980 C CA . ALA B 1 134 ? 16.328 -18.453 -3.828 1 96.38 134 ALA B CA 1
ATOM 2981 C C . ALA B 1 134 ? 17.344 -17.688 -2.986 1 96.38 134 ALA B C 1
ATOM 2983 O O . ALA B 1 134 ? 18.547 -17.797 -3.188 1 96.38 134 ALA B O 1
ATOM 2984 N N . LEU B 1 135 ? 16.781 -16.906 -2.1 1 94.62 135 LEU B N 1
ATOM 2985 C CA . LEU B 1 135 ? 17.641 -16.094 -1.242 1 94.62 135 LEU B CA 1
ATOM 2986 C C . LEU B 1 135 ? 18.531 -16.969 -0.368 1 94.62 135 LEU B C 1
ATOM 2988 O O . LEU B 1 135 ? 19.719 -16.703 -0.231 1 94.62 135 LEU B O 1
ATOM 2992 N N . THR B 1 136 ? 17.969 -17.984 0.173 1 93.81 136 THR B N 1
ATOM 2993 C CA . THR B 1 136 ? 18.719 -18.922 1.014 1 93.81 136 THR B CA 1
ATOM 2994 C C . THR B 1 136 ? 19.797 -19.625 0.21 1 93.81 136 THR B C 1
ATOM 2996 O O . THR B 1 136 ? 20.938 -19.75 0.672 1 93.81 136 THR B O 1
ATOM 2999 N N . ALA B 1 137 ? 19.422 -20.062 -0.922 1 95.44 137 ALA B N 1
ATOM 3000 C CA . ALA B 1 137 ? 20.391 -20.734 -1.792 1 95.44 137 ALA B CA 1
ATOM 3001 C C . ALA B 1 137 ? 21.531 -19.797 -2.162 1 95.44 137 ALA B C 1
ATOM 3003 O O . ALA B 1 137 ? 22.703 -20.203 -2.17 1 95.44 137 ALA B O 1
ATOM 3004 N N . ALA B 1 138 ? 21.203 -18.594 -2.486 1 94.75 138 ALA B N 1
ATOM 3005 C CA . ALA B 1 138 ? 22.219 -17.594 -2.838 1 94.75 138 ALA B CA 1
ATOM 3006 C C . ALA B 1 138 ? 23.188 -17.375 -1.681 1 94.75 138 ALA B C 1
ATOM 3008 O O . ALA B 1 138 ? 24.406 -17.266 -1.89 1 94.75 138 ALA B O 1
ATOM 3009 N N . ARG B 1 139 ? 22.688 -17.266 -0.521 1 88.62 139 ARG B N 1
ATOM 3010 C CA . ARG B 1 139 ? 23.516 -17.078 0.67 1 88.62 139 ARG B CA 1
ATOM 3011 C C . ARG B 1 139 ? 24.438 -18.266 0.89 1 88.62 139 ARG B C 1
ATOM 3013 O O . ARG B 1 139 ? 25.609 -18.094 1.264 1 88.62 139 ARG B O 1
ATOM 3020 N N . ARG B 1 140 ? 23.969 -19.422 0.684 1 91.12 140 ARG B N 1
ATOM 3021 C CA . ARG B 1 140 ? 24.734 -20.656 0.866 1 91.12 140 ARG B CA 1
ATOM 3022 C C . ARG B 1 140 ? 25.875 -20.734 -0.14 1 91.12 140 ARG B C 1
ATOM 3024 O O . ARG B 1 140 ? 26.984 -21.156 0.205 1 91.12 140 ARG B O 1
ATOM 3031 N N . LEU B 1 141 ? 25.594 -20.312 -1.273 1 91.88 141 LEU B N 1
ATOM 3032 C CA . LEU B 1 141 ? 26.578 -20.422 -2.348 1 91.88 141 LEU B CA 1
ATOM 3033 C C . LEU B 1 141 ? 27.625 -19.312 -2.23 1 91.88 141 LEU B C 1
ATOM 3035 O O . LEU B 1 141 ? 28.766 -19.484 -2.662 1 91.88 141 LEU B O 1
ATOM 3039 N N . GLY B 1 142 ? 27.141 -18.219 -1.726 1 87.44 142 GLY B N 1
ATOM 3040 C CA . GLY B 1 142 ? 28.062 -17.094 -1.553 1 87.44 142 GLY B CA 1
ATOM 3041 C C . GLY B 1 142 ? 28.234 -16.266 -2.809 1 87.44 142 GLY B C 1
ATOM 3042 O O . GLY B 1 142 ? 27.328 -15.523 -3.197 1 87.44 142 GLY B O 1
ATOM 3043 N N . THR B 1 143 ? 29.375 -16.609 -3.531 1 90 143 THR B N 1
ATOM 3044 C CA . THR B 1 143 ? 29.641 -15.859 -4.75 1 90 143 THR B CA 1
ATOM 3045 C C . THR B 1 143 ? 28.953 -16.5 -5.945 1 90 143 THR B C 1
ATOM 3047 O O . THR B 1 143 ? 29.125 -17.688 -6.207 1 90 143 THR B O 1
ATOM 3050 N N . LEU B 1 144 ? 28.125 -15.672 -6.602 1 94.62 144 LEU B N 1
ATOM 3051 C CA . LEU B 1 144 ? 27.391 -16.156 -7.766 1 94.62 144 LEU B CA 1
ATOM 3052 C C . LEU B 1 144 ? 27.969 -15.578 -9.055 1 94.62 144 LEU B C 1
ATOM 3054 O O . LEU B 1 144 ? 28.281 -14.383 -9.117 1 94.62 144 LEU B O 1
ATOM 3058 N N . ARG B 1 145 ? 28.156 -16.5 -9.953 1 94.31 145 ARG B N 1
ATOM 3059 C CA . ARG B 1 145 ? 28.672 -16.078 -11.258 1 94.31 145 ARG B CA 1
ATOM 3060 C C . ARG B 1 145 ? 27.766 -16.562 -12.383 1 94.31 145 ARG B C 1
ATOM 3062 O O . ARG B 1 145 ? 27.219 -17.672 -12.32 1 94.31 145 ARG B O 1
ATOM 3069 N N . TYR B 1 146 ? 27.578 -15.703 -13.305 1 94.31 146 TYR B N 1
ATOM 3070 C CA . TYR B 1 146 ? 26.812 -16.031 -14.508 1 94.31 146 TYR B CA 1
ATOM 3071 C C . TYR B 1 146 ? 27.453 -15.414 -15.742 1 94.31 146 TYR B C 1
ATOM 3073 O O . TYR B 1 146 ? 27.594 -14.188 -15.828 1 94.31 146 TYR B O 1
ATOM 3081 N N . GLU B 1 147 ? 27.812 -16.219 -16.734 1 91.81 147 GLU B N 1
ATOM 3082 C CA . GLU B 1 147 ? 28.422 -15.758 -17.984 1 91.81 147 GLU B CA 1
ATOM 3083 C C . GLU B 1 147 ? 29.531 -14.75 -17.719 1 91.81 147 GLU B C 1
ATOM 3085 O O . GLU B 1 147 ? 29.547 -13.664 -18.312 1 91.81 147 GLU B O 1
ATOM 3090 N N . ASN B 1 148 ? 30.406 -14.922 -16.797 1 90.88 148 ASN B N 1
ATOM 3091 C CA . ASN B 1 148 ? 31.625 -14.18 -16.469 1 90.88 148 ASN B CA 1
ATOM 3092 C C . ASN B 1 148 ? 31.312 -12.93 -15.648 1 90.88 148 ASN B C 1
ATOM 3094 O O . ASN B 1 148 ? 32.156 -12.031 -15.531 1 90.88 148 ASN B O 1
ATOM 3098 N N . ASN B 1 149 ? 30.125 -12.852 -15.211 1 94.38 149 ASN B N 1
ATOM 3099 C CA . ASN B 1 149 ? 29.734 -11.734 -14.359 1 94.38 149 ASN B CA 1
ATOM 3100 C C . ASN B 1 149 ? 29.453 -12.188 -12.93 1 94.38 149 ASN B C 1
ATOM 3102 O O . ASN B 1 149 ? 28.875 -13.258 -12.719 1 94.38 149 ASN B O 1
ATOM 3106 N N . THR B 1 150 ? 29.891 -11.336 -12.125 1 95.06 150 THR B N 1
ATOM 3107 C CA . THR B 1 150 ? 29.5 -11.578 -10.734 1 95.06 150 THR B CA 1
ATOM 3108 C C . THR B 1 150 ? 28.125 -10.984 -10.445 1 95.06 150 THR B C 1
ATOM 3110 O O . THR B 1 150 ? 27.891 -9.805 -10.703 1 95.06 150 THR B O 1
ATOM 3113 N N . ILE B 1 151 ? 27.281 -11.828 -9.953 1 95.5 151 ILE B N 1
ATOM 3114 C CA . ILE B 1 151 ? 25.938 -11.344 -9.727 1 95.5 151 ILE B CA 1
ATOM 3115 C C . ILE B 1 151 ? 25.578 -11.477 -8.242 1 95.5 151 ILE B C 1
ATOM 3117 O O . ILE B 1 151 ? 26.219 -12.25 -7.516 1 95.5 151 ILE B O 1
ATOM 3121 N N . ARG B 1 152 ? 24.656 -10.656 -7.852 1 94.62 152 ARG B N 1
ATOM 3122 C CA . ARG B 1 152 ? 24.219 -10.688 -6.465 1 94.62 152 ARG B CA 1
ATOM 3123 C C . ARG B 1 152 ? 22.688 -10.586 -6.379 1 94.62 152 ARG B C 1
ATOM 3125 O O . ARG B 1 152 ? 22.062 -9.93 -7.203 1 94.62 152 ARG B O 1
ATOM 3132 N N . LEU B 1 153 ? 22.156 -11.312 -5.371 1 95.81 153 LEU B N 1
ATOM 3133 C CA . LEU B 1 153 ? 20.734 -11.273 -5.094 1 95.81 153 LEU B CA 1
ATOM 3134 C C . LEU B 1 153 ? 20.453 -10.609 -3.754 1 95.81 153 LEU B C 1
ATOM 3136 O O . LEU B 1 153 ? 21.047 -10.969 -2.738 1 95.81 153 LEU B O 1
ATOM 3140 N N . TYR B 1 154 ? 19.531 -9.586 -3.807 1 93.56 154 TYR B N 1
ATOM 3141 C CA . TYR B 1 154 ? 19.156 -8.859 -2.598 1 93.56 154 TYR B CA 1
ATOM 3142 C C . TYR B 1 154 ? 17.641 -8.719 -2.486 1 93.56 154 TYR B C 1
ATOM 3144 O O . TYR B 1 154 ? 16.938 -8.695 -3.498 1 93.56 154 TYR B O 1
ATOM 3152 N N . PRO B 1 155 ? 17.172 -8.672 -1.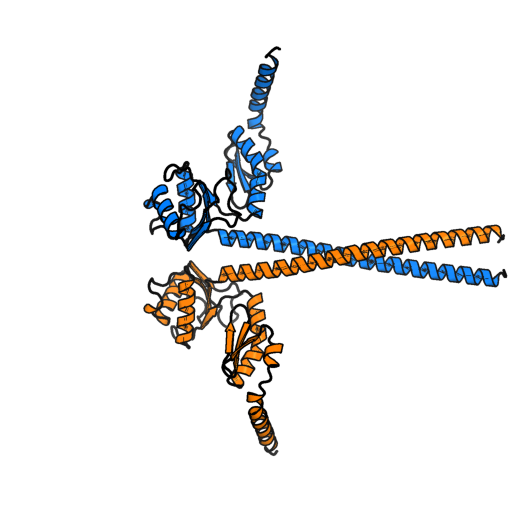228 1 94.56 155 PRO B N 1
ATOM 3153 C CA . PRO B 1 155 ? 15.758 -8.32 -1.102 1 94.56 155 PRO B CA 1
ATOM 3154 C C . PRO B 1 155 ? 15.438 -6.941 -1.676 1 94.56 155 PRO B C 1
ATOM 3156 O O . PRO B 1 155 ? 16.281 -6.051 -1.667 1 94.56 155 PRO B O 1
ATOM 3159 N N . ASP B 1 156 ? 14.297 -6.828 -2.191 1 95.94 156 ASP B N 1
ATOM 3160 C CA . ASP B 1 156 ? 13.812 -5.562 -2.73 1 95.94 156 ASP B CA 1
ATOM 3161 C C . ASP B 1 156 ? 13.047 -4.773 -1.671 1 95.94 156 ASP B C 1
ATOM 3163 O O . ASP B 1 156 ? 11.844 -4.98 -1.481 1 95.94 156 ASP B O 1
ATOM 3167 N N . TYR B 1 157 ? 13.688 -3.875 -1.031 1 95.62 157 TYR B N 1
ATOM 3168 C CA . TYR B 1 157 ? 13.039 -3.086 0.008 1 95.62 157 TYR B CA 1
ATOM 3169 C C . TYR B 1 157 ? 12.672 -1.7 -0.511 1 95.62 157 TYR B C 1
ATOM 3171 O O . TYR B 1 157 ? 13.234 -1.23 -1.501 1 95.62 157 TYR B O 1
ATOM 3179 N N . SER B 1 158 ? 11.734 -1.08 0.162 1 95.19 158 SER B N 1
ATOM 3180 C CA . SER B 1 158 ? 11.391 0.309 -0.123 1 95.19 158 SER B CA 1
ATOM 3181 C C . SER B 1 158 ? 12.578 1.233 0.116 1 95.19 158 SER B C 1
ATOM 3183 O O . SER B 1 158 ? 13.531 0.864 0.808 1 95.19 158 SER B O 1
ATOM 3185 N N . PHE B 1 159 ? 12.516 2.293 -0.504 1 92.38 159 PHE B N 1
ATOM 3186 C CA . PHE B 1 159 ? 13.578 3.273 -0.328 1 92.38 159 PHE B CA 1
ATOM 3187 C C . PHE B 1 159 ? 13.758 3.619 1.146 1 92.38 159 PHE B C 1
ATOM 3189 O O . PHE B 1 159 ? 14.883 3.658 1.649 1 92.38 159 PHE B O 1
ATOM 3196 N N . GLU B 1 160 ? 12.617 3.883 1.784 1 93.31 160 GLU B N 1
ATOM 3197 C CA . GLU B 1 160 ? 12.664 4.254 3.195 1 93.31 160 GLU B CA 1
ATOM 3198 C C . GLU B 1 160 ? 13.312 3.156 4.035 1 93.31 160 GLU B C 1
ATOM 3200 O O . GLU B 1 160 ? 14.156 3.439 4.887 1 93.31 160 GLU B O 1
ATOM 3205 N N . LEU B 1 161 ? 12.922 1.992 3.818 1 94.56 161 LEU B N 1
ATOM 3206 C CA . LEU B 1 161 ? 13.477 0.877 4.578 1 94.56 161 LEU B CA 1
ATOM 3207 C C . LEU B 1 161 ? 14.961 0.695 4.262 1 94.56 161 LEU B C 1
ATOM 3209 O O . LEU B 1 161 ? 15.758 0.401 5.156 1 94.56 161 LEU B O 1
ATOM 3213 N N . GLN B 1 162 ? 15.328 0.88 3.014 1 94 162 GLN B N 1
ATOM 3214 C CA . GLN B 1 162 ? 16.734 0.805 2.629 1 94 162 GLN B CA 1
ATOM 3215 C C . GLN B 1 162 ? 17.562 1.831 3.389 1 94 162 GLN B C 1
ATOM 3217 O O . GLN B 1 162 ? 18.656 1.521 3.859 1 94 162 GLN B O 1
ATOM 3222 N N . GLN B 1 163 ? 17.047 3.002 3.496 1 93.5 163 GLN B N 1
ATOM 3223 C CA . GLN B 1 163 ? 17.75 4.055 4.223 1 93.5 163 GLN B CA 1
ATOM 3224 C C . GLN B 1 163 ? 17.906 3.691 5.695 1 93.5 163 GLN B C 1
ATOM 3226 O O . GLN B 1 163 ? 18.969 3.916 6.289 1 93.5 163 GLN B O 1
ATOM 3231 N N . LYS B 1 164 ? 16.844 3.209 6.242 1 92.38 164 LYS B N 1
ATOM 3232 C CA . LYS B 1 164 ? 16.891 2.777 7.637 1 92.38 164 LYS B CA 1
ATOM 3233 C C . LYS B 1 164 ? 17.969 1.703 7.832 1 92.38 164 LYS B C 1
ATOM 3235 O O . LYS B 1 164 ? 18.688 1.722 8.828 1 92.38 164 LYS B O 1
ATOM 3240 N N . ARG B 1 165 ? 18.078 0.811 6.91 1 93.25 165 ARG B N 1
ATOM 3241 C CA . ARG B 1 165 ? 19.047 -0.281 6.992 1 93.25 165 ARG B CA 1
ATOM 3242 C C . ARG B 1 165 ? 20.469 0.225 6.766 1 93.25 165 ARG B C 1
ATOM 3244 O O . ARG B 1 165 ? 21.406 -0.26 7.395 1 93.25 165 ARG B O 1
ATOM 3251 N N . ARG B 1 166 ? 20.609 1.188 5.965 1 93.31 166 ARG B N 1
ATOM 3252 C CA . ARG B 1 166 ? 21.906 1.77 5.672 1 93.31 166 ARG B CA 1
ATOM 3253 C C . ARG B 1 166 ? 22.484 2.461 6.902 1 93.31 166 ARG B C 1
ATOM 3255 O O . ARG B 1 166 ? 23.703 2.596 7.027 1 93.31 166 ARG B O 1
ATOM 3262 N N . ARG B 1 167 ? 21.641 2.883 7.742 1 92.81 167 ARG B N 1
ATOM 3263 C CA . ARG B 1 167 ? 22.109 3.533 8.961 1 92.81 167 ARG B CA 1
ATOM 3264 C C . ARG B 1 167 ? 22.969 2.588 9.797 1 92.81 167 ARG B C 1
ATOM 3266 O O . ARG B 1 167 ? 23.75 3.031 10.625 1 92.81 167 ARG B O 1
ATOM 3273 N N . PHE B 1 168 ? 22.828 1.323 9.547 1 93.38 168 PHE B N 1
ATOM 3274 C CA . PHE B 1 168 ? 23.594 0.333 10.305 1 93.38 168 PHE B CA 1
ATOM 3275 C C . PHE B 1 168 ? 24.906 -0.005 9.609 1 93.38 168 PHE B C 1
ATOM 3277 O O . PHE B 1 168 ? 25.672 -0.829 10.094 1 93.38 168 PHE B O 1
ATOM 3284 N N . ASP B 1 169 ? 25.109 0.635 8.523 1 92.5 169 ASP B N 1
ATOM 3285 C CA . ASP B 1 169 ? 26.281 0.257 7.727 1 92.5 169 ASP B CA 1
ATOM 3286 C C . ASP B 1 169 ? 27.562 0.455 8.516 1 92.5 169 ASP B C 1
ATOM 3288 O O . ASP B 1 169 ? 28.453 -0.407 8.5 1 92.5 169 ASP B O 1
ATOM 3292 N N . GLU B 1 170 ? 27.656 1.611 9.133 1 90.75 170 GLU B N 1
ATOM 3293 C CA . GLU B 1 170 ? 28.844 1.887 9.945 1 90.75 170 GLU B CA 1
ATOM 3294 C C . GLU B 1 170 ? 28.984 0.887 11.086 1 90.75 170 GLU B C 1
ATOM 3296 O O . GLU B 1 170 ? 30.078 0.402 11.375 1 90.75 170 GLU B O 1
ATOM 3301 N N . THR B 1 171 ? 27.922 0.587 11.672 1 89.75 171 THR B N 1
ATOM 3302 C CA . THR B 1 171 ? 27.906 -0.392 12.758 1 89.75 171 THR B CA 1
ATOM 3303 C C . THR B 1 171 ? 28.312 -1.769 12.25 1 89.75 171 THR B C 1
ATOM 3305 O O . THR B 1 171 ? 29.109 -2.465 12.891 1 89.75 171 THR B O 1
ATOM 3308 N N . LYS B 1 172 ? 27.859 -2.141 11.133 1 90.44 172 LYS B N 1
ATOM 3309 C CA . LYS B 1 172 ? 28.203 -3.424 10.539 1 90.44 172 LYS B CA 1
ATOM 3310 C C . LYS B 1 172 ? 29.703 -3.502 10.234 1 90.44 172 LYS B C 1
ATOM 3312 O O . LYS B 1 172 ? 30.328 -4.539 10.461 1 90.44 172 LYS B O 1
ATOM 3317 N N . LYS B 1 173 ? 30.156 -2.432 9.805 1 90.56 173 LYS B N 1
ATOM 3318 C CA . LYS B 1 173 ? 31.578 -2.369 9.516 1 90.56 173 LYS B CA 1
ATOM 3319 C C . LYS B 1 173 ? 32.406 -2.627 10.773 1 90.56 173 LYS B C 1
ATOM 3321 O O . LYS B 1 173 ? 33.375 -3.41 10.742 1 90.56 173 LYS B O 1
ATOM 3326 N N . ILE B 1 174 ? 32.031 -2.008 11.797 1 87.56 174 ILE B N 1
ATOM 3327 C CA . ILE B 1 174 ? 32.75 -2.135 13.07 1 87.56 174 ILE B CA 1
ATOM 3328 C C . ILE B 1 174 ? 32.625 -3.566 13.586 1 87.56 174 ILE B C 1
ATOM 3330 O O . ILE B 1 174 ? 33.594 -4.148 14.062 1 87.56 174 ILE B O 1
ATOM 3334 N N . LEU B 1 175 ? 31.484 -4.121 13.438 1 86.94 175 LEU B N 1
ATOM 3335 C CA . LEU B 1 175 ? 31.266 -5.484 13.914 1 86.94 175 LEU B CA 1
ATOM 3336 C C . LEU B 1 175 ? 32.094 -6.484 13.102 1 86.94 175 LEU B C 1
ATOM 3338 O O . LEU B 1 175 ? 32.625 -7.449 13.648 1 86.94 175 LEU B O 1
ATOM 3342 N N . ARG B 1 176 ? 32.188 -6.215 11.867 1 87.94 176 ARG B N 1
ATOM 3343 C CA . ARG B 1 176 ? 32.969 -7.066 11 1 87.94 176 ARG B CA 1
ATOM 3344 C C . ARG B 1 176 ? 34.469 -7 11.391 1 87.94 176 ARG B C 1
ATOM 3346 O O . ARG B 1 176 ? 35.125 -8.031 11.43 1 87.94 176 ARG B O 1
ATOM 3353 N N . GLU B 1 177 ? 34.875 -5.812 11.648 1 87.81 177 GLU B N 1
ATOM 3354 C CA . GLU B 1 177 ? 36.25 -5.598 12.047 1 87.81 177 GLU B CA 1
ATOM 3355 C C . GLU B 1 177 ? 36.562 -6.285 13.375 1 87.81 177 GLU B C 1
ATOM 3357 O O . GLU B 1 177 ? 37.656 -6.816 13.57 1 87.81 177 GLU B O 1
ATOM 3362 N N . LYS B 1 178 ? 35.594 -6.316 14.195 1 84.88 178 LYS B N 1
ATOM 3363 C CA . LYS B 1 178 ? 35.781 -6.93 15.516 1 84.88 178 LYS B CA 1
ATOM 3364 C C . LYS B 1 178 ? 35.438 -8.414 15.477 1 84.88 178 LYS B C 1
ATOM 3366 O O . LYS B 1 178 ? 35.469 -9.094 16.5 1 84.88 178 LYS B O 1
ATOM 3371 N N . ARG B 1 179 ? 34.938 -8.875 14.352 1 86.19 179 ARG B N 1
ATOM 3372 C CA . ARG B 1 179 ? 34.625 -10.273 14.094 1 86.19 179 ARG B CA 1
ATOM 3373 C C . ARG B 1 179 ? 33.5 -10.75 14.984 1 86.19 179 ARG B C 1
ATOM 3375 O O . ARG B 1 179 ? 33.562 -11.836 15.555 1 86.19 179 ARG B O 1
ATOM 3382 N N . VAL B 1 180 ? 32.656 -9.898 15.211 1 85.75 180 VAL B N 1
ATOM 3383 C CA . VAL B 1 180 ? 31.438 -10.25 15.93 1 85.75 180 VAL B CA 1
ATOM 3384 C C . VAL B 1 180 ? 30.375 -10.719 14.945 1 85.75 180 VAL B C 1
ATOM 3386 O O . VAL B 1 180 ? 30.141 -10.078 13.914 1 85.75 180 VAL B O 1
ATOM 3389 N N . GLU B 1 181 ? 29.812 -11.797 15.227 1 88.44 181 GLU B N 1
ATOM 3390 C CA . GLU B 1 181 ? 28.75 -12.312 14.375 1 88.44 181 GLU B CA 1
ATOM 3391 C C . GLU B 1 181 ? 27.5 -11.453 14.469 1 88.44 181 GLU B C 1
ATOM 3393 O O . GLU B 1 181 ? 27.062 -11.094 15.562 1 88.44 181 GLU B O 1
ATOM 3398 N N . TYR B 1 182 ? 27.016 -11.078 13.25 1 89.38 182 TYR B N 1
ATOM 3399 C CA . TYR B 1 182 ? 25.828 -10.234 13.25 1 89.38 182 TYR B CA 1
ATOM 3400 C C . TYR B 1 182 ? 24.922 -10.578 12.078 1 89.38 182 TYR B C 1
ATOM 3402 O O . TYR B 1 182 ? 25.328 -11.273 11.148 1 89.38 182 TYR B O 1
ATOM 3410 N N . ARG B 1 183 ? 23.625 -10.188 12.25 1 87.62 183 ARG B N 1
ATOM 3411 C CA . ARG B 1 183 ? 22.641 -10.305 11.18 1 87.62 183 ARG B CA 1
ATOM 3412 C C . ARG B 1 183 ? 21.625 -9.164 11.234 1 87.62 183 ARG B C 1
ATOM 3414 O O . ARG B 1 183 ? 21.141 -8.812 12.312 1 87.62 183 ARG B O 1
ATOM 3421 N N . LEU B 1 184 ? 21.484 -8.586 10.07 1 89.56 184 LEU B N 1
ATOM 3422 C CA . LEU B 1 184 ? 20.438 -7.57 10 1 89.56 184 LEU B CA 1
ATOM 3423 C C . LEU B 1 184 ? 19.109 -8.18 9.562 1 89.56 184 LEU B C 1
ATOM 3425 O O . LEU B 1 184 ? 18.984 -8.641 8.422 1 89.56 184 LEU B O 1
ATOM 3429 N N . VAL B 1 185 ? 18.141 -8.172 10.469 1 89.62 185 VAL B N 1
ATOM 3430 C CA . VAL B 1 185 ? 16.875 -8.836 10.172 1 89.62 185 VAL B CA 1
ATOM 3431 C C . VAL B 1 185 ? 15.805 -7.797 9.836 1 89.62 185 VAL B C 1
ATOM 3433 O O . VAL B 1 185 ? 15.961 -6.617 10.156 1 89.62 185 VAL B O 1
ATOM 3436 N N . TYR B 1 186 ? 14.836 -8.305 9.141 1 89.75 186 TYR B N 1
ATOM 3437 C CA . TYR B 1 186 ? 13.734 -7.422 8.766 1 89.75 186 TYR B CA 1
ATOM 3438 C C . TYR B 1 186 ? 13.023 -6.875 10 1 89.75 186 TYR B C 1
ATOM 3440 O O . TYR B 1 186 ? 12.773 -7.609 10.961 1 89.75 186 TYR B O 1
ATOM 3448 N N . PRO B 1 187 ? 12.609 -5.598 9.828 1 88.75 187 PRO B N 1
ATOM 3449 C CA . PRO B 1 187 ? 1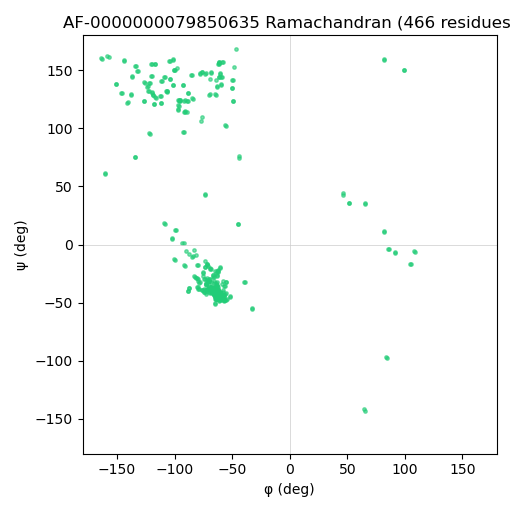2.852 -4.637 8.75 1 88.75 187 PRO B CA 1
ATOM 3450 C C . PRO B 1 187 ? 14.227 -3.969 8.859 1 88.75 187 PRO B C 1
ATOM 3452 O O . PRO B 1 187 ? 14.906 -3.779 7.852 1 88.75 187 PRO B O 1
ATOM 3455 N N . ALA B 1 188 ? 14.672 -3.662 9.969 1 92.25 188 ALA B N 1
ATOM 3456 C CA . ALA B 1 188 ? 15.953 -3.016 10.219 1 92.25 188 ALA B CA 1
ATOM 3457 C C . ALA B 1 188 ? 16.391 -3.207 11.672 1 92.25 188 ALA B C 1
ATOM 3459 O O . ALA B 1 188 ? 16.594 -2.23 12.398 1 92.25 188 ALA B O 1
ATOM 3460 N N . ARG B 1 189 ? 16.547 -4.414 11.984 1 92.38 189 ARG B N 1
ATOM 3461 C CA . ARG B 1 189 ? 17 -4.789 13.32 1 92.38 189 ARG B CA 1
ATOM 3462 C C . ARG B 1 189 ? 18.312 -5.555 13.273 1 92.38 189 ARG B C 1
ATOM 3464 O O . ARG B 1 189 ? 18.422 -6.562 12.57 1 92.38 189 ARG B O 1
ATOM 3471 N N . LEU B 1 190 ? 19.219 -5.109 14.094 1 92.69 190 LEU B N 1
ATOM 3472 C CA . LEU B 1 190 ? 20.531 -5.738 14.109 1 92.69 190 LEU B CA 1
ATOM 3473 C C . LEU B 1 190 ? 20.625 -6.777 15.219 1 92.69 190 LEU B C 1
ATOM 3475 O O . LEU B 1 190 ? 20.422 -6.457 16.391 1 92.69 190 LEU B O 1
ATOM 3479 N N . LEU B 1 191 ? 20.812 -7.984 14.836 1 91.62 191 LEU B N 1
ATOM 3480 C CA . LEU B 1 191 ? 21.031 -9.07 15.781 1 91.62 191 LEU B CA 1
ATOM 3481 C C . LEU B 1 191 ? 22.531 -9.352 15.93 1 91.62 191 LEU B C 1
ATOM 3483 O O . LEU B 1 191 ? 23.234 -9.539 14.938 1 91.62 191 LEU B O 1
ATOM 3487 N N . MET B 1 192 ? 22.953 -9.297 17.109 1 88.31 192 MET B N 1
ATOM 3488 C CA . MET B 1 192 ? 24.359 -9.562 17.422 1 88.31 192 MET B CA 1
ATOM 3489 C C . MET B 1 192 ? 24.5 -10.68 18.453 1 88.31 192 MET B C 1
ATOM 3491 O O . MET B 1 192 ? 23.688 -10.773 19.375 1 88.31 192 MET B O 1
ATOM 3495 N N . LYS B 1 193 ? 25.406 -11.508 18.156 1 85.38 193 LYS B N 1
ATOM 3496 C CA . LYS B 1 193 ? 25.688 -12.57 19.109 1 85.38 193 LYS B CA 1
ATOM 3497 C C . LYS B 1 193 ? 26.875 -12.211 20 1 85.38 193 LYS B C 1
ATOM 3499 O O . LYS B 1 193 ? 27.938 -11.844 19.484 1 85.38 193 LYS B O 1
ATOM 3504 N N . HIS B 1 194 ? 26.578 -12.172 21.234 1 77.94 194 HIS B N 1
ATOM 3505 C CA . HIS B 1 194 ? 27.656 -11.93 22.172 1 77.94 194 HIS B CA 1
ATOM 3506 C C . HIS B 1 194 ? 27.531 -12.828 23.406 1 77.94 194 HIS B C 1
ATOM 3508 O O . HIS B 1 194 ? 26.484 -12.844 24.062 1 77.94 194 HIS B O 1
ATOM 3514 N N . ALA B 1 195 ? 28.656 -13.445 23.641 1 78.06 195 ALA B N 1
ATOM 3515 C CA . ALA B 1 195 ? 28.734 -14.312 24.812 1 78.06 195 ALA B CA 1
ATOM 3516 C C . ALA B 1 195 ? 27.578 -15.305 24.844 1 78.06 195 ALA B C 1
ATOM 3518 O O . ALA B 1 195 ? 26.938 -15.5 25.875 1 78.06 195 ALA B O 1
ATOM 3519 N N . GLY B 1 196 ? 27.141 -15.805 23.656 1 75.19 196 GLY B N 1
ATOM 3520 C CA . GLY B 1 196 ? 26.141 -16.844 23.562 1 75.19 196 GLY B CA 1
ATOM 3521 C C . GLY B 1 196 ? 24.719 -16.312 23.578 1 75.19 196 GLY B C 1
ATOM 3522 O O . GLY B 1 196 ? 23.75 -17.078 23.531 1 75.19 196 GLY B O 1
ATOM 3523 N N . LYS B 1 197 ? 24.641 -14.984 23.75 1 82.94 197 LYS B N 1
ATOM 3524 C CA . LYS B 1 197 ? 23.312 -14.383 23.797 1 82.94 197 LYS B CA 1
ATOM 3525 C C . LYS B 1 197 ? 23.047 -13.555 22.531 1 82.94 197 LYS B C 1
ATOM 3527 O O . LYS B 1 197 ? 23.969 -12.992 21.953 1 82.94 197 LYS B O 1
ATOM 3532 N N . ASP B 1 198 ? 21.781 -13.609 22.094 1 85.12 198 ASP B N 1
ATOM 3533 C CA . ASP B 1 198 ? 21.359 -12.805 20.953 1 85.12 198 ASP B CA 1
ATOM 3534 C C . ASP B 1 198 ? 20.859 -11.43 21.391 1 85.12 198 ASP B C 1
ATOM 3536 O O . ASP B 1 198 ? 19.953 -11.336 22.219 1 85.12 198 ASP B O 1
ATOM 3540 N N . LEU B 1 199 ? 21.594 -10.438 21 1 87.31 199 LEU B N 1
ATOM 3541 C CA . LEU B 1 199 ? 21.172 -9.07 21.281 1 87.31 199 LEU B CA 1
ATOM 3542 C C . LEU B 1 199 ? 20.547 -8.422 20.031 1 87.31 199 LEU B C 1
ATOM 3544 O O . LEU B 1 199 ? 21.016 -8.641 18.922 1 87.31 199 LEU B O 1
ATOM 3548 N N . ILE B 1 200 ? 19.422 -7.703 20.297 1 88.5 200 ILE B N 1
ATOM 3549 C CA . ILE B 1 200 ? 18.719 -7.066 19.188 1 88.5 200 ILE B CA 1
ATOM 3550 C C . ILE B 1 200 ? 18.75 -5.551 19.359 1 88.5 200 ILE B C 1
ATOM 3552 O O . ILE B 1 200 ? 18.406 -5.035 20.422 1 88.5 200 ILE B O 1
ATOM 3556 N N . TYR B 1 201 ? 19.219 -4.855 18.328 1 89.19 201 TYR B N 1
ATOM 3557 C CA . TYR B 1 201 ? 19.266 -3.4 18.375 1 89.19 201 TYR B CA 1
ATOM 3558 C C . TYR B 1 201 ? 18.484 -2.791 17.219 1 89.19 201 TYR B C 1
ATOM 3560 O O . TYR B 1 201 ? 18.594 -3.236 16.078 1 89.19 201 TYR B O 1
ATOM 3568 N N . THR B 1 202 ? 17.609 -1.791 17.516 1 89.12 202 THR B N 1
ATOM 3569 C CA . THR B 1 202 ? 16.859 -1.087 16.484 1 89.12 202 THR B CA 1
ATOM 3570 C C . THR B 1 202 ? 17.516 0.249 16.156 1 89.12 202 THR B C 1
ATOM 3572 O O . THR B 1 202 ? 17.203 0.868 15.141 1 89.12 202 THR B O 1
ATOM 3575 N N . ASP B 1 203 ? 18.406 0.623 17 1 88.19 203 ASP B N 1
ATOM 3576 C CA . ASP B 1 203 ? 19.141 1.868 16.812 1 88.19 203 ASP B CA 1
ATOM 3577 C C . ASP B 1 203 ? 20.641 1.602 16.672 1 88.19 203 ASP B C 1
ATOM 3579 O O . ASP B 1 203 ? 21.266 0.987 17.531 1 88.19 203 ASP B O 1
ATOM 3583 N N . PRO B 1 204 ? 21.203 2.143 15.641 1 86.25 204 PRO B N 1
ATOM 3584 C CA . PRO B 1 204 ? 22.625 1.888 15.398 1 86.25 204 PRO B CA 1
ATOM 3585 C C . PRO B 1 204 ? 23.516 2.457 16.5 1 86.25 204 PRO B C 1
ATOM 3587 O O . PRO B 1 204 ? 24.531 1.85 16.844 1 86.25 204 PRO B O 1
ATOM 3590 N N . GLY B 1 205 ? 23.125 3.621 17 1 82 205 GLY B N 1
ATOM 3591 C CA . GLY B 1 205 ? 23.922 4.219 18.062 1 82 205 GLY B CA 1
ATOM 3592 C C . GLY B 1 205 ? 23.984 3.371 19.312 1 82 205 GLY B C 1
ATOM 3593 O O . GLY B 1 205 ? 25.031 3.268 19.953 1 82 205 GLY B O 1
ATOM 3594 N N . GLU B 1 206 ? 22.875 2.732 19.609 1 83.19 206 GLU B N 1
ATOM 3595 C CA . GLU B 1 206 ? 22.797 1.872 20.781 1 83.19 206 GLU B CA 1
ATOM 3596 C C . GLU B 1 206 ? 23.625 0.604 20.594 1 83.19 206 GLU B C 1
ATOM 3598 O O . GLU B 1 206 ? 24.219 0.091 21.547 1 83.19 206 GLU B O 1
ATOM 3603 N N . ALA B 1 207 ? 23.719 0.161 19.422 1 81.75 207 ALA B N 1
ATOM 3604 C CA . ALA B 1 207 ? 24.469 -1.055 19.125 1 81.75 207 ALA B CA 1
ATOM 3605 C C . ALA B 1 207 ? 25.969 -0.833 19.297 1 81.75 207 ALA B C 1
ATOM 3607 O O . ALA B 1 207 ? 26.688 -1.743 19.703 1 81.75 207 ALA B O 1
ATOM 3608 N N . LEU B 1 208 ? 26.328 0.411 19.062 1 77.75 208 LEU B N 1
ATOM 3609 C CA . LEU B 1 208 ? 27.734 0.734 19.156 1 77.75 208 LEU B CA 1
ATOM 3610 C C . LEU B 1 208 ? 28.156 0.945 20.609 1 77.75 208 LEU B C 1
ATOM 3612 O O . LEU B 1 208 ? 29.344 0.832 20.938 1 77.75 208 LEU B O 1
ATOM 3616 N N . LYS B 1 209 ? 27.125 1.403 21.422 1 74.94 209 LYS B N 1
ATOM 3617 C CA . LYS B 1 209 ? 27.438 1.638 22.828 1 74.94 209 LYS B CA 1
ATOM 3618 C C . LYS B 1 209 ? 27.594 0.321 23.578 1 74.94 209 LYS B C 1
ATOM 3620 O O . LYS B 1 209 ? 28.016 0.31 24.734 1 74.94 209 LYS B O 1
ATOM 3625 N N . PHE B 1 210 ? 27.188 -0.677 23.016 1 63.41 210 PHE B N 1
ATOM 3626 C CA . PHE B 1 210 ? 27.312 -1.964 23.688 1 63.41 210 PHE B CA 1
ATOM 3627 C C . PHE B 1 210 ? 28.766 -2.238 24.062 1 63.41 210 PHE B C 1
ATOM 3629 O O . PHE B 1 210 ? 29.672 -2.066 23.234 1 63.41 210 PHE B O 1
ATOM 3636 N N . PRO B 1 211 ? 29.109 -2.043 25.391 1 54.19 211 PRO B N 1
ATOM 3637 C CA . PRO B 1 211 ? 30.469 -2.27 25.906 1 54.19 211 PRO B CA 1
ATOM 3638 C C . PRO B 1 211 ? 31.094 -3.559 25.375 1 54.19 211 PRO B C 1
ATOM 3640 O O . PRO B 1 211 ? 30.5 -4.633 25.484 1 54.19 211 PRO B O 1
ATOM 3643 N N . THR B 1 212 ? 31.484 -3.467 24.125 1 51.12 212 THR B N 1
ATOM 3644 C CA . THR B 1 212 ? 32.375 -4.59 23.844 1 51.12 212 THR B CA 1
ATOM 3645 C C . THR B 1 212 ? 33.375 -4.785 24.953 1 51.12 212 THR B C 1
ATOM 3647 O O . THR B 1 212 ? 34.5 -4.242 24.891 1 51.12 212 THR B O 1
ATOM 3650 N N . SER B 1 213 ? 33.25 -4.316 26.078 1 45.03 213 SER B N 1
ATOM 3651 C CA . SER B 1 213 ? 34.219 -4.566 27.141 1 45.03 213 SER B CA 1
ATOM 3652 C C . SER B 1 213 ? 34.844 -5.957 27.016 1 45.03 213 SER B C 1
ATOM 3654 O O . SER B 1 213 ? 36.031 -6.141 27.25 1 45.03 213 SER B O 1
ATOM 3656 N N . GLY B 1 214 ? 34.188 -7.062 26.953 1 42.12 214 GLY B N 1
ATOM 3657 C CA . GLY B 1 214 ? 35.125 -8.18 26.828 1 42.12 214 GLY B CA 1
ATOM 3658 C C . GLY B 1 214 ? 35.938 -8.141 25.562 1 42.12 214 GLY B C 1
ATOM 3659 O O . GLY B 1 214 ? 36.875 -8.922 25.391 1 42.12 214 GLY B O 1
ATOM 3660 N N . LEU B 1 215 ? 35.5 -7.461 24.469 1 40.44 215 LEU B N 1
ATOM 3661 C CA . LEU B 1 215 ? 36.281 -7.414 23.219 1 40.44 215 LEU B CA 1
ATOM 3662 C C . LEU B 1 215 ? 37.281 -6.262 23.25 1 40.44 215 LEU B C 1
ATOM 3664 O O . LEU B 1 215 ? 38.312 -6.332 22.609 1 40.44 215 LEU B O 1
ATOM 3668 N N . THR B 1 216 ? 36.969 -5.125 23.797 1 39.5 216 THR B N 1
ATOM 3669 C CA . THR B 1 216 ? 37.875 -3.982 23.797 1 39.5 216 THR B CA 1
ATOM 3670 C C . THR B 1 216 ? 39.062 -4.23 24.734 1 39.5 216 THR B C 1
ATOM 3672 O O . THR B 1 216 ? 40 -3.428 24.797 1 39.5 216 THR B O 1
ATOM 3675 N N . GLY B 1 217 ? 39.062 -5.109 25.656 1 36.44 217 GLY B N 1
ATOM 3676 C CA . GLY B 1 217 ? 40.406 -5.23 26.234 1 36.44 217 GLY B CA 1
ATOM 3677 C C . GLY B 1 217 ? 41.5 -5.438 25.203 1 36.44 217 GLY B C 1
ATOM 3678 O O . GLY B 1 217 ? 42.594 -4.945 25.359 1 36.44 217 GLY B O 1
ATOM 3679 N N . ARG B 1 218 ? 41.344 -6.281 24.219 1 33.16 218 ARG B N 1
ATOM 3680 C CA . ARG B 1 218 ? 42.469 -6.562 23.344 1 33.16 218 ARG B CA 1
ATOM 3681 C C . ARG B 1 218 ? 42.594 -5.5 22.25 1 33.16 218 ARG B C 1
ATOM 3683 O O . ARG B 1 218 ? 43.688 -5.305 21.688 1 33.16 218 ARG B O 1
ATOM 3690 N N . ILE B 1 219 ? 41.531 -4.832 21.844 1 35.34 219 ILE B N 1
ATOM 3691 C CA . ILE B 1 219 ? 41.719 -3.963 20.688 1 35.34 219 ILE B CA 1
ATOM 3692 C C . ILE B 1 219 ? 42.406 -2.662 21.141 1 35.34 219 ILE B C 1
ATOM 3694 O O . ILE B 1 219 ? 43.125 -2.033 20.359 1 35.34 219 ILE B O 1
ATOM 3698 N N . GLU B 1 220 ? 42.156 -2.189 22.297 1 35.94 220 GLU B N 1
ATOM 3699 C CA . GLU B 1 220 ? 43.031 -1.074 22.688 1 35.94 220 GLU B CA 1
ATOM 3700 C C . GLU B 1 220 ? 44.5 -1.479 22.672 1 35.94 220 GLU B C 1
ATOM 3702 O O . GLU B 1 220 ? 45.375 -0.667 22.344 1 35.94 220 GLU B O 1
ATOM 3707 N N . HIS B 1 221 ? 44.812 -2.689 22.953 1 34.94 221 HIS B N 1
ATOM 3708 C CA . HIS B 1 221 ? 46.25 -3.027 22.875 1 34.94 221 HIS B CA 1
ATOM 3709 C C . HIS B 1 221 ? 46.719 -3.01 21.422 1 34.94 221 HIS B C 1
ATOM 3711 O O . HIS B 1 221 ? 47.844 -2.568 21.156 1 34.94 221 HIS B O 1
ATOM 3717 N N . LEU B 1 222 ? 45.938 -3.457 20.516 1 33.38 222 LEU B N 1
ATOM 3718 C CA . LEU B 1 222 ? 46.531 -3.568 19.172 1 33.38 222 LEU B CA 1
ATOM 3719 C C . LEU B 1 222 ? 46.562 -2.211 18.484 1 33.38 222 LEU B C 1
ATOM 3721 O O . LEU B 1 222 ? 47.531 -1.887 17.797 1 33.38 222 LEU B O 1
ATOM 3725 N N . CYS B 1 223 ? 45.562 -1.373 18.672 1 33.81 223 CYS B N 1
ATOM 3726 C CA . CYS B 1 223 ? 45.719 -0.081 18.016 1 33.81 223 CYS B CA 1
ATOM 3727 C C . CYS B 1 223 ? 46.719 0.792 18.766 1 33.81 223 CYS B C 1
ATOM 3729 O O . CYS B 1 223 ? 47.281 1.717 18.188 1 33.81 223 CYS B O 1
ATOM 3731 N N . GLN B 1 224 ? 46.875 0.596 20.016 1 33.06 224 GLN B N 1
ATOM 3732 C CA . GLN B 1 224 ? 47.969 1.332 20.641 1 33.06 224 GLN B CA 1
ATOM 3733 C C . GLN B 1 224 ? 49.312 0.889 20.078 1 33.06 224 GLN B C 1
ATOM 3735 O O . GLN B 1 224 ? 50.219 1.702 19.922 1 33.06 224 GLN B O 1
ATOM 3740 N N . ASN B 1 225 ? 49.469 -0.344 19.719 1 34.94 225 ASN B N 1
ATOM 3741 C CA . ASN B 1 225 ? 50.781 -0.727 19.188 1 34.94 225 ASN B CA 1
ATOM 3742 C C . ASN B 1 225 ? 50.969 -0.19 17.766 1 34.94 225 ASN B C 1
ATOM 3744 O O . ASN B 1 225 ? 52.094 0.106 17.359 1 34.94 225 ASN B O 1
ATOM 3748 N N . GLN B 1 226 ? 49.938 -0.212 16.922 1 31.5 226 GLN B N 1
ATOM 3749 C CA . GLN B 1 226 ? 50.25 0.253 15.57 1 31.5 226 GLN B CA 1
ATOM 3750 C C . GLN B 1 226 ? 50.469 1.766 15.539 1 31.5 226 GLN B C 1
ATOM 3752 O O . GLN B 1 226 ? 51.219 2.281 14.719 1 31.5 226 GLN B O 1
ATOM 3757 N N . LYS B 1 227 ? 49.844 2.467 16.359 1 33.91 227 LYS B N 1
ATOM 3758 C CA . LYS B 1 227 ? 50.25 3.873 16.453 1 33.91 227 LYS B CA 1
ATOM 3759 C C . LYS B 1 227 ? 51.656 4.016 17 1 33.91 227 LYS B C 1
ATOM 3761 O O . LYS B 1 227 ? 52.375 4.949 16.625 1 33.91 227 LYS B O 1
ATOM 3766 N N . LYS B 1 228 ? 52.031 3.164 17.797 1 35.25 228 LYS B N 1
ATOM 3767 C CA . LYS B 1 228 ? 53.406 3.178 18.234 1 35.25 228 LYS B CA 1
ATOM 3768 C C . LYS B 1 228 ? 54.344 2.766 17.109 1 35.25 228 LYS B C 1
ATOM 3770 O O . LYS B 1 228 ? 55.5 3.246 17.031 1 35.25 228 LYS B O 1
ATOM 3775 N N . MET B 1 229 ? 53.875 1.879 16.234 1 33.84 229 MET B N 1
ATOM 3776 C CA . MET B 1 229 ? 54.812 1.443 15.195 1 33.84 229 MET B CA 1
ATOM 3777 C C . MET B 1 229 ? 54.969 2.52 14.125 1 33.84 229 MET B C 1
ATOM 3779 O O . MET B 1 229 ? 56.031 2.629 13.508 1 33.84 229 MET B O 1
ATOM 3783 N N . THR B 1 230 ? 53.812 3.195 13.766 1 32.5 230 THR B N 1
ATOM 3784 C CA . THR B 1 230 ? 54.062 4.156 12.688 1 32.5 230 THR B CA 1
ATOM 3785 C C . THR B 1 230 ? 54.781 5.391 13.211 1 32.5 230 THR B C 1
ATOM 3787 O O . THR B 1 230 ? 55.219 6.238 12.422 1 32.5 230 THR B O 1
ATOM 3790 N N . ARG B 1 231 ? 54.656 5.688 14.523 1 32.72 231 ARG B N 1
ATOM 3791 C CA . ARG B 1 231 ? 55.5 6.793 14.984 1 32.72 231 ARG B CA 1
ATOM 3792 C C . ARG B 1 231 ? 56.969 6.473 14.82 1 32.72 231 ARG B C 1
ATOM 3794 O O . ARG B 1 231 ? 57.844 7.328 15.062 1 32.72 231 ARG B O 1
ATOM 3801 N N . LEU B 1 232 ? 57.312 5.203 14.758 1 32.47 232 LEU B N 1
ATOM 3802 C CA . LEU B 1 232 ? 58.75 4.965 14.672 1 32.47 232 LEU B CA 1
ATOM 3803 C C . LEU B 1 232 ? 59.219 5.098 13.234 1 32.47 232 LEU B C 1
ATOM 3805 O O . LEU B 1 232 ? 60.375 4.738 12.93 1 32.47 232 LEU B O 1
ATOM 3809 N N . ALA B 1 233 ? 58.344 5.305 12.195 1 30.31 233 ALA B N 1
ATOM 3810 C CA . ALA B 1 233 ? 59.125 5.488 10.984 1 30.31 233 ALA B CA 1
ATOM 3811 C C . ALA B 1 233 ? 59.75 6.883 10.945 1 30.31 233 ALA B C 1
ATOM 3813 O O . ALA B 1 233 ? 59.062 7.883 11.156 1 30.31 233 ALA B O 1
ATOM 3814 N N . PRO B 1 234 ? 61.031 7.051 11.086 1 29.97 234 PRO B N 1
ATOM 3815 C CA . PRO B 1 234 ? 61.875 8.258 10.914 1 29.97 234 PRO B CA 1
ATOM 3816 C C . PRO B 1 234 ? 61.594 8.977 9.594 1 29.97 234 PRO B C 1
ATOM 3818 O O . PRO B 1 234 ? 61.094 8.359 8.648 1 29.97 234 PRO B O 1
ATOM 3821 N N . SER B 1 235 ? 61.812 10.406 9.414 1 24.3 235 SER B N 1
ATOM 3822 C CA . SER B 1 235 ? 62.281 11.062 8.195 1 24.3 235 SER B CA 1
ATOM 3823 C C . SER B 1 235 ? 63.406 10.281 7.535 1 24.3 235 SER B C 1
ATOM 3825 O O . SER B 1 235 ? 64.312 9.781 8.219 1 24.3 235 SER B O 1
#

Sequence (470 aa):
MSEREEGAQREYSSRKQEDMEGGLNRLDGDMDTLSRRLAQTEQTVQDLRAKVDDMENRSRRCNLRLTGLPEGCEGGSPTKYVEKILQNILGADTFPNGVELQRAHRSLMSRPKPGQPPRAIIMQFLRYQDKERALTAARRLGTLRYENNTIRLYPDYSFELQQKRRRFDETKKILREKRVEYRLVYPARLLMKHAGKDLIYTDPGEALKFPTSGLTGRIEHLCQNQKKMTRLAPSMSEREEGAQREYSSRKQEDMEGGLNRLDGDMDTLSRRLAQTEQTVQDLRAKVDDMENRSRRCNLRLTGLPEGCEGGSPTKYVEKILQNILGADTFPNGVELQRAHRSLMSRPKPGQPPRAIIMQFLRYQDKERALTAARRLGTLRYENNTIRLYPDYSFELQQKRRRFDETKKILREKRVEYRLVYPARLLMKHAGKDLIYTDPGEALKFPTSGLTGRIEHLCQNQKKMTRLAPS

Radius of gyration: 35.6 Å; Cα contacts (8 Å, |Δi|>4): 501; chains: 2; bounding box: 125×100×67 Å

pLDDT: mean 84.27, std 17.95, range [24.3, 98.44]

Solvent-accessible surface area (backbone atoms only — not comparable to full-atom values): 26135 Å² total; per-residue (Å²): 130,57,74,66,58,52,53,53,51,53,50,50,52,51,52,50,52,51,52,50,50,52,51,47,52,51,52,50,50,51,42,51,53,50,49,50,51,36,53,53,45,52,50,49,40,52,52,47,51,51,49,44,49,52,51,51,35,61,73,25,65,26,27,36,28,39,36,55,49,64,80,73,75,44,64,96,43,36,40,63,44,49,42,49,50,48,38,68,67,61,32,64,78,64,29,86,84,54,76,56,64,71,40,39,44,64,54,93,57,78,78,60,55,96,90,48,70,53,63,37,35,38,33,30,35,61,40,57,66,57,39,52,40,50,54,51,46,44,62,73,62,57,81,41,68,56,96,92,24,62,39,49,80,39,79,44,64,41,70,69,51,46,53,58,42,52,61,35,47,67,50,50,51,52,32,56,74,68,66,43,56,69,47,80,39,86,86,50,31,40,35,33,55,51,96,92,36,81,42,79,30,78,43,51,70,61,56,66,61,49,74,48,53,90,57,44,64,60,47,55,55,52,56,53,47,50,57,56,54,61,68,62,60,73,136,131,57,74,65,59,54,52,52,51,51,50,50,51,51,49,51,50,51,52,51,50,51,50,46,51,51,52,51,51,51,41,51,53,51,50,51,51,37,53,52,44,51,49,49,40,53,52,46,51,52,50,45,50,53,50,50,34,61,74,24,65,26,28,35,29,39,36,54,50,65,79,73,74,45,64,97,42,36,38,62,45,50,43,50,49,49,38,68,66,62,32,65,76,64,29,86,85,54,78,56,62,72,42,40,44,64,54,93,55,79,77,60,53,93,90,48,70,54,62,36,36,38,36,29,35,61,40,57,66,57,39,50,39,51,54,51,46,45,61,73,62,56,81,41,68,54,97,92,25,62,40,47,81,40,78,43,64,42,69,68,51,47,53,59,41,51,61,35,47,66,51,50,52,52,32,55,75,68,66,43,56,69,45,79,39,89,84,52,30,39,35,34,54,52,96,90,37,82,43,80,31,78,44,49,70,61,55,66,61,49,73,48,55,90,58,46,64,59,48,56,53,53,57,54,47,51,56,54,52,61,68,61,60,74,137

Organism: NCBI:txid1841481